Protein AF-A0A369SAV5-F1 (afdb_monomer_lite)

pLDDT: mean 75.9, std 14.67, range [35.91, 96.0]

Radius of gyration: 97.18 Å; chains: 1; bounding box: 150×90×319 Å

Sequence (614 aa):
MMAAHQVIDKLLTNLTKLGCPIGQKLQPASLEWLFEEDSMLSFLAWLADSVDNNNVLSPEEKDRFEKLVTEKGEKVLRGRDLEAALQTIDQTDQETQIDESEDLLRADLHALRKEIATAKAYKAKIINHRNALNIHQISLSHKLDPLVDLNNLKRQENNNIAQENEEANKKVNKSLQMITQNVRSLAQLYDADNPPFLYQQSLSDYHASTEKFLRTLTNFIKKQFFEGISEIVGPENESYYQLLDINNPLEELLRGKSEERYSQERQELSRLQQIYPLSKLQQIKAKARLSGIQSAINFAKVQLGSHEFLLQRNVVFLRQLEKEKSEILHQIRDDINTIQSTSLSNALKREARLIDTPILRGDYDLKIARQNYFTSKQDEVINKLMFLRSCEQFLSMALEIEAKKLRDCHRLLLSVHTLIDEDTKVTNDRIEFLANIAGITIKSPRNTIDNRDLFFTRIYNVLNPSNTKQEEPNAFITYASLVDAVGNLNRLVSSFSVALTSFESHNEEKLRRCLLSCTSLEDKIFSGNRTTKNLQLSPKQILDNLTEIEELLLSLEKTLKEIISDFDKKKKVLQADQYVAFERRIFVLFLTDSNQLQKYVAELKERVAAQRII

Secondary structure (DSSP, 8-state):
-HHHHHHHHHHHHHHHHTT-TTTTT--GGGGGGGGG-HHHHHHHHHHHHH--GGGS--HHHHHHHHHHHHHS------THHHHHHHHHHTTTTS--S-HHHHHHHHHHHHHHHHHHHHHHHHHHHHHHHHHHHHHHHHHHHHHHHHHHHHHHHHHHHHHHHHHHHHHHHHHHHHHHHHHHHHHHHHHHHHH-SS--STTTS--HHHHHHHHHHHHHHHHHHHIIIIIHHHHHH-TT-GGG-----TT-HHHHHH--S-HHHHHHHHHHHHHHHHHHHHHHHHHHHHHHHHHHHHHHHHHHHHHHT-GGGGS---HHHHHHHHHHHHHHHHHHHHHHHHIIIIIIHHHHHHHHTTSHHHHHHHHHHHHHHHHHHHHHHHHHHHHHHHHHHHHHHHHHHHHHHHHHHHHHHHHHHHHHHHHHHHHHHHHHHHHHHHHHHHH---SS--SBPPTT-HHHHHHHHHH-GGGGSSS---S--BHHHHHHHHHHHHHHHHHHHHHHHHHHHHHHHHHHHHHHHHHHHHHHHHTT-TTS-----S-HHHHHHHHHHHHHHHHHHHHHHHHHHHHHHHHHHHHH-HHHHHHHHHHHHHHH-HHHHHHHHHHHHHHHHHTT--

Foldseek 3Di:
DVLQLVLLVLQLVLCVVQVPPVSVVDDSVVCVVLVVDPVSSVVSNCVSVVDDNVVRQDPVNVVVVVCCCPVPVPPPQDPPSVVVVVVVVVVVVDDDDPCPPVVVVVVVVVVVVVVVVVVVVVVVVVVVVVVVVVVVVVVVVVVVVVVVVVVVVVVVVVVVVVVVVVVVVVVVVVVVVVVVVVVVVVVCQVPPPDPPAPVVDDCPVVVVVLVVVVVVLVVVCCCVQPVVVCVVPDDPCNVLRDDQPPVPNPPVVVPDDPPVVVVVVVVVLVVQLVCQLVVVLVVVVVVVVVVVVVVVVVVVVVVVVDPPVPPDDDPVVVVVVVVVVVVVVVVVVVVVVCCSPPVSSVVRNVVSVCVVVVVVVVVVVVVVVVVVVVVVVVVVSVVVVVVSVVVVVVSVVSVVVSVVVVVVVVVVVVVVVVVVVVVVVVVVVVVVVVVVVVVPPVPDPPQFDDPVCPPVVVLLCVLCVPPPPDDDDPPTDGPVSSVVSVVVVVVVVVVVVVVVVVVVVVVVVVVVVVVVVVVVVVCVQCVPDPPDPDGDPDDPVVVVVVVVVVVVVVVVVVVVVVVVVVVVVVVVVCVVDVVVVVVVVLVVCVPPPPVVNVVVVVVVVVVVVVVVPD

Structure (mmCIF, N/CA/C/O backbone):
data_AF-A0A369SAV5-F1
#
_entry.id   AF-A0A369SAV5-F1
#
loop_
_atom_site.group_PDB
_atom_site.id
_atom_site.type_symbol
_atom_site.label_atom_id
_atom_site.label_alt_id
_atom_site.label_comp_id
_atom_site.label_asym_id
_atom_site.label_entity_id
_atom_site.label_seq_id
_atom_site.pdbx_PDB_ins_code
_atom_site.Cartn_x
_atom_site.Cartn_y
_atom_site.Cartn_z
_atom_site.occupancy
_atom_site.B_iso_or_equiv
_atom_site.auth_seq_id
_atom_site.auth_comp_id
_atom_site.auth_asym_id
_atom_site.auth_atom_id
_atom_site.pdbx_PDB_model_num
ATOM 1 N N . MET A 1 1 ? 95.902 -37.371 -72.200 1.00 53.53 1 MET A N 1
ATOM 2 C CA . MET A 1 1 ? 95.705 -38.812 -72.497 1.00 53.53 1 MET A CA 1
ATOM 3 C C . MET A 1 1 ? 94.302 -39.343 -72.181 1.00 53.53 1 MET A C 1
ATOM 5 O O . MET A 1 1 ? 93.726 -39.940 -73.078 1.00 53.53 1 MET A O 1
ATOM 9 N N . MET A 1 2 ? 93.713 -39.127 -70.990 1.00 54.00 2 MET A N 1
ATOM 10 C CA . MET A 1 2 ? 92.353 -39.641 -70.683 1.00 54.00 2 MET A CA 1
ATOM 11 C C . MET A 1 2 ? 91.231 -39.047 -71.559 1.00 54.00 2 MET A C 1
ATOM 13 O O . MET A 1 2 ? 90.371 -39.790 -72.019 1.00 54.00 2 MET A O 1
ATOM 17 N N . ALA A 1 3 ? 91.261 -37.741 -71.852 1.00 59.00 3 ALA A N 1
ATOM 18 C CA . ALA A 1 3 ? 90.264 -37.100 -72.724 1.00 59.00 3 ALA A CA 1
ATOM 19 C C . ALA A 1 3 ? 90.338 -37.594 -74.184 1.00 59.00 3 ALA A C 1
ATOM 21 O O . ALA A 1 3 ? 89.323 -37.728 -74.857 1.00 59.00 3 ALA A O 1
ATOM 22 N N . ALA A 1 4 ? 91.543 -37.928 -74.647 1.00 59.97 4 ALA A N 1
ATOM 23 C CA . ALA A 1 4 ? 91.817 -38.411 -75.997 1.00 59.97 4 ALA A CA 1
ATOM 24 C C . ALA A 1 4 ? 91.225 -39.815 -76.248 1.00 59.97 4 ALA A C 1
ATOM 26 O O . ALA A 1 4 ? 90.608 -40.057 -77.282 1.00 59.97 4 ALA A O 1
ATOM 27 N N . HIS A 1 5 ? 91.321 -40.711 -75.259 1.00 64.56 5 HIS A N 1
ATOM 28 C CA . HIS A 1 5 ? 90.715 -42.047 -75.327 1.00 64.56 5 HIS A CA 1
ATOM 29 C C . HIS A 1 5 ? 89.179 -41.994 -75.295 1.00 64.56 5 HIS A C 1
ATOM 31 O O . HIS A 1 5 ? 88.525 -42.728 -76.030 1.00 64.56 5 HIS A O 1
ATOM 37 N N . GLN A 1 6 ? 88.591 -41.071 -74.522 1.00 66.12 6 GLN A N 1
ATOM 38 C CA . GLN A 1 6 ? 87.136 -40.876 -74.490 1.00 66.12 6 GLN A CA 1
ATOM 39 C C . GLN A 1 6 ? 86.556 -40.421 -75.835 1.00 66.12 6 GLN A C 1
ATOM 41 O O . GLN A 1 6 ? 85.459 -40.846 -76.193 1.00 66.12 6 GLN A O 1
ATOM 46 N N . VAL A 1 7 ? 87.271 -39.579 -76.588 1.00 66.00 7 VAL A N 1
ATOM 47 C CA . VAL A 1 7 ? 86.828 -39.130 -77.920 1.00 66.00 7 VAL A CA 1
ATOM 48 C C . VAL A 1 7 ? 86.851 -40.287 -78.924 1.00 66.00 7 VAL A C 1
ATOM 50 O O . VAL A 1 7 ? 85.901 -40.439 -79.690 1.00 66.00 7 VAL A O 1
ATOM 53 N N . ILE A 1 8 ? 87.872 -41.153 -78.879 1.00 68.56 8 ILE A N 1
ATOM 54 C CA . ILE A 1 8 ? 87.948 -42.342 -79.743 1.00 68.56 8 ILE A CA 1
ATOM 55 C C . ILE A 1 8 ? 86.858 -43.361 -79.409 1.00 68.56 8 ILE A C 1
ATOM 57 O O . ILE A 1 8 ? 86.197 -43.857 -80.321 1.00 68.56 8 ILE A O 1
ATOM 61 N N . ASP A 1 9 ? 86.606 -43.634 -78.128 1.00 67.38 9 ASP A N 1
ATOM 62 C CA . ASP A 1 9 ? 85.533 -44.550 -77.726 1.00 67.38 9 ASP A CA 1
ATOM 63 C C . ASP A 1 9 ? 84.149 -44.007 -78.119 1.00 67.38 9 ASP A C 1
ATOM 65 O O . ASP A 1 9 ? 83.283 -44.757 -78.584 1.00 67.38 9 ASP A O 1
ATOM 69 N N . LYS A 1 10 ? 83.935 -42.690 -78.010 1.00 69.38 10 LYS A N 1
ATOM 70 C CA . LYS A 1 10 ? 82.697 -42.030 -78.456 1.00 69.38 10 LYS A CA 1
ATOM 71 C C . LYS A 1 10 ? 82.522 -42.118 -79.979 1.00 69.38 10 LYS A C 1
ATOM 73 O O . LYS A 1 10 ? 81.428 -42.392 -80.465 1.00 69.38 10 LYS A O 1
ATOM 78 N N . LEU A 1 11 ? 83.605 -41.973 -80.736 1.00 69.31 11 LEU A N 1
ATOM 79 C CA . LEU A 1 11 ? 83.600 -42.082 -82.194 1.00 69.31 11 LEU A CA 1
ATOM 80 C C . LEU A 1 11 ? 83.376 -43.528 -82.667 1.00 69.31 11 LEU A C 1
ATOM 82 O O . LEU A 1 11 ? 82.547 -43.759 -83.543 1.00 69.31 11 LEU A O 1
ATOM 86 N N . LEU A 1 12 ? 84.026 -44.522 -82.053 1.00 68.00 12 LEU A N 1
ATOM 87 C CA . LEU A 1 12 ? 83.807 -45.946 -82.349 1.00 68.00 12 LEU A CA 1
ATOM 88 C C . LEU A 1 12 ? 82.383 -46.398 -81.985 1.00 68.00 12 LEU A C 1
ATOM 90 O O . LEU A 1 12 ? 81.755 -47.151 -82.735 1.00 68.00 12 LEU A O 1
ATOM 94 N N . THR A 1 13 ? 81.832 -45.912 -80.870 1.00 69.75 13 THR A N 1
ATOM 95 C CA . THR A 1 13 ? 80.438 -46.199 -80.492 1.00 69.75 13 THR A CA 1
ATOM 96 C C . THR A 1 13 ? 79.427 -45.524 -81.420 1.00 69.75 13 THR A C 1
ATOM 98 O O . THR A 1 13 ? 78.407 -46.134 -81.738 1.00 69.75 13 THR A O 1
ATOM 101 N N . ASN A 1 14 ? 79.711 -44.325 -81.930 1.00 68.31 14 ASN A N 1
ATOM 102 C CA . ASN A 1 14 ? 78.865 -43.690 -82.941 1.00 68.31 14 ASN A CA 1
ATOM 103 C C . ASN A 1 14 ? 78.976 -44.412 -84.297 1.00 68.31 14 ASN A C 1
ATOM 105 O O . ASN A 1 14 ? 77.957 -44.770 -84.878 1.00 68.31 14 ASN A O 1
ATOM 109 N N . LEU A 1 15 ? 80.179 -44.777 -84.755 1.00 66.94 15 LEU A N 1
ATOM 110 C CA . LEU A 1 15 ? 80.372 -45.519 -86.012 1.00 66.94 15 LEU A CA 1
ATOM 111 C C . LEU A 1 15 ? 79.767 -46.933 -86.002 1.00 66.94 15 LEU A C 1
ATOM 113 O O . LEU A 1 15 ? 79.295 -47.405 -87.038 1.00 66.94 15 LEU A O 1
ATOM 117 N N . THR A 1 16 ? 79.755 -47.609 -84.850 1.00 65.69 16 THR A N 1
ATOM 118 C CA . THR A 1 16 ? 79.078 -48.910 -84.696 1.00 65.69 16 THR A CA 1
ATOM 119 C C . THR A 1 16 ? 77.556 -48.775 -84.674 1.00 65.69 16 THR A C 1
ATOM 121 O O . THR A 1 16 ? 76.879 -49.605 -85.282 1.00 65.69 16 THR A O 1
ATOM 124 N N . LYS A 1 17 ? 77.004 -47.712 -84.070 1.00 65.12 17 LYS A N 1
ATOM 125 C CA . LYS A 1 17 ? 75.565 -47.390 -84.145 1.00 65.12 17 LYS A CA 1
ATOM 126 C C . LYS A 1 17 ? 75.095 -47.062 -85.567 1.00 65.12 17 LYS A C 1
ATOM 128 O O . LYS A 1 17 ? 73.946 -47.334 -85.894 1.00 65.12 17 LYS A O 1
ATOM 133 N N . LEU A 1 18 ? 75.984 -46.538 -86.410 1.00 64.25 18 LEU A N 1
ATOM 134 C CA . LEU A 1 18 ? 75.694 -46.125 -87.790 1.00 64.25 18 LEU A CA 1
ATOM 135 C C . LEU A 1 18 ? 75.872 -47.249 -88.830 1.00 64.25 18 LEU A C 1
ATOM 137 O O . LEU A 1 18 ? 75.685 -47.020 -90.021 1.00 64.25 18 LEU A O 1
ATOM 141 N N . GLY A 1 19 ? 76.228 -48.470 -88.409 1.00 60.81 19 GLY A N 1
ATOM 142 C CA . GLY A 1 19 ? 76.282 -49.642 -89.295 1.00 60.81 19 GLY A CA 1
ATOM 143 C C . GLY A 1 19 ? 77.433 -49.649 -90.314 1.00 60.81 19 GLY A C 1
ATOM 144 O O . GLY A 1 19 ? 77.392 -50.412 -91.279 1.00 60.81 19 GLY A O 1
ATOM 145 N N . CYS A 1 20 ? 78.473 -48.833 -90.118 1.00 58.62 20 CYS A N 1
ATOM 146 C CA . CYS A 1 20 ? 79.623 -48.770 -91.021 1.00 58.62 20 CYS A CA 1
ATOM 147 C C . CYS A 1 20 ? 80.497 -50.045 -90.924 1.00 58.62 20 CYS A C 1
ATOM 149 O O . CYS A 1 20 ? 81.017 -50.348 -89.846 1.00 58.62 20 CYS A O 1
ATOM 151 N N . PRO A 1 21 ? 80.775 -50.763 -92.035 1.00 57.62 21 PRO A N 1
ATOM 152 C CA . PRO A 1 21 ? 81.498 -52.045 -92.015 1.00 57.62 21 PRO A CA 1
ATOM 153 C C . PRO A 1 21 ? 82.967 -51.936 -91.568 1.00 57.62 21 PRO A C 1
ATOM 155 O O . PRO A 1 21 ? 83.582 -52.931 -91.188 1.00 57.62 21 PRO A O 1
ATOM 158 N N . ILE A 1 22 ? 83.539 -50.729 -91.594 1.00 58.09 22 ILE A N 1
ATOM 159 C CA . ILE A 1 22 ? 84.929 -50.458 -91.201 1.00 58.09 22 ILE A CA 1
ATOM 160 C C . ILE A 1 22 ? 85.047 -50.271 -89.674 1.00 58.09 22 ILE A C 1
ATOM 162 O O . ILE A 1 22 ? 86.075 -50.612 -89.092 1.00 58.09 22 ILE A O 1
ATOM 166 N N . GLY A 1 23 ? 83.975 -49.834 -88.997 1.00 58.41 23 GLY A N 1
ATOM 167 C CA . GLY A 1 23 ? 83.966 -49.594 -87.548 1.00 58.41 23 GLY A CA 1
ATOM 168 C C . GLY A 1 23 ? 84.135 -50.861 -86.700 1.00 58.41 23 GLY A C 1
ATOM 169 O O . GLY A 1 23 ? 84.644 -50.786 -85.591 1.00 58.41 23 GLY A O 1
ATOM 170 N N . GLN A 1 24 ? 83.785 -52.038 -87.233 1.00 56.88 24 GLN A N 1
ATOM 171 C CA . GLN A 1 24 ? 83.969 -53.327 -86.546 1.00 56.88 24 GLN A CA 1
ATOM 172 C C . GLN A 1 24 ? 85.388 -53.916 -86.686 1.00 56.88 24 GLN A C 1
ATOM 174 O O . GLN A 1 24 ? 85.712 -54.878 -85.995 1.00 56.88 24 GLN A O 1
ATOM 179 N N . LYS A 1 25 ? 86.242 -53.370 -87.568 1.00 58.00 25 LYS A N 1
ATOM 180 C CA . LYS A 1 25 ? 87.619 -53.859 -87.805 1.00 58.00 25 LYS A CA 1
ATOM 181 C C . LYS A 1 25 ? 88.716 -52.969 -87.207 1.00 58.00 25 LYS A C 1
ATOM 183 O O . LYS A 1 25 ? 89.876 -53.371 -87.216 1.00 58.00 25 LYS A O 1
ATOM 188 N N . LEU A 1 26 ? 88.373 -51.785 -86.703 1.00 60.34 26 LEU A N 1
ATOM 189 C CA . LEU A 1 26 ? 89.322 -50.828 -86.128 1.00 60.34 26 LEU A CA 1
ATOM 190 C C . LEU A 1 26 ? 89.483 -51.064 -84.620 1.00 60.34 26 LEU A C 1
ATOM 192 O O . LEU A 1 26 ? 88.504 -51.045 -83.879 1.00 60.34 26 LEU A O 1
ATOM 196 N N . GLN A 1 27 ? 90.719 -51.283 -84.164 1.00 60.06 27 GLN A N 1
ATOM 197 C CA . GLN A 1 27 ? 91.048 -51.374 -82.737 1.00 60.06 27 GLN A CA 1
ATOM 198 C C . GLN A 1 27 ? 91.490 -50.000 -82.202 1.00 60.06 27 GLN A C 1
ATOM 200 O O . GLN A 1 27 ? 92.230 -49.311 -82.909 1.00 60.06 27 GLN A O 1
ATOM 205 N N . PRO A 1 28 ? 91.125 -49.617 -80.962 1.00 61.50 28 PRO A N 1
ATOM 206 C CA . PRO A 1 28 ? 91.473 -48.314 -80.376 1.00 61.50 28 PRO A CA 1
ATOM 207 C C . PRO A 1 28 ? 92.974 -47.979 -80.441 1.00 61.50 28 PRO A C 1
ATOM 209 O O . PRO A 1 28 ? 93.337 -46.846 -80.736 1.00 61.50 28 PRO A O 1
ATOM 212 N N . ALA A 1 29 ? 93.841 -48.987 -80.292 1.00 61.00 29 ALA A N 1
ATOM 213 C CA . ALA A 1 29 ? 95.298 -48.836 -80.349 1.00 61.00 29 ALA A CA 1
ATOM 214 C C . ALA A 1 29 ? 95.840 -48.407 -81.732 1.00 61.00 29 ALA A C 1
ATOM 216 O O . ALA A 1 29 ? 96.911 -47.820 -81.833 1.00 61.00 29 ALA A O 1
ATOM 217 N N . SER A 1 30 ? 95.106 -48.664 -82.823 1.00 60.88 30 SER A N 1
ATOM 218 C CA . SER A 1 30 ? 95.537 -48.298 -84.188 1.00 60.88 30 SER A CA 1
ATOM 219 C C . SER A 1 30 ? 95.409 -46.804 -84.508 1.00 60.88 30 SER A C 1
ATOM 221 O O . SER A 1 30 ? 95.898 -46.347 -85.540 1.00 60.88 30 SER A O 1
ATOM 223 N N . LEU A 1 31 ? 94.763 -46.043 -83.622 1.00 63.06 31 LEU A N 1
ATOM 224 C CA . LEU A 1 31 ? 94.502 -44.612 -83.769 1.00 63.06 31 LEU A CA 1
ATOM 225 C C . LEU A 1 31 ? 95.339 -43.763 -82.796 1.00 63.06 31 LEU A C 1
ATOM 227 O O . LEU A 1 31 ? 95.191 -42.545 -82.769 1.00 63.06 31 LEU A O 1
ATOM 231 N N . GLU A 1 32 ? 96.249 -44.383 -82.032 1.00 63.09 32 GLU A N 1
ATOM 232 C CA . GLU A 1 32 ? 97.086 -43.689 -81.043 1.00 63.09 32 GLU A CA 1
ATOM 233 C C . GLU A 1 32 ? 98.096 -42.710 -81.669 1.00 63.09 32 GLU A C 1
ATOM 235 O O . GLU A 1 32 ? 98.434 -41.705 -81.047 1.00 63.09 32 GLU A O 1
ATOM 240 N N . TRP A 1 33 ? 98.517 -42.934 -82.920 1.00 67.62 33 TRP A N 1
ATOM 241 C CA . TRP A 1 33 ? 99.404 -42.019 -83.658 1.00 67.62 33 TRP A CA 1
ATOM 242 C C . TRP A 1 33 ? 98.738 -40.679 -84.008 1.00 67.62 33 TRP A C 1
ATOM 244 O O . TRP A 1 33 ? 99.425 -39.690 -84.239 1.00 67.62 33 TRP A O 1
ATOM 254 N N . LEU A 1 34 ? 97.400 -40.613 -84.014 1.00 61.44 34 LEU A N 1
ATOM 255 C CA . LEU A 1 34 ? 96.660 -39.387 -84.333 1.00 61.44 34 LEU A CA 1
ATOM 256 C C . LEU A 1 34 ? 96.693 -38.355 -83.191 1.00 61.44 34 LEU A C 1
ATOM 258 O O . LEU A 1 34 ? 96.214 -37.237 -83.358 1.00 61.44 34 LEU A O 1
ATOM 262 N N . PHE A 1 35 ? 97.239 -38.730 -82.030 1.00 59.81 35 PHE A N 1
ATOM 263 C CA . PHE A 1 35 ? 97.355 -37.875 -80.848 1.00 59.81 35 PHE A CA 1
ATOM 264 C C . PHE A 1 35 ? 98.662 -37.079 -80.772 1.00 59.81 35 PHE A C 1
ATOM 266 O O . PHE A 1 35 ? 98.852 -36.338 -79.809 1.00 59.81 35 PHE A O 1
ATOM 273 N N . GLU A 1 36 ? 99.558 -37.215 -81.752 1.00 61.38 36 GLU A N 1
ATOM 274 C CA . GLU A 1 36 ? 100.772 -36.390 -81.821 1.00 61.38 36 GLU A CA 1
ATOM 275 C C . GLU A 1 36 ? 100.475 -34.942 -82.268 1.00 61.38 36 GLU A C 1
ATOM 277 O O . GLU A 1 36 ? 101.292 -34.054 -82.026 1.00 61.38 36 GLU A O 1
ATOM 282 N N . GLU A 1 37 ? 99.290 -34.669 -82.836 1.00 65.62 37 GLU A N 1
ATOM 283 C CA . GLU A 1 37 ? 98.880 -33.342 -83.315 1.00 65.62 37 GLU A CA 1
ATOM 284 C C . GLU A 1 37 ? 97.533 -32.891 -82.703 1.00 65.62 37 GLU A C 1
ATOM 286 O O . GLU A 1 37 ? 96.479 -33.480 -82.946 1.00 65.62 37 GLU A O 1
ATOM 291 N N . ASP A 1 38 ? 97.546 -31.811 -81.911 1.00 61.06 38 ASP A N 1
ATOM 292 C CA . ASP A 1 38 ? 96.388 -31.315 -81.128 1.00 61.06 38 ASP A CA 1
ATOM 293 C C . ASP A 1 38 ? 95.207 -30.844 -82.016 1.00 61.06 38 ASP A C 1
ATOM 295 O O . ASP A 1 38 ? 94.032 -30.888 -81.633 1.00 61.06 38 ASP A O 1
ATOM 299 N N . SER A 1 39 ? 95.505 -30.464 -83.262 1.00 63.88 39 SER A N 1
ATOM 300 C CA . SER A 1 39 ? 94.526 -30.118 -84.303 1.00 63.88 39 SER A CA 1
ATOM 301 C C . SER A 1 39 ? 93.611 -31.298 -84.649 1.00 63.88 39 SER A C 1
ATOM 303 O O . SER A 1 39 ? 92.409 -31.125 -84.874 1.00 63.88 39 SER A O 1
ATOM 305 N N . MET A 1 40 ? 94.161 -32.516 -84.641 1.00 65.00 40 MET A N 1
ATOM 306 C CA . MET A 1 40 ? 93.436 -33.735 -84.999 1.00 65.00 40 MET A CA 1
ATOM 307 C C . MET A 1 40 ? 92.480 -34.182 -83.888 1.00 65.00 40 MET A C 1
ATOM 309 O O . MET A 1 40 ? 91.429 -34.750 -84.180 1.00 65.00 40 MET A O 1
ATOM 313 N N . LEU A 1 41 ? 92.767 -33.854 -82.624 1.00 67.56 41 LEU A N 1
ATOM 314 C CA . LEU A 1 41 ? 91.861 -34.100 -81.495 1.00 67.56 41 LEU A CA 1
ATOM 315 C C . LEU A 1 41 ? 90.588 -33.255 -81.576 1.00 67.56 41 LEU A C 1
ATOM 317 O O . LEU A 1 41 ? 89.489 -33.771 -81.368 1.00 67.56 41 LEU A O 1
ATOM 321 N N . SER A 1 42 ? 90.730 -31.973 -81.917 1.00 67.06 42 SER A N 1
ATOM 322 C CA . SER A 1 42 ? 89.589 -31.066 -82.103 1.00 67.06 42 SER A CA 1
ATOM 323 C C . SER A 1 42 ? 88.717 -31.510 -83.279 1.00 67.06 42 SER A C 1
ATOM 325 O O . SER A 1 42 ? 87.489 -31.515 -83.182 1.00 67.06 42 SER A O 1
ATOM 327 N N . PHE A 1 43 ? 89.353 -31.963 -84.363 1.00 70.38 43 PHE A N 1
ATOM 328 C CA . PHE A 1 43 ? 88.663 -32.527 -85.519 1.00 70.38 43 PHE A CA 1
ATOM 329 C C . PHE A 1 43 ? 87.933 -33.838 -85.192 1.00 70.38 43 PHE A C 1
ATOM 331 O O . PHE A 1 43 ? 86.776 -33.995 -85.569 1.00 70.38 43 PHE A O 1
ATOM 338 N N . LEU A 1 44 ? 88.554 -34.763 -84.451 1.00 69.25 44 LEU A N 1
ATOM 339 C CA . LEU A 1 44 ? 87.905 -36.013 -84.043 1.00 69.25 44 LEU A CA 1
ATOM 340 C C . LEU A 1 44 ? 86.752 -35.789 -83.061 1.00 69.25 44 LEU A C 1
ATOM 342 O O . LEU A 1 44 ? 85.746 -36.488 -83.151 1.00 69.25 44 LEU A O 1
ATOM 346 N N . ALA A 1 45 ? 86.870 -34.826 -82.145 1.00 67.88 45 ALA A N 1
ATOM 347 C CA . ALA A 1 45 ? 85.782 -34.459 -81.241 1.00 67.88 45 ALA A CA 1
ATOM 348 C C . ALA A 1 45 ? 84.597 -33.874 -82.020 1.00 67.88 45 ALA A C 1
ATOM 350 O O . ALA A 1 45 ? 83.461 -34.304 -81.831 1.00 67.88 45 ALA A O 1
ATOM 351 N N . TRP A 1 46 ? 84.875 -32.974 -82.967 1.00 75.88 46 TRP A N 1
ATOM 352 C CA . TRP A 1 46 ? 83.865 -32.454 -83.882 1.00 75.88 46 TRP A CA 1
ATOM 353 C C . TRP A 1 46 ? 83.230 -33.562 -84.728 1.00 75.88 46 TRP A C 1
ATOM 355 O O . TRP A 1 46 ? 82.011 -33.592 -84.866 1.00 75.88 46 TRP A O 1
ATOM 365 N N . LEU A 1 47 ? 84.017 -34.503 -85.254 1.00 69.38 47 LEU A N 1
ATOM 366 C CA . LEU A 1 47 ? 83.506 -35.607 -86.066 1.00 69.38 47 LEU A CA 1
ATOM 367 C C . LEU A 1 47 ? 82.672 -36.584 -85.225 1.00 69.38 47 LEU A C 1
ATOM 369 O O . LEU A 1 47 ? 81.630 -37.045 -85.674 1.00 69.38 47 LEU A O 1
ATOM 373 N N . ALA A 1 48 ? 83.067 -36.856 -83.981 1.00 66.94 48 ALA A N 1
ATOM 374 C CA . ALA A 1 48 ? 82.274 -37.666 -83.062 1.00 66.94 48 ALA A CA 1
ATOM 375 C C . ALA A 1 48 ? 80.927 -37.007 -82.713 1.00 66.94 48 ALA A C 1
ATOM 377 O O . ALA A 1 48 ? 79.945 -37.726 -82.542 1.00 66.94 48 ALA A O 1
ATOM 378 N N . ASP A 1 49 ? 80.877 -35.674 -82.627 1.00 67.44 49 ASP A N 1
ATOM 379 C CA . ASP A 1 49 ? 79.662 -34.913 -82.305 1.00 67.44 49 ASP A CA 1
ATOM 380 C C . ASP A 1 49 ? 78.800 -34.566 -83.534 1.00 67.44 49 ASP A C 1
ATOM 382 O O . ASP A 1 49 ? 77.603 -34.346 -83.389 1.00 67.44 49 ASP A O 1
ATOM 386 N N . SER A 1 50 ? 79.379 -34.531 -84.737 1.00 64.88 50 SER A N 1
ATOM 387 C CA . SER A 1 50 ? 78.680 -34.121 -85.968 1.00 64.88 50 SER A CA 1
ATOM 388 C C . SER A 1 50 ? 78.160 -35.292 -86.800 1.00 64.88 50 SER A C 1
ATOM 390 O O . SER A 1 50 ? 77.401 -35.078 -87.744 1.00 64.88 50 SER A O 1
ATOM 392 N N . VAL A 1 51 ? 78.583 -36.523 -86.503 1.00 64.31 51 VAL A N 1
ATOM 393 C CA . VAL A 1 51 ? 78.130 -37.722 -87.214 1.00 64.31 51 VAL A CA 1
ATOM 394 C C . VAL A 1 51 ? 76.921 -38.319 -86.483 1.00 64.31 51 VAL A C 1
ATOM 396 O O . VAL A 1 51 ? 77.065 -39.115 -85.558 1.00 64.31 51 VAL A O 1
ATOM 399 N N . ASP A 1 52 ? 75.732 -37.942 -86.952 1.00 61.50 52 ASP A N 1
ATOM 400 C CA . ASP A 1 52 ? 74.427 -38.442 -86.500 1.00 61.50 52 ASP A CA 1
ATOM 401 C C . ASP A 1 52 ? 73.741 -39.315 -87.572 1.00 61.50 52 ASP A C 1
ATOM 403 O O . ASP A 1 52 ? 74.175 -39.372 -88.724 1.00 61.50 52 ASP A O 1
ATOM 407 N N . ASN A 1 53 ? 72.624 -39.970 -87.218 1.00 61.72 53 ASN A N 1
ATOM 408 C CA . ASN A 1 53 ? 71.824 -40.813 -88.129 1.00 61.72 53 ASN A CA 1
ATOM 409 C C . ASN A 1 53 ? 71.389 -40.104 -89.427 1.00 61.72 53 ASN A C 1
ATOM 411 O O . ASN A 1 53 ? 71.108 -40.772 -90.417 1.00 61.72 53 ASN A O 1
ATOM 415 N N . ASN A 1 54 ? 71.358 -38.769 -89.437 1.00 59.00 54 ASN A N 1
ATOM 416 C CA . ASN A 1 54 ? 71.018 -37.960 -90.611 1.00 59.00 54 ASN A CA 1
ATOM 417 C C . ASN A 1 54 ? 72.153 -37.880 -91.651 1.00 59.00 54 ASN A C 1
ATOM 419 O O . ASN A 1 54 ? 71.920 -37.426 -92.767 1.00 59.00 54 ASN A O 1
ATOM 423 N N . ASN A 1 55 ? 73.367 -38.325 -91.312 1.00 59.81 55 ASN A N 1
ATOM 424 C CA . ASN A 1 55 ? 74.528 -38.304 -92.208 1.00 59.81 55 ASN A CA 1
ATOM 425 C C . ASN A 1 55 ? 74.757 -39.659 -92.900 1.00 59.81 55 ASN A C 1
ATOM 427 O O . ASN A 1 55 ? 75.718 -39.822 -93.655 1.00 59.81 55 ASN A O 1
ATOM 431 N N . VAL A 1 56 ? 73.893 -40.643 -92.636 1.00 63.56 56 VAL A N 1
ATOM 432 C CA . VAL A 1 56 ? 73.915 -41.962 -93.271 1.00 63.56 56 VAL A CA 1
ATOM 433 C C . VAL A 1 56 ? 72.842 -41.980 -94.347 1.00 63.56 56 VAL A C 1
ATOM 435 O O . VAL A 1 56 ? 71.655 -41.914 -94.048 1.00 63.56 56 VAL A O 1
ATOM 438 N N . LEU A 1 57 ? 73.273 -42.086 -95.604 1.00 59.78 57 LEU A N 1
ATOM 439 C CA . LEU A 1 57 ? 72.376 -42.245 -96.747 1.00 59.78 57 LEU A CA 1
ATOM 440 C C . LEU A 1 57 ? 71.485 -43.470 -96.531 1.00 59.78 57 LEU A C 1
ATOM 442 O O . LEU A 1 57 ? 71.978 -44.600 -96.442 1.00 59.78 57 LEU A O 1
ATOM 446 N N . SER A 1 58 ? 70.175 -43.249 -96.463 1.00 66.00 58 SER A N 1
ATOM 447 C CA . SER A 1 58 ? 69.211 -44.344 -96.398 1.00 66.00 58 SER A CA 1
ATOM 448 C C . SER A 1 58 ? 69.275 -45.175 -97.692 1.00 66.00 58 SER A C 1
ATOM 450 O O . SER A 1 58 ? 69.615 -44.648 -98.759 1.00 66.00 58 SER A O 1
ATOM 452 N N . PRO A 1 59 ? 68.946 -46.481 -97.654 1.00 63.12 59 PRO A N 1
ATOM 453 C CA . PRO A 1 59 ? 68.949 -47.309 -98.859 1.00 63.12 59 PRO A CA 1
ATOM 454 C C . PRO A 1 59 ? 68.004 -46.751 -99.934 1.00 63.12 59 PRO A C 1
ATOM 456 O O . PRO A 1 59 ? 68.290 -46.894 -101.115 1.00 63.12 59 PRO A O 1
ATOM 459 N N . GLU A 1 60 ? 66.943 -46.041 -99.540 1.00 63.22 60 GLU A N 1
ATOM 460 C CA . GLU A 1 60 ? 66.019 -45.358 -100.450 1.00 63.22 60 GLU A CA 1
ATOM 461 C C . GLU A 1 60 ? 66.630 -44.116 -101.116 1.00 63.22 60 GLU A C 1
ATOM 463 O O . GLU A 1 60 ? 66.378 -43.866 -102.292 1.00 63.22 60 GLU A O 1
ATOM 468 N N . GLU A 1 61 ? 67.451 -43.337 -100.408 1.00 66.50 61 GLU A N 1
ATOM 469 C CA . GLU A 1 61 ? 68.167 -42.185 -100.978 1.00 66.50 61 GLU A CA 1
ATOM 470 C C . GLU A 1 61 ? 69.303 -42.621 -101.900 1.00 66.50 61 GLU A C 1
ATOM 472 O O . GLU A 1 61 ? 69.527 -41.993 -102.935 1.00 66.50 61 GLU A O 1
ATOM 477 N N . LYS A 1 62 ? 69.966 -43.738 -101.581 1.00 67.19 62 LYS A N 1
ATOM 478 C CA . LYS A 1 62 ? 70.926 -44.380 -102.482 1.00 67.19 62 LYS A CA 1
ATOM 479 C C . LYS A 1 62 ? 70.244 -44.875 -103.760 1.00 67.19 62 LYS A C 1
ATOM 481 O O . LYS A 1 62 ? 70.764 -44.638 -104.844 1.00 67.19 62 LYS A O 1
ATOM 486 N N . ASP A 1 63 ? 69.063 -45.476 -103.645 1.00 67.94 63 ASP A N 1
ATOM 487 C CA . ASP A 1 63 ? 68.273 -45.953 -104.785 1.00 67.94 63 ASP A CA 1
ATOM 488 C C . ASP A 1 63 ? 67.720 -44.781 -105.627 1.00 67.94 63 ASP A C 1
ATOM 490 O O . ASP A 1 63 ? 67.687 -44.845 -106.854 1.00 67.94 63 ASP A O 1
ATOM 494 N N . ARG A 1 64 ? 67.355 -43.653 -104.994 1.00 67.81 64 ARG A N 1
ATOM 495 C CA . ARG A 1 64 ? 66.998 -42.393 -105.682 1.00 67.81 64 ARG A CA 1
ATOM 496 C C . ARG A 1 64 ? 68.194 -41.753 -106.386 1.00 67.81 64 ARG A C 1
ATOM 498 O O . ARG A 1 64 ? 68.035 -41.251 -107.495 1.00 67.81 64 ARG A O 1
ATOM 505 N N . PHE A 1 65 ? 69.379 -41.781 -105.779 1.00 68.06 65 PHE A N 1
ATOM 506 C CA . PHE A 1 65 ? 70.611 -41.299 -106.404 1.00 68.06 65 PHE A CA 1
ATOM 507 C C . PHE A 1 65 ? 71.037 -42.199 -107.575 1.00 68.06 65 PHE A C 1
ATOM 509 O O . PHE A 1 65 ? 71.358 -41.690 -108.644 1.00 68.06 65 PHE A O 1
ATOM 516 N N . GLU A 1 66 ? 70.959 -43.526 -107.432 1.00 68.19 66 GLU A N 1
ATOM 517 C CA . GLU A 1 66 ? 71.207 -44.474 -108.527 1.00 68.19 66 GLU A CA 1
ATOM 518 C C . GLU A 1 66 ? 70.175 -44.312 -109.657 1.00 68.19 66 GLU A C 1
ATOM 520 O O . GLU A 1 66 ? 70.561 -44.296 -110.825 1.00 68.19 66 GLU A O 1
ATOM 525 N N . LYS A 1 67 ? 68.894 -44.062 -109.353 1.00 67.19 67 LYS A N 1
ATOM 526 C CA . LYS A 1 67 ? 67.873 -43.701 -110.358 1.00 67.19 67 LYS A CA 1
ATOM 527 C C . LYS A 1 67 ? 68.187 -42.385 -111.075 1.00 67.19 67 LYS A C 1
ATOM 529 O O . LYS A 1 67 ? 68.098 -42.336 -112.296 1.00 67.19 67 LYS A O 1
ATOM 534 N N . LEU A 1 68 ? 68.643 -41.349 -110.367 1.00 63.22 68 LEU A N 1
ATOM 535 C CA . LEU A 1 68 ? 69.063 -40.078 -110.980 1.00 63.22 68 LEU A CA 1
ATOM 536 C C . LEU A 1 68 ? 70.285 -40.239 -111.901 1.00 63.22 68 LEU A C 1
ATOM 538 O O . LEU A 1 68 ? 70.316 -39.659 -112.986 1.00 63.22 68 LEU A O 1
ATOM 542 N N . VAL A 1 69 ? 71.256 -41.073 -111.518 1.00 63.31 69 VAL A N 1
ATOM 543 C CA . VAL A 1 69 ? 72.445 -41.374 -112.335 1.00 63.31 69 VAL A CA 1
ATOM 544 C C . VAL A 1 69 ? 72.098 -42.246 -113.552 1.00 63.31 69 VAL A C 1
ATOM 546 O O . VAL A 1 69 ? 72.694 -42.070 -114.615 1.00 63.31 69 VAL A O 1
ATOM 549 N N . THR A 1 70 ? 71.120 -43.152 -113.432 1.00 61.62 70 THR A N 1
ATOM 550 C CA . THR A 1 70 ? 70.775 -44.128 -114.486 1.00 61.62 70 THR A CA 1
ATOM 551 C C . THR A 1 70 ? 69.712 -43.615 -115.471 1.00 61.62 70 THR A C 1
ATOM 553 O O . THR A 1 70 ? 69.792 -43.931 -116.654 1.00 61.62 70 THR A O 1
ATOM 556 N N . GLU A 1 71 ? 68.743 -42.797 -115.035 1.00 56.91 71 GLU A N 1
ATOM 557 C CA . GLU A 1 71 ? 67.628 -42.319 -115.879 1.00 56.91 71 GLU A CA 1
ATOM 558 C C . GLU A 1 71 ?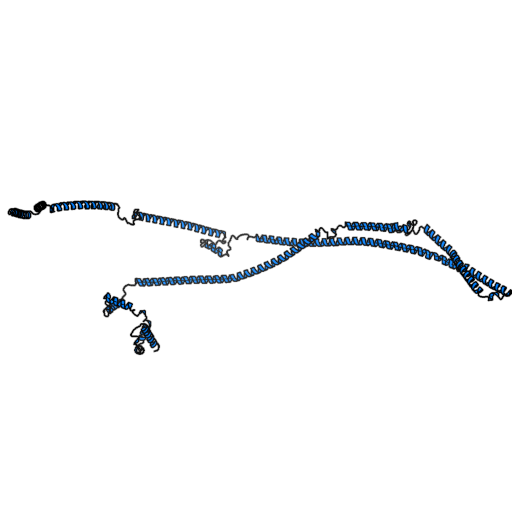 67.894 -40.971 -116.571 1.00 56.91 71 GLU A C 1
ATOM 560 O O . GLU A 1 71 ? 67.333 -40.720 -117.638 1.00 56.91 71 GLU A O 1
ATOM 565 N N . LYS A 1 72 ? 68.741 -40.096 -116.005 1.00 54.34 72 LYS A N 1
ATOM 566 C CA . LYS A 1 72 ? 68.982 -38.740 -116.543 1.00 54.34 72 LYS A CA 1
ATOM 567 C C . LYS A 1 72 ? 70.357 -38.507 -117.162 1.00 54.34 72 LYS A C 1
ATOM 569 O O . LYS A 1 72 ? 70.557 -37.456 -117.764 1.00 54.34 72 LYS A O 1
ATOM 574 N N . GLY A 1 73 ? 71.298 -39.450 -117.057 1.00 57.34 73 GLY A N 1
ATOM 575 C CA . GLY A 1 73 ? 72.631 -39.300 -117.657 1.00 57.34 73 GLY A CA 1
ATOM 576 C C . GLY A 1 73 ? 73.373 -38.026 -117.220 1.00 57.34 73 GLY A C 1
ATOM 577 O O . GLY A 1 73 ? 74.257 -37.551 -117.934 1.00 57.34 73 GLY A O 1
ATOM 578 N N . GLU A 1 74 ? 73.009 -37.451 -116.069 1.00 54.91 74 GLU A N 1
ATOM 579 C CA . GLU A 1 74 ? 73.682 -36.286 -115.509 1.00 54.91 74 GLU A CA 1
ATOM 580 C C . GLU A 1 74 ? 75.040 -36.741 -114.969 1.00 54.91 74 GLU A C 1
ATOM 582 O O . GLU A 1 74 ? 75.142 -37.556 -114.048 1.00 54.91 74 GLU A O 1
ATOM 587 N N . LYS A 1 75 ? 76.110 -36.248 -115.601 1.00 58.91 75 LYS A N 1
ATOM 588 C CA . LYS A 1 75 ? 77.484 -36.469 -115.153 1.00 58.91 75 LYS A CA 1
ATOM 589 C C . LYS A 1 75 ? 77.595 -36.003 -113.706 1.00 58.91 75 LYS A C 1
ATOM 591 O O . LYS A 1 75 ? 77.490 -34.813 -113.424 1.00 58.91 75 LYS A O 1
ATOM 596 N N . VAL A 1 76 ? 77.850 -36.938 -112.796 1.00 58.56 76 VAL A N 1
ATOM 597 C CA . VAL A 1 76 ? 78.263 -36.605 -111.434 1.00 58.56 76 VAL A CA 1
ATOM 598 C C . VAL A 1 76 ? 79.549 -35.788 -111.552 1.00 58.56 76 VAL A C 1
ATOM 600 O O . VAL A 1 76 ? 80.557 -36.303 -112.040 1.00 58.56 76 VAL A O 1
ATOM 603 N N . LEU A 1 77 ? 79.494 -34.517 -111.152 1.00 58.25 77 LEU A N 1
ATOM 604 C CA . LEU A 1 77 ? 80.627 -33.591 -111.153 1.00 58.25 77 LEU A CA 1
ATOM 605 C C . LEU A 1 77 ? 81.775 -34.215 -110.348 1.00 58.25 77 LEU A C 1
ATOM 607 O O . LEU A 1 77 ? 81.695 -34.341 -109.126 1.00 58.25 77 LEU A O 1
ATOM 611 N N . ARG A 1 78 ? 82.823 -34.681 -111.035 1.00 65.38 78 ARG A N 1
ATOM 612 C CA . ARG A 1 78 ? 83.993 -35.323 -110.420 1.00 65.38 78 ARG A CA 1
ATOM 613 C C . ARG A 1 78 ? 85.272 -34.815 -111.072 1.00 65.38 78 ARG A C 1
ATOM 615 O O . ARG A 1 78 ? 85.394 -34.812 -112.294 1.00 65.38 78 ARG A O 1
ATOM 622 N N . GLY A 1 79 ? 86.246 -34.440 -110.246 1.00 67.44 79 GLY A N 1
ATOM 623 C CA . GLY A 1 79 ? 87.539 -33.924 -110.700 1.00 67.44 79 GLY A CA 1
ATOM 624 C C . GLY A 1 79 ? 87.436 -32.502 -111.254 1.00 67.44 79 GLY A C 1
ATOM 625 O O . GLY A 1 79 ? 86.800 -31.651 -110.641 1.00 67.44 79 GLY A O 1
ATOM 626 N N . ARG A 1 80 ? 88.044 -32.252 -112.421 1.00 58.69 80 ARG A N 1
ATOM 627 C CA . ARG A 1 80 ? 88.228 -30.905 -113.002 1.00 58.69 80 ARG A CA 1
ATOM 628 C C . ARG A 1 80 ? 86.939 -30.090 -113.175 1.00 58.69 80 ARG A C 1
ATOM 630 O O . ARG A 1 80 ? 86.997 -28.872 -113.085 1.00 58.69 80 ARG A O 1
ATOM 637 N N . ASP A 1 81 ? 85.789 -30.737 -113.369 1.00 62.88 81 ASP A N 1
ATOM 638 C CA . ASP A 1 81 ? 84.492 -30.050 -113.496 1.00 62.88 81 ASP A CA 1
ATOM 639 C C . ASP A 1 81 ? 83.971 -29.524 -112.138 1.00 62.88 81 ASP A C 1
ATOM 641 O O . ASP A 1 81 ? 83.274 -28.513 -112.090 1.00 62.88 81 ASP A O 1
ATOM 645 N N . LEU A 1 82 ? 84.348 -30.167 -111.022 1.00 65.12 82 LEU A N 1
ATOM 646 C CA . LEU A 1 82 ? 84.092 -29.674 -109.662 1.00 65.12 82 LEU A CA 1
ATOM 647 C C . LEU A 1 82 ? 85.066 -28.543 -109.301 1.00 65.12 82 LEU A C 1
ATOM 649 O O . LEU A 1 82 ? 84.648 -27.564 -108.699 1.00 65.12 82 LEU A O 1
ATOM 653 N N . GLU A 1 83 ? 86.337 -28.642 -109.704 1.00 62.41 83 GLU A N 1
ATOM 654 C CA . GLU A 1 83 ? 87.316 -27.553 -109.535 1.00 62.41 83 GLU A CA 1
ATOM 655 C C . GLU A 1 83 ? 86.941 -26.310 -110.357 1.00 62.41 83 GLU A C 1
ATOM 657 O O . GLU A 1 83 ? 87.106 -25.199 -109.869 1.00 62.41 83 GLU A O 1
ATOM 662 N N . ALA A 1 84 ? 86.365 -26.470 -111.554 1.00 62.91 84 ALA A N 1
ATOM 663 C CA . ALA A 1 84 ? 85.833 -25.354 -112.339 1.00 62.91 84 ALA A CA 1
ATOM 664 C C . ALA A 1 84 ? 84.586 -24.722 -111.689 1.00 62.91 84 ALA A C 1
ATOM 666 O O . ALA A 1 84 ? 84.467 -23.499 -111.649 1.00 62.91 84 ALA A O 1
ATOM 667 N N . ALA A 1 85 ? 83.679 -25.531 -111.124 1.00 62.12 85 ALA A N 1
ATOM 668 C CA . ALA A 1 85 ? 82.517 -25.030 -110.384 1.00 62.12 85 ALA A CA 1
ATOM 669 C C . ALA A 1 85 ? 82.914 -24.349 -109.060 1.00 62.12 85 ALA A C 1
ATOM 671 O O . ALA A 1 85 ? 82.368 -23.301 -108.725 1.00 62.12 85 ALA A O 1
ATOM 672 N N . LEU A 1 86 ? 83.912 -24.880 -108.345 1.00 60.34 86 LEU A N 1
ATOM 673 C CA . LEU A 1 86 ? 84.482 -24.261 -107.144 1.00 60.34 86 LEU A CA 1
ATOM 674 C C . LEU A 1 86 ? 85.237 -22.967 -107.475 1.00 60.34 86 LEU A C 1
ATOM 676 O O . LEU A 1 86 ? 85.035 -21.979 -106.786 1.00 60.34 86 LEU A O 1
ATOM 680 N N . GLN A 1 87 ? 85.966 -22.896 -108.595 1.00 59.06 87 GLN A N 1
ATOM 681 C CA . GLN A 1 87 ? 86.526 -21.631 -109.102 1.00 59.06 87 GLN A CA 1
ATOM 682 C C . GLN A 1 87 ? 85.453 -20.605 -109.504 1.00 59.06 87 GLN A C 1
ATOM 684 O O . GLN A 1 87 ? 85.754 -19.417 -109.582 1.00 59.06 87 GLN A O 1
ATOM 689 N N . THR A 1 88 ? 84.209 -21.038 -109.740 1.00 56.44 88 THR A N 1
ATOM 690 C CA . THR A 1 88 ? 83.069 -20.135 -109.974 1.00 56.44 88 THR A CA 1
ATOM 691 C C . THR A 1 88 ? 82.448 -19.652 -108.654 1.00 56.44 88 THR A C 1
ATOM 693 O O . THR A 1 88 ? 81.884 -18.565 -108.612 1.00 56.44 88 THR A O 1
ATOM 696 N N . ILE A 1 89 ? 82.584 -20.421 -107.565 1.00 55.38 89 ILE A N 1
ATOM 697 C CA . ILE A 1 89 ? 82.137 -20.052 -106.210 1.00 55.38 89 ILE A CA 1
ATOM 698 C C . ILE A 1 89 ? 83.186 -19.165 -105.518 1.00 55.38 89 ILE A C 1
ATOM 700 O O . ILE A 1 89 ? 82.824 -18.168 -104.905 1.00 55.38 89 ILE A O 1
ATOM 704 N N . ASP A 1 90 ? 84.481 -19.405 -105.726 1.00 47.88 90 ASP A N 1
ATOM 705 C CA . ASP A 1 90 ? 85.557 -18.549 -105.197 1.00 47.88 90 ASP A CA 1
ATOM 706 C C . ASP A 1 90 ? 85.641 -17.172 -105.898 1.00 47.88 90 ASP A C 1
ATOM 708 O O . ASP A 1 90 ? 86.353 -16.276 -105.450 1.00 47.88 90 ASP A O 1
ATOM 712 N N . GLN A 1 91 ? 84.887 -16.962 -106.987 1.00 46.69 91 GLN A N 1
ATOM 713 C CA . GLN A 1 91 ? 84.683 -15.646 -107.615 1.00 46.69 91 GLN A CA 1
ATOM 714 C C . GLN A 1 91 ? 83.458 -14.891 -107.065 1.00 46.69 91 GLN A C 1
ATOM 716 O O . GLN A 1 91 ? 83.236 -13.742 -107.442 1.00 46.69 91 GLN A O 1
ATOM 721 N N . THR A 1 92 ? 82.692 -15.490 -106.144 1.00 45.84 92 THR A N 1
ATOM 722 C CA . THR A 1 92 ? 81.544 -14.846 -105.474 1.00 45.84 92 THR A CA 1
ATOM 723 C C . THR A 1 92 ? 81.908 -14.115 -104.177 1.00 45.84 92 THR A C 1
ATOM 725 O O . THR A 1 92 ? 81.027 -13.798 -103.392 1.00 45.84 92 THR A O 1
ATOM 728 N N . ASP A 1 93 ? 83.186 -13.769 -103.988 1.00 43.25 93 ASP A N 1
ATOM 729 C CA . ASP A 1 93 ? 83.641 -12.780 -102.993 1.00 43.25 93 ASP A CA 1
ATOM 730 C C . ASP A 1 93 ? 83.951 -11.404 -103.623 1.00 43.25 93 ASP A C 1
ATOM 732 O O . ASP A 1 93 ? 84.524 -10.521 -102.984 1.00 43.25 93 ASP A O 1
ATOM 736 N N . GLN A 1 94 ? 83.551 -11.175 -104.880 1.00 43.53 94 GLN A N 1
ATOM 737 C CA . GLN A 1 94 ? 83.567 -9.840 -105.481 1.00 43.53 94 GLN A CA 1
ATOM 738 C C . GLN A 1 94 ? 82.160 -9.241 -105.518 1.00 43.53 94 GLN A C 1
ATOM 740 O O . GLN A 1 94 ? 81.341 -9.550 -106.384 1.00 43.53 94 GLN A O 1
ATOM 745 N N . GLU A 1 95 ? 81.926 -8.372 -104.531 1.00 49.53 95 GLU A N 1
ATOM 746 C CA . GLU A 1 95 ? 80.987 -7.245 -104.500 1.00 49.53 95 GLU A CA 1
ATOM 747 C C . GLU A 1 95 ? 80.191 -7.037 -105.798 1.00 49.53 95 GLU A C 1
ATOM 749 O O . GLU A 1 95 ? 80.571 -6.257 -106.670 1.00 49.53 95 GLU A O 1
ATOM 754 N N . THR A 1 96 ? 79.038 -7.694 -105.915 1.00 41.12 96 THR A N 1
ATOM 755 C CA . THR A 1 96 ? 78.019 -7.308 -106.894 1.00 41.12 96 THR A CA 1
ATOM 756 C C . THR A 1 96 ? 76.614 -7.445 -106.301 1.00 41.12 96 THR A C 1
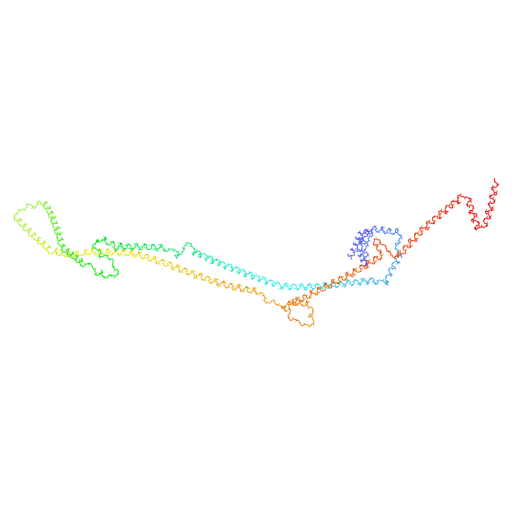ATOM 758 O O . THR A 1 96 ? 75.988 -8.495 -106.328 1.00 41.12 96 THR A O 1
ATOM 761 N N . GLN A 1 97 ? 76.121 -6.314 -105.783 1.00 50.81 97 GLN A N 1
ATOM 762 C CA . GLN A 1 97 ? 74.711 -5.897 -105.795 1.00 50.81 97 GLN A CA 1
ATOM 763 C C . GLN A 1 97 ? 73.672 -6.841 -105.152 1.00 50.81 97 GLN A C 1
ATOM 765 O O . GLN A 1 97 ? 72.753 -7.311 -105.819 1.00 50.81 97 GLN A O 1
ATOM 770 N N . ILE A 1 98 ? 73.737 -7.002 -103.824 1.00 46.91 98 ILE A N 1
ATOM 771 C CA . ILE A 1 98 ? 72.583 -7.390 -102.980 1.00 46.91 98 ILE A CA 1
ATOM 772 C C . ILE A 1 98 ? 72.506 -6.475 -101.735 1.00 46.91 98 ILE A C 1
ATOM 774 O O . ILE A 1 98 ? 72.184 -6.913 -100.637 1.00 46.91 98 ILE A O 1
ATOM 778 N N . ASP A 1 99 ? 72.805 -5.179 -101.875 1.00 49.47 99 ASP A N 1
ATOM 779 C CA . ASP A 1 99 ? 72.678 -4.240 -100.745 1.00 49.47 99 ASP A CA 1
ATOM 780 C C . ASP A 1 99 ? 71.204 -3.977 -100.390 1.00 49.47 99 ASP A C 1
ATOM 782 O O . ASP A 1 99 ? 70.851 -3.873 -99.220 1.00 49.47 99 ASP A O 1
ATOM 786 N N . GLU A 1 100 ? 70.286 -3.958 -101.362 1.00 52.31 100 GLU A N 1
ATOM 787 C CA . GLU A 1 100 ? 68.920 -3.495 -101.083 1.00 52.31 100 GLU A CA 1
ATOM 788 C C . GLU A 1 100 ? 68.095 -4.471 -100.224 1.00 52.31 100 GLU A C 1
ATOM 790 O O . GLU A 1 100 ? 67.372 -4.024 -99.338 1.00 52.31 100 GLU A O 1
ATOM 795 N N . SER A 1 101 ? 68.195 -5.795 -100.405 1.00 56.50 101 SER A N 1
ATOM 796 C CA . SER A 1 101 ? 67.362 -6.733 -99.628 1.00 56.50 101 SER A CA 1
ATOM 797 C C . SER A 1 101 ? 67.907 -7.046 -98.234 1.00 56.50 101 SER A C 1
ATOM 799 O O . SER A 1 101 ? 67.117 -7.300 -97.325 1.00 56.50 101 SER A O 1
ATOM 801 N N . GLU A 1 102 ? 69.230 -7.027 -98.036 1.00 56.31 102 GLU A N 1
ATOM 802 C CA . GLU A 1 102 ? 69.821 -7.253 -96.712 1.00 56.31 102 GLU A CA 1
ATOM 803 C C . GLU A 1 102 ? 69.768 -5.983 -95.851 1.00 56.31 102 GLU A C 1
ATOM 805 O O . GLU A 1 102 ? 69.457 -6.075 -94.660 1.00 56.31 102 GLU A O 1
ATOM 810 N N . ASP A 1 103 ? 69.945 -4.795 -96.443 1.00 61.22 103 ASP A N 1
ATOM 811 C CA . ASP A 1 103 ? 69.753 -3.529 -95.731 1.00 61.22 103 ASP A CA 1
ATOM 812 C C . ASP A 1 103 ? 68.288 -3.276 -95.380 1.00 61.22 103 ASP A C 1
ATOM 814 O O . ASP A 1 103 ? 68.017 -2.801 -94.276 1.00 61.22 103 ASP A O 1
ATOM 818 N N . LEU A 1 104 ? 67.329 -3.652 -96.239 1.00 66.94 104 LEU A N 1
ATOM 819 C CA . LEU A 1 104 ? 65.901 -3.604 -95.895 1.00 66.94 104 LEU A CA 1
ATOM 820 C C . LEU A 1 104 ? 65.572 -4.540 -94.723 1.00 66.94 104 LEU A C 1
ATOM 822 O O . LEU A 1 104 ? 64.917 -4.118 -93.772 1.00 66.94 104 LEU A O 1
ATOM 826 N N . LEU A 1 105 ? 66.087 -5.776 -94.713 1.00 71.81 105 LEU A N 1
ATOM 827 C CA . LEU A 1 105 ? 65.865 -6.705 -93.596 1.00 71.81 105 LEU A CA 1
ATOM 828 C C . LEU A 1 105 ? 66.552 -6.236 -92.302 1.00 71.81 105 LEU A C 1
ATOM 830 O O . LEU A 1 105 ? 65.994 -6.369 -91.209 1.00 71.81 105 LEU A O 1
ATOM 834 N N . ARG A 1 106 ? 67.764 -5.674 -92.399 1.00 75.06 106 ARG A N 1
ATOM 835 C CA . ARG A 1 106 ? 68.490 -5.084 -91.261 1.00 75.06 106 ARG A CA 1
ATOM 836 C C . ARG A 1 106 ? 67.781 -3.831 -90.743 1.00 75.06 106 ARG A C 1
ATOM 838 O O . ARG A 1 106 ? 67.712 -3.644 -89.524 1.00 75.06 106 ARG A O 1
ATOM 845 N N . ALA A 1 107 ? 67.208 -3.016 -91.628 1.00 76.19 107 ALA A N 1
ATOM 846 C CA . ALA A 1 107 ? 66.387 -1.861 -91.280 1.00 76.19 107 ALA A CA 1
ATOM 847 C C . ALA A 1 107 ? 65.086 -2.280 -90.579 1.00 76.19 107 ALA A C 1
ATOM 849 O O . ALA A 1 107 ? 64.772 -1.716 -89.529 1.00 76.19 107 ALA A O 1
ATOM 850 N N . ASP A 1 108 ? 64.400 -3.314 -91.069 1.00 79.31 108 ASP A N 1
ATOM 851 C CA . ASP A 1 108 ? 63.186 -3.866 -90.458 1.00 79.31 108 ASP A CA 1
ATOM 852 C C . ASP A 1 108 ? 63.470 -4.517 -89.100 1.00 79.31 108 ASP A C 1
ATOM 854 O O . ASP A 1 108 ? 62.766 -4.259 -88.123 1.00 79.31 108 ASP A O 1
ATOM 858 N N . LEU A 1 109 ? 64.553 -5.291 -88.966 1.00 79.50 109 LEU A N 1
ATOM 859 C CA . LEU A 1 109 ? 64.983 -5.836 -87.673 1.00 79.50 109 LEU A CA 1
ATOM 860 C C . LEU A 1 109 ? 65.362 -4.731 -86.681 1.00 79.50 109 LEU A C 1
ATOM 862 O O . LEU A 1 109 ? 65.109 -4.855 -85.479 1.00 79.50 109 LEU A O 1
ATOM 866 N N . HIS A 1 110 ? 65.958 -3.638 -87.157 1.00 80.25 110 HIS A N 1
ATOM 867 C CA . HIS A 1 110 ? 66.259 -2.477 -86.329 1.00 80.25 110 HIS A CA 1
ATOM 868 C C . HIS A 1 110 ? 64.988 -1.700 -85.940 1.00 80.25 110 HIS A C 1
ATOM 870 O O . HIS A 1 110 ? 64.878 -1.261 -84.791 1.00 80.25 110 HIS A O 1
ATOM 876 N N . ALA A 1 111 ? 64.004 -1.590 -86.838 1.00 83.56 111 ALA A N 1
ATOM 877 C CA . ALA A 1 111 ? 62.685 -1.029 -86.557 1.00 83.56 111 ALA A CA 1
ATOM 878 C C . ALA A 1 111 ? 61.931 -1.873 -85.517 1.00 83.56 111 ALA A C 1
ATOM 880 O O . ALA A 1 111 ? 61.525 -1.334 -84.489 1.00 83.56 111 ALA A O 1
ATOM 881 N N . LEU A 1 112 ? 61.878 -3.200 -85.675 1.00 84.44 112 LEU A N 1
ATOM 882 C CA . LEU A 1 112 ? 61.277 -4.116 -84.699 1.00 84.44 112 LEU A CA 1
ATOM 883 C C . LEU A 1 112 ? 61.992 -4.069 -83.343 1.00 84.44 112 LEU A C 1
ATOM 885 O O . LEU A 1 112 ? 61.351 -4.082 -82.292 1.00 84.44 112 LEU A O 1
ATOM 889 N N . ARG A 1 113 ? 63.329 -3.978 -83.320 1.00 88.00 113 ARG A N 1
ATOM 890 C CA . ARG A 1 113 ? 64.085 -3.802 -82.066 1.00 88.00 113 ARG A CA 1
ATOM 891 C C . ARG A 1 113 ? 63.747 -2.479 -81.382 1.00 88.00 113 ARG A C 1
ATOM 893 O O . ARG A 1 113 ? 63.615 -2.459 -80.156 1.00 88.00 113 ARG A O 1
ATOM 900 N N . LYS A 1 114 ? 63.570 -1.394 -82.144 1.00 88.06 114 LYS A N 1
ATOM 901 C CA . LYS A 1 114 ? 63.096 -0.100 -81.626 1.00 88.06 114 LYS A CA 1
ATOM 902 C C . LYS A 1 114 ? 61.656 -0.186 -81.118 1.00 88.06 114 LYS A C 1
ATOM 904 O O . LYS A 1 114 ? 61.377 0.313 -80.029 1.00 88.06 114 LYS A O 1
ATOM 909 N N . GLU A 1 115 ? 60.757 -0.861 -81.825 1.00 88.75 115 GLU A N 1
ATOM 910 C CA . GLU A 1 115 ? 59.379 -1.095 -81.377 1.00 88.75 115 GLU A CA 1
ATOM 911 C C . GLU A 1 115 ? 59.335 -1.920 -80.088 1.00 88.75 115 GLU A C 1
ATOM 913 O O . GLU A 1 115 ? 58.689 -1.529 -79.119 1.00 88.75 115 GLU A O 1
ATOM 918 N N . ILE A 1 116 ? 60.114 -2.997 -79.992 1.00 89.19 116 ILE A N 1
ATOM 919 C CA . ILE A 1 116 ? 60.234 -3.788 -78.761 1.00 89.19 116 ILE A CA 1
ATOM 920 C C . ILE A 1 116 ? 60.822 -2.942 -77.624 1.00 89.19 116 ILE A C 1
ATOM 922 O O . ILE A 1 116 ? 60.374 -3.0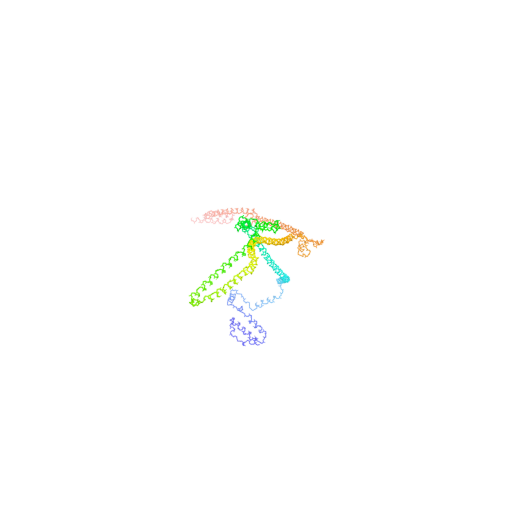57 -76.482 1.00 89.19 116 ILE A O 1
ATOM 926 N N . ALA A 1 117 ? 61.807 -2.083 -77.899 1.00 91.06 117 ALA A N 1
ATOM 927 C CA . ALA A 1 117 ? 62.379 -1.189 -76.894 1.00 91.06 117 ALA A CA 1
ATOM 928 C C . ALA A 1 117 ? 61.352 -0.156 -76.394 1.00 91.06 117 ALA A C 1
ATOM 930 O O . ALA A 1 117 ? 61.221 0.037 -75.183 1.00 91.06 117 ALA A O 1
ATOM 931 N N . THR A 1 118 ? 60.573 0.456 -77.293 1.00 89.88 118 THR A N 1
ATOM 932 C CA . THR A 1 118 ? 59.504 1.402 -76.926 1.00 89.88 118 THR A CA 1
ATOM 933 C C . THR A 1 118 ? 58.357 0.711 -76.185 1.00 89.88 118 THR A C 1
ATOM 935 O O . THR A 1 118 ? 57.909 1.225 -75.160 1.00 89.88 118 THR A O 1
ATOM 938 N N . ALA A 1 119 ? 57.951 -0.494 -76.597 1.00 88.06 119 ALA A N 1
ATOM 939 C CA . ALA A 1 119 ? 56.949 -1.304 -75.907 1.00 88.06 119 ALA A CA 1
ATOM 940 C C . ALA A 1 119 ? 57.421 -1.748 -74.510 1.00 88.06 119 ALA A C 1
ATOM 942 O O . ALA A 1 119 ? 56.660 -1.675 -73.541 1.00 88.06 119 ALA A O 1
ATOM 943 N N . LYS A 1 120 ? 58.693 -2.145 -74.358 1.00 91.88 120 LYS A N 1
ATOM 944 C CA . LYS A 1 120 ? 59.299 -2.447 -73.047 1.00 91.88 120 LYS A CA 1
ATOM 945 C C . LYS A 1 120 ? 59.347 -1.209 -72.151 1.00 91.88 120 LYS A C 1
ATOM 947 O O . LYS A 1 120 ? 58.993 -1.304 -70.975 1.00 91.88 120 LYS A O 1
ATOM 952 N N . ALA A 1 121 ? 59.719 -0.049 -72.694 1.00 91.56 121 ALA A N 1
ATOM 953 C CA . ALA A 1 121 ? 59.706 1.215 -71.961 1.00 91.56 121 ALA A CA 1
ATOM 954 C C . ALA A 1 121 ? 58.281 1.618 -71.538 1.00 91.56 121 ALA A C 1
ATOM 956 O O . ALA A 1 121 ? 58.069 2.072 -70.413 1.00 91.56 121 ALA A O 1
ATOM 957 N N . TYR A 1 122 ? 57.286 1.401 -72.400 1.00 92.38 122 TYR A N 1
ATOM 958 C CA . TYR A 1 122 ? 55.878 1.640 -72.091 1.00 92.38 122 TYR A CA 1
ATOM 959 C C . TYR A 1 122 ? 55.362 0.702 -70.989 1.00 92.38 122 TYR A C 1
ATOM 961 O O . TYR A 1 122 ? 54.770 1.162 -70.011 1.00 92.38 122 TYR A O 1
ATOM 969 N N . LYS A 1 123 ? 55.683 -0.596 -71.065 1.00 93.56 123 LYS A N 1
ATOM 970 C CA . LYS A 1 123 ? 55.391 -1.571 -70.002 1.00 93.56 123 LYS A CA 1
ATOM 971 C C . LYS A 1 123 ? 56.009 -1.151 -68.665 1.00 93.56 123 LYS A C 1
ATOM 973 O O . LYS A 1 123 ? 55.331 -1.211 -67.642 1.00 93.56 123 LYS A O 1
ATOM 978 N N . ALA A 1 124 ? 57.261 -0.688 -68.662 1.00 92.94 124 ALA A N 1
ATOM 979 C CA . ALA A 1 124 ? 57.920 -0.194 -67.454 1.00 92.94 124 ALA A CA 1
ATOM 980 C C . ALA A 1 124 ? 57.202 1.033 -66.859 1.00 92.94 124 ALA A C 1
ATOM 982 O O . ALA A 1 124 ? 56.987 1.087 -65.649 1.00 92.94 124 ALA A O 1
ATOM 983 N N . LYS A 1 125 ? 56.748 1.979 -67.696 1.00 93.62 125 LYS A N 1
ATOM 984 C CA . LYS A 1 125 ? 55.937 3.127 -67.247 1.00 93.62 125 LYS A CA 1
ATOM 985 C C . LYS A 1 125 ? 54.622 2.688 -66.594 1.00 93.62 125 LYS A C 1
ATOM 987 O O . LYS A 1 125 ? 54.284 3.201 -65.529 1.00 93.62 125 LYS A O 1
ATOM 992 N N . ILE A 1 126 ? 53.913 1.720 -67.181 1.00 93.19 126 ILE A N 1
ATOM 993 C CA . ILE A 1 126 ? 52.673 1.176 -66.602 1.00 93.19 126 ILE A CA 1
ATOM 994 C C . ILE A 1 126 ? 52.944 0.493 -65.259 1.00 93.19 126 ILE A C 1
ATOM 996 O O . ILE A 1 126 ? 52.207 0.716 -64.301 1.00 93.19 126 ILE A O 1
ATOM 1000 N N . ILE A 1 127 ? 54.004 -0.314 -65.163 1.00 93.44 127 ILE A N 1
ATOM 1001 C CA . ILE A 1 127 ? 54.376 -0.988 -63.910 1.00 93.44 127 ILE A CA 1
ATOM 1002 C C . ILE A 1 127 ? 54.695 0.042 -62.823 1.00 93.44 127 ILE A C 1
ATOM 1004 O O . ILE A 1 127 ? 54.197 -0.080 -61.707 1.00 93.44 127 ILE A O 1
ATOM 1008 N N . ASN A 1 128 ? 55.449 1.093 -63.148 1.00 92.19 128 ASN A N 1
ATOM 1009 C CA . ASN A 1 128 ? 55.748 2.166 -62.202 1.00 92.19 128 ASN A CA 1
ATOM 1010 C C . ASN A 1 128 ? 54.477 2.891 -61.742 1.00 92.19 128 ASN A C 1
ATOM 1012 O O . ASN A 1 128 ? 54.321 3.150 -60.550 1.00 92.19 128 ASN A O 1
ATOM 1016 N N . HIS A 1 129 ? 53.540 3.163 -62.657 1.00 92.44 129 HIS A N 1
ATOM 1017 C CA . HIS A 1 129 ? 52.254 3.764 -62.308 1.00 92.44 129 HIS A CA 1
ATOM 1018 C C . HIS A 1 129 ? 51.419 2.851 -61.398 1.00 92.44 129 HIS A C 1
ATOM 1020 O O . HIS A 1 129 ? 50.897 3.303 -60.381 1.00 92.44 129 HIS A O 1
ATOM 1026 N N . ARG A 1 130 ? 51.360 1.548 -61.702 1.00 94.06 130 ARG A N 1
ATOM 1027 C CA . ARG A 1 130 ? 50.700 0.545 -60.856 1.00 94.06 130 ARG A CA 1
ATOM 1028 C C . ARG A 1 130 ? 51.329 0.479 -59.466 1.00 94.06 130 ARG A C 1
ATOM 1030 O O . ARG A 1 130 ? 50.601 0.427 -58.482 1.00 94.06 130 ARG A O 1
ATOM 1037 N N . ASN A 1 131 ? 52.656 0.496 -59.371 1.00 93.56 131 ASN A N 1
ATOM 1038 C CA . ASN A 1 131 ? 53.359 0.461 -58.090 1.00 93.56 131 ASN A CA 1
ATOM 1039 C C . ASN A 1 131 ? 53.084 1.727 -57.268 1.00 93.56 131 ASN A C 1
ATOM 1041 O O . ASN A 1 131 ? 52.808 1.622 -56.076 1.00 93.56 131 ASN A O 1
ATOM 1045 N N . ALA A 1 132 ? 53.075 2.904 -57.902 1.00 93.12 132 ALA A N 1
ATOM 1046 C CA . ALA A 1 132 ? 52.705 4.157 -57.245 1.00 93.12 132 ALA A CA 1
ATOM 1047 C C . ALA A 1 132 ? 51.255 4.127 -56.727 1.00 93.12 132 ALA A C 1
ATOM 1049 O O . ALA A 1 132 ? 51.006 4.466 -55.571 1.00 93.12 132 ALA A O 1
ATOM 1050 N N . LEU A 1 133 ? 50.304 3.654 -57.542 1.00 92.62 133 LEU A N 1
ATOM 1051 C CA . LEU A 1 133 ? 48.909 3.472 -57.125 1.00 92.62 133 LEU A CA 1
ATOM 1052 C C . LEU A 1 133 ? 48.773 2.467 -55.976 1.00 92.62 133 LEU A C 1
ATOM 1054 O O . LEU A 1 133 ? 48.031 2.723 -55.034 1.00 92.62 133 LEU A O 1
ATOM 1058 N N . ASN A 1 134 ? 49.519 1.363 -56.013 1.00 94.00 134 ASN A N 1
ATOM 1059 C CA . ASN A 1 134 ? 49.502 0.359 -54.953 1.00 94.00 134 ASN A CA 1
ATOM 1060 C C . ASN A 1 134 ? 50.019 0.928 -53.621 1.00 94.00 134 ASN A C 1
ATOM 1062 O O . ASN A 1 134 ? 49.419 0.698 -52.578 1.00 94.00 134 ASN A O 1
ATOM 1066 N N . ILE A 1 135 ? 51.084 1.737 -53.646 1.00 92.75 135 ILE A N 1
ATOM 1067 C CA . ILE A 1 135 ? 51.586 2.433 -52.449 1.00 92.75 135 ILE A CA 1
ATOM 1068 C C . ILE A 1 135 ? 50.526 3.397 -51.895 1.00 92.75 135 ILE A C 1
ATOM 1070 O O . ILE A 1 135 ? 50.296 3.429 -50.685 1.00 92.75 135 ILE A O 1
ATOM 1074 N N . HIS A 1 136 ? 49.837 4.151 -52.759 1.00 91.62 136 HIS A N 1
ATOM 1075 C CA . HIS A 1 136 ? 48.733 5.016 -52.333 1.00 91.62 136 HIS A CA 1
ATOM 1076 C C . HIS A 1 136 ? 47.564 4.227 -51.737 1.00 91.62 136 HIS A C 1
ATOM 1078 O O . HIS A 1 136 ? 47.023 4.638 -50.713 1.00 91.62 136 HIS A O 1
ATOM 1084 N N . GLN A 1 137 ? 47.203 3.089 -52.332 1.00 91.31 137 GLN A N 1
ATOM 1085 C CA . GLN A 1 137 ? 46.160 2.205 -51.817 1.00 91.31 137 GLN A CA 1
ATOM 1086 C C . GLN A 1 137 ? 46.527 1.649 -50.438 1.00 91.31 137 GLN A C 1
ATOM 1088 O O . GLN A 1 137 ? 45.702 1.700 -49.532 1.00 91.31 137 GLN A O 1
ATOM 1093 N N . ILE A 1 138 ? 47.766 1.187 -50.249 1.00 92.31 138 ILE A N 1
ATOM 1094 C CA . ILE A 1 138 ? 48.260 0.708 -48.950 1.00 92.31 138 ILE A CA 1
ATOM 1095 C C . ILE A 1 138 ? 48.241 1.845 -47.917 1.00 92.31 138 ILE A C 1
ATOM 1097 O O . ILE A 1 138 ? 47.771 1.651 -46.799 1.00 92.31 138 ILE A O 1
ATOM 1101 N N . SER A 1 139 ? 48.680 3.052 -48.290 1.00 91.19 139 SER A N 1
ATOM 1102 C CA . SER A 1 139 ? 48.649 4.222 -47.400 1.00 91.19 139 SER A CA 1
ATOM 1103 C C . SER A 1 139 ? 47.224 4.628 -47.008 1.00 91.19 139 SER A C 1
ATOM 1105 O O . SER A 1 139 ? 46.982 4.983 -45.855 1.00 91.19 139 SER A O 1
ATOM 1107 N N . LEU A 1 140 ? 46.272 4.566 -47.943 1.00 89.75 140 LEU A N 1
ATOM 1108 C CA . LEU A 1 140 ? 44.857 4.817 -47.667 1.00 89.75 140 LEU A CA 1
ATOM 1109 C C . LEU A 1 140 ? 44.252 3.721 -46.789 1.00 89.75 140 LEU A C 1
ATOM 1111 O O . LEU A 1 140 ? 43.540 4.056 -45.849 1.00 89.75 140 LEU A O 1
ATOM 1115 N N . SER A 1 141 ? 44.578 2.450 -47.038 1.00 89.00 141 SER A N 1
ATOM 1116 C CA . SER A 1 141 ? 44.146 1.323 -46.202 1.00 89.00 141 SER A CA 1
ATOM 1117 C C . SER A 1 141 ? 44.619 1.502 -44.763 1.00 89.00 141 SER A C 1
ATOM 1119 O O . SER A 1 141 ? 43.804 1.520 -43.853 1.00 89.00 141 SER A O 1
ATOM 1121 N N . HIS A 1 142 ? 45.905 1.799 -44.562 1.00 89.81 142 HIS A N 1
ATOM 1122 C CA . HIS A 1 142 ? 46.464 2.021 -43.228 1.00 89.81 142 HIS A CA 1
ATOM 1123 C C . HIS A 1 142 ? 45.857 3.248 -42.519 1.00 89.81 142 HIS A C 1
ATOM 1125 O O . HIS A 1 142 ? 45.848 3.322 -41.292 1.00 89.81 142 HIS A O 1
ATOM 1131 N N . LYS A 1 143 ? 45.366 4.253 -43.257 1.00 91.06 143 LYS A N 1
ATOM 1132 C CA . LYS A 1 143 ? 44.608 5.374 -42.666 1.00 91.06 143 LYS A CA 1
ATOM 1133 C C . LYS A 1 143 ? 43.158 5.002 -42.357 1.00 91.06 143 LYS A C 1
ATOM 1135 O O . LYS A 1 143 ? 42.566 5.601 -41.464 1.00 91.06 143 LYS A O 1
ATOM 1140 N N . LEU A 1 144 ? 42.588 4.060 -43.100 1.00 92.25 144 LEU A N 1
ATOM 1141 C CA . LEU A 1 144 ? 41.216 3.598 -42.940 1.00 92.25 144 LEU A CA 1
ATOM 1142 C C . LEU A 1 144 ? 41.080 2.637 -41.755 1.00 92.25 144 LEU A C 1
ATOM 1144 O O . LEU A 1 144 ? 40.130 2.784 -40.996 1.00 92.25 144 LEU A O 1
ATOM 1148 N N . ASP A 1 145 ? 42.044 1.742 -41.544 1.00 91.31 145 ASP A N 1
ATOM 1149 C CA . ASP A 1 145 ? 42.050 0.767 -40.444 1.00 91.31 145 ASP A CA 1
ATOM 1150 C C . ASP A 1 145 ? 41.781 1.403 -39.057 1.00 91.31 145 ASP A C 1
ATOM 1152 O O . ASP A 1 145 ? 40.790 1.035 -38.424 1.00 91.31 145 ASP A O 1
ATOM 1156 N N . PRO A 1 146 ? 42.512 2.446 -38.600 1.00 91.88 146 PRO A N 1
ATOM 1157 C CA . PRO A 1 146 ? 42.236 3.076 -37.307 1.00 91.88 146 PRO A CA 1
ATOM 1158 C C . PRO A 1 146 ? 40.894 3.825 -37.268 1.00 91.88 146 PRO A C 1
ATOM 1160 O O . PRO A 1 146 ? 40.303 3.968 -36.200 1.00 91.88 146 PRO A O 1
ATOM 1163 N N . LEU A 1 147 ? 40.390 4.317 -38.408 1.00 91.62 147 LEU A N 1
ATOM 1164 C CA . LEU A 1 147 ? 39.064 4.944 -38.478 1.00 91.62 147 LEU A CA 1
ATOM 1165 C C . LEU A 1 147 ? 37.946 3.904 -38.381 1.00 91.62 147 LEU A C 1
ATOM 1167 O O . LEU A 1 147 ? 36.911 4.175 -37.770 1.00 91.62 147 LEU A O 1
ATOM 1171 N N . VAL A 1 148 ? 38.148 2.723 -38.965 1.00 92.75 148 VAL A N 1
ATOM 1172 C CA . VAL A 1 148 ? 37.239 1.582 -38.839 1.00 92.75 148 VAL A CA 1
ATOM 1173 C C . VAL A 1 148 ? 37.227 1.091 -37.398 1.00 92.75 148 VAL A C 1
ATOM 1175 O O . VAL A 1 148 ? 36.145 0.933 -36.836 1.00 92.75 148 VAL A O 1
ATOM 1178 N N . ASP A 1 149 ? 38.393 0.954 -36.769 1.00 91.94 149 ASP A N 1
ATOM 1179 C CA . ASP A 1 149 ? 38.502 0.576 -35.359 1.00 91.94 149 ASP A CA 1
ATOM 1180 C C . ASP A 1 149 ? 37.828 1.604 -34.445 1.00 91.94 149 ASP A C 1
ATOM 1182 O O . ASP A 1 149 ? 37.027 1.236 -33.587 1.00 91.94 149 ASP A O 1
ATOM 1186 N N . LEU A 1 150 ? 38.053 2.902 -34.674 1.00 93.62 150 LEU A N 1
ATOM 1187 C CA . LEU A 1 150 ? 37.388 3.969 -33.923 1.00 93.62 150 LEU A CA 1
ATOM 1188 C C . LEU A 1 150 ? 35.863 3.944 -34.107 1.00 93.62 150 LEU A C 1
ATOM 1190 O O . LEU A 1 150 ? 35.121 4.137 -33.144 1.00 93.62 150 LEU A O 1
ATOM 1194 N N . ASN A 1 151 ? 35.377 3.702 -35.326 1.00 91.75 151 ASN A N 1
ATOM 1195 C CA . ASN A 1 151 ? 33.945 3.582 -35.599 1.00 91.75 151 ASN A CA 1
ATOM 1196 C C . ASN A 1 151 ? 33.356 2.345 -34.908 1.00 91.75 151 ASN A C 1
ATOM 1198 O O . ASN A 1 151 ? 32.296 2.430 -34.295 1.00 91.75 151 ASN A O 1
ATOM 1202 N N . ASN A 1 152 ? 34.066 1.216 -34.933 1.00 93.44 152 ASN A N 1
ATOM 1203 C CA . ASN A 1 152 ? 33.664 0.000 -34.231 1.00 93.44 152 ASN A CA 1
ATOM 1204 C C . ASN A 1 152 ? 33.617 0.216 -32.711 1.00 93.44 152 ASN A C 1
ATOM 1206 O O . ASN A 1 152 ? 32.629 -0.171 -32.088 1.00 93.44 152 ASN A O 1
ATOM 1210 N N . LEU A 1 153 ? 34.604 0.906 -32.130 1.00 94.00 153 LEU A N 1
ATOM 1211 C CA . LEU A 1 153 ? 34.598 1.299 -30.717 1.00 94.00 153 LEU A CA 1
ATOM 1212 C C . LEU A 1 153 ? 33.407 2.210 -30.391 1.00 94.00 153 LEU A C 1
ATOM 1214 O O . LEU A 1 153 ? 32.662 1.931 -29.456 1.00 94.00 153 LEU A O 1
ATOM 1218 N N . LYS A 1 154 ? 33.153 3.250 -31.196 1.00 92.31 154 LYS A N 1
ATOM 1219 C CA . LYS A 1 154 ? 32.002 4.149 -30.995 1.00 92.31 154 LYS A CA 1
ATOM 1220 C C . LYS A 1 154 ? 30.660 3.440 -31.158 1.00 92.31 154 LYS A C 1
ATOM 1222 O O . LYS A 1 154 ? 29.714 3.743 -30.436 1.00 92.31 154 LYS A O 1
ATOM 1227 N N . ARG A 1 155 ? 30.563 2.476 -32.075 1.00 92.62 155 ARG A N 1
ATOM 1228 C CA . ARG A 1 155 ? 29.381 1.616 -32.223 1.00 92.62 155 ARG A CA 1
ATOM 1229 C C . ARG A 1 155 ? 29.176 0.730 -31.002 1.00 92.62 155 ARG A C 1
ATOM 1231 O O . ARG A 1 155 ? 28.043 0.603 -30.558 1.00 92.62 155 ARG A O 1
ATOM 1238 N N . GLN A 1 156 ? 30.240 0.148 -30.453 1.00 93.75 156 GLN A N 1
ATOM 1239 C CA . GLN A 1 156 ? 30.160 -0.631 -29.216 1.00 93.75 156 GLN A CA 1
ATOM 1240 C C . GLN A 1 156 ? 29.726 0.242 -28.033 1.00 93.75 156 GLN A C 1
ATOM 1242 O O . GLN A 1 156 ? 28.790 -0.133 -27.336 1.00 93.75 156 GLN A O 1
ATOM 1247 N N . GLU A 1 157 ? 30.315 1.428 -27.856 1.00 93.94 157 GLU A N 1
ATOM 1248 C CA . GLU A 1 157 ? 29.894 2.390 -26.825 1.00 93.94 157 GLU A CA 1
ATOM 1249 C C . GLU A 1 157 ? 28.410 2.761 -26.965 1.00 93.94 157 GLU A C 1
ATOM 1251 O O . GLU A 1 157 ? 27.659 2.681 -25.996 1.00 93.94 157 GLU A O 1
ATOM 1256 N N . ASN A 1 158 ? 27.957 3.098 -28.177 1.00 93.12 158 ASN A N 1
ATOM 1257 C CA . ASN A 1 158 ? 26.552 3.420 -28.428 1.00 93.12 158 ASN A CA 1
ATOM 1258 C C . ASN A 1 158 ? 25.621 2.232 -28.159 1.00 93.12 158 ASN A C 1
ATOM 1260 O O . ASN A 1 158 ? 24.536 2.428 -27.616 1.00 93.12 158 ASN A O 1
ATOM 1264 N N . ASN A 1 159 ? 26.028 1.012 -28.516 1.00 93.69 159 ASN A N 1
ATOM 1265 C CA . ASN A 1 159 ? 25.252 -0.193 -28.228 1.00 93.69 159 ASN A CA 1
ATOM 1266 C C . ASN A 1 159 ? 25.152 -0.446 -26.719 1.00 93.69 159 ASN A C 1
ATOM 1268 O O . ASN A 1 159 ? 24.071 -0.782 -26.243 1.00 93.69 159 ASN A O 1
ATOM 1272 N N . ASN A 1 160 ? 26.233 -0.230 -25.966 1.00 94.81 160 ASN A N 1
ATOM 1273 C CA . ASN A 1 160 ? 26.223 -0.353 -24.508 1.00 94.81 160 ASN A CA 1
ATOM 1274 C C . ASN A 1 160 ? 25.270 0.677 -23.880 1.00 94.81 160 ASN A C 1
ATOM 1276 O O . ASN A 1 160 ? 24.397 0.307 -23.102 1.00 94.81 160 ASN A O 1
ATOM 1280 N N . ILE A 1 161 ? 25.351 1.948 -24.294 1.00 93.25 161 ILE A N 1
ATOM 1281 C CA . ILE A 1 161 ? 24.442 3.010 -23.822 1.00 93.25 161 ILE A CA 1
ATOM 1282 C C . ILE A 1 161 ? 22.983 2.701 -24.196 1.00 93.25 161 ILE A C 1
ATOM 1284 O O . ILE A 1 161 ? 22.063 2.958 -23.417 1.00 93.25 161 ILE A O 1
ATOM 1288 N N . ALA A 1 162 ? 22.739 2.152 -25.389 1.00 92.06 162 ALA A N 1
ATOM 1289 C CA . ALA A 1 162 ? 21.400 1.749 -25.810 1.00 92.06 162 ALA A CA 1
ATOM 1290 C C . ALA A 1 162 ? 20.846 0.613 -24.934 1.00 92.06 162 ALA A C 1
ATOM 1292 O O . ALA A 1 162 ? 19.687 0.682 -24.526 1.00 92.06 162 ALA A O 1
ATOM 1293 N N . GLN A 1 163 ? 21.671 -0.384 -24.597 1.00 93.31 163 GLN A N 1
ATOM 1294 C CA . GLN A 1 163 ? 21.297 -1.471 -23.688 1.00 93.31 163 GLN A CA 1
ATOM 1295 C C . GLN A 1 163 ? 21.009 -0.955 -22.273 1.00 93.31 163 GLN A C 1
ATOM 1297 O O . GLN A 1 163 ? 19.964 -1.282 -21.713 1.00 93.31 163 GLN A O 1
ATOM 1302 N N . GLU A 1 164 ? 21.866 -0.091 -21.722 1.00 94.25 164 GLU A N 1
ATOM 1303 C CA . GLU A 1 164 ? 21.650 0.533 -20.409 1.00 94.25 164 GLU A CA 1
ATOM 1304 C C . GLU A 1 164 ? 20.333 1.326 -20.361 1.00 94.25 164 GLU A C 1
ATOM 1306 O O . GLU A 1 164 ? 19.553 1.196 -19.413 1.00 94.25 164 GLU A O 1
ATOM 1311 N N . ASN A 1 165 ? 20.036 2.099 -21.411 1.00 90.25 165 ASN A N 1
ATOM 1312 C CA . ASN A 1 165 ? 18.767 2.818 -21.535 1.00 90.25 165 ASN A CA 1
ATOM 1313 C C . ASN A 1 165 ? 17.568 1.868 -21.655 1.00 90.25 165 ASN A C 1
ATOM 1315 O O . ASN A 1 165 ? 16.520 2.124 -21.062 1.00 90.25 165 ASN A O 1
ATOM 1319 N N . GLU A 1 166 ? 17.691 0.768 -22.402 1.00 92.31 166 GLU A N 1
ATOM 1320 C CA . GLU A 1 166 ? 16.627 -0.233 -22.518 1.00 92.31 166 GLU A CA 1
ATOM 1321 C C . GLU A 1 166 ? 16.342 -0.901 -21.165 1.00 92.31 166 GLU A C 1
ATOM 1323 O O . GLU A 1 166 ? 15.181 -1.069 -20.780 1.00 92.31 166 GLU A O 1
ATOM 1328 N N . GLU A 1 167 ? 17.382 -1.237 -20.402 1.00 93.50 167 GLU A N 1
ATOM 1329 C CA . GLU A 1 167 ? 17.248 -1.774 -19.049 1.00 93.50 167 GLU A CA 1
ATOM 1330 C C . GLU A 1 167 ? 16.615 -0.769 -18.082 1.00 93.50 167 GLU A C 1
ATOM 1332 O O . GLU A 1 167 ? 15.719 -1.134 -17.312 1.00 93.50 167 GLU A O 1
ATOM 1337 N N . ALA A 1 168 ? 17.038 0.497 -18.126 1.00 91.50 168 ALA A N 1
ATOM 1338 C CA . ALA A 1 168 ? 16.442 1.568 -17.332 1.00 91.50 168 ALA A CA 1
ATOM 1339 C C . ALA A 1 168 ? 14.953 1.752 -17.674 1.00 91.50 168 ALA A C 1
ATOM 1341 O O . ALA A 1 168 ? 14.112 1.766 -16.772 1.00 91.50 168 ALA A O 1
ATOM 1342 N N . ASN A 1 169 ? 14.604 1.770 -18.963 1.00 90.62 169 ASN A N 1
ATOM 1343 C CA . ASN A 1 169 ? 13.219 1.851 -19.429 1.00 90.62 169 ASN A CA 1
ATOM 1344 C C . ASN A 1 169 ? 12.384 0.653 -18.960 1.00 90.62 169 ASN A C 1
ATOM 1346 O O . ASN A 1 169 ? 11.259 0.832 -18.495 1.00 90.62 169 ASN A O 1
ATOM 1350 N N . LYS A 1 170 ? 12.924 -0.572 -19.012 1.00 93.69 170 LYS A N 1
ATOM 1351 C CA . LYS A 1 170 ? 12.247 -1.767 -18.475 1.00 93.69 170 LYS A CA 1
ATOM 1352 C C . LYS A 1 170 ? 11.972 -1.636 -16.976 1.00 93.69 170 LYS A C 1
ATOM 1354 O O . LYS A 1 170 ? 10.877 -1.982 -16.533 1.00 93.69 170 LYS A O 1
ATOM 1359 N N . LYS A 1 171 ? 12.930 -1.119 -16.194 1.00 93.50 171 LYS A N 1
ATOM 1360 C CA . LYS A 1 171 ? 12.758 -0.884 -14.748 1.00 93.50 171 LYS A CA 1
ATOM 1361 C C . LYS A 1 171 ? 11.670 0.156 -14.474 1.00 93.50 171 LYS A C 1
ATOM 1363 O O . LYS A 1 171 ? 10.775 -0.120 -13.678 1.00 93.50 171 LYS A O 1
ATOM 1368 N N . VAL A 1 172 ? 11.699 1.300 -15.161 1.00 90.31 172 VAL A N 1
ATOM 1369 C CA . VAL A 1 172 ? 10.683 2.360 -15.020 1.00 90.31 172 VAL A CA 1
ATOM 1370 C C . VAL A 1 172 ? 9.297 1.846 -15.408 1.00 90.31 172 VAL A C 1
ATOM 1372 O O . VAL A 1 172 ? 8.354 1.990 -14.633 1.00 90.31 172 VAL A O 1
ATOM 1375 N N . ASN A 1 173 ? 9.174 1.154 -16.544 1.00 91.69 173 ASN A N 1
ATOM 1376 C CA . ASN A 1 173 ? 7.906 0.575 -16.990 1.00 91.69 173 ASN A CA 1
ATOM 1377 C C . ASN A 1 173 ? 7.347 -0.435 -15.983 1.00 91.69 173 ASN A C 1
ATOM 1379 O O . ASN A 1 173 ? 6.149 -0.425 -15.704 1.00 91.69 173 ASN A O 1
ATOM 1383 N N . LYS A 1 174 ? 8.204 -1.275 -15.391 1.00 95.00 174 LYS A N 1
ATOM 1384 C CA . LYS A 1 174 ? 7.794 -2.206 -14.334 1.00 95.00 174 LYS A CA 1
ATOM 1385 C C . LYS A 1 174 ? 7.274 -1.463 -13.100 1.00 95.00 174 LYS A C 1
ATOM 1387 O O . LYS A 1 174 ? 6.234 -1.842 -12.566 1.00 95.00 174 LYS A O 1
ATOM 1392 N N . SER A 1 175 ? 7.948 -0.395 -12.671 1.00 91.50 175 SER A N 1
ATOM 1393 C CA . SER A 1 175 ? 7.496 0.441 -11.550 1.00 91.50 175 SER A CA 1
ATOM 1394 C C . SER A 1 175 ? 6.154 1.120 -11.841 1.00 91.50 175 SER A C 1
ATOM 1396 O O . SER A 1 175 ? 5.251 1.065 -11.010 1.00 91.50 175 SER A O 1
ATOM 1398 N N . LEU A 1 176 ? 5.973 1.691 -13.037 1.00 90.56 176 LEU A N 1
ATOM 1399 C CA . LEU A 1 176 ? 4.706 2.303 -13.454 1.00 90.56 176 LEU A CA 1
ATOM 1400 C C . LEU A 1 176 ? 3.567 1.277 -13.533 1.00 90.56 176 LEU A C 1
ATOM 1402 O O . LEU A 1 176 ? 2.444 1.567 -13.115 1.00 90.56 176 LEU A O 1
ATOM 1406 N N . GLN A 1 177 ? 3.845 0.058 -14.003 1.00 93.88 177 GLN A N 1
ATOM 1407 C CA . GLN A 1 177 ? 2.880 -1.045 -13.988 1.00 93.88 177 GLN A CA 1
ATOM 1408 C C . GLN A 1 177 ? 2.487 -1.439 -12.561 1.00 93.88 177 GLN A C 1
ATOM 1410 O O . GLN A 1 177 ? 1.297 -1.602 -12.296 1.00 93.88 177 GLN A O 1
ATOM 1415 N N . MET A 1 178 ? 3.450 -1.535 -11.637 1.00 93.69 178 MET A N 1
ATOM 1416 C CA . MET A 1 178 ? 3.172 -1.803 -10.221 1.00 93.69 178 MET A CA 1
ATOM 1417 C C . MET A 1 178 ? 2.312 -0.703 -9.595 1.00 93.69 178 MET A C 1
ATOM 1419 O O . MET A 1 178 ? 1.324 -1.012 -8.934 1.00 93.69 178 MET A O 1
ATOM 1423 N N . ILE A 1 179 ? 2.635 0.572 -9.838 1.00 91.44 179 ILE A N 1
ATOM 1424 C CA . ILE A 1 179 ? 1.830 1.708 -9.359 1.00 91.44 179 ILE A CA 1
ATOM 1425 C C . ILE A 1 179 ? 0.411 1.617 -9.924 1.00 91.44 179 ILE A C 1
ATOM 1427 O O . ILE A 1 179 ? -0.556 1.687 -9.172 1.00 91.44 179 ILE A O 1
ATOM 1431 N N . THR A 1 180 ? 0.274 1.379 -11.229 1.00 92.56 180 THR A N 1
ATOM 1432 C CA . THR A 1 180 ? -1.032 1.252 -11.890 1.00 92.56 180 THR A CA 1
ATOM 1433 C C . THR A 1 180 ? -1.845 0.092 -11.316 1.00 92.56 180 THR A C 1
ATOM 1435 O O . THR A 1 180 ? -3.040 0.237 -11.067 1.00 92.56 180 THR A O 1
ATOM 1438 N N . GLN A 1 181 ? -1.215 -1.061 -11.082 1.00 94.50 181 GLN A N 1
ATOM 1439 C CA . GLN A 1 181 ? -1.873 -2.219 -10.485 1.00 94.50 181 GLN A CA 1
ATOM 1440 C C . GLN A 1 181 ? -2.308 -1.928 -9.046 1.00 94.50 181 GLN A C 1
ATOM 1442 O O . GLN A 1 181 ? -3.452 -2.204 -8.704 1.00 94.50 181 GLN A O 1
ATOM 1447 N N . ASN A 1 182 ? -1.450 -1.308 -8.233 1.00 90.81 182 ASN A N 1
ATOM 1448 C CA . ASN A 1 182 ? -1.778 -0.930 -6.859 1.00 90.81 182 ASN A CA 1
ATOM 1449 C C . ASN A 1 182 ? -2.928 0.081 -6.801 1.00 90.81 182 ASN A C 1
ATOM 1451 O O . ASN A 1 182 ? -3.831 -0.080 -5.986 1.00 90.81 182 ASN A O 1
ATOM 1455 N N . VAL A 1 183 ? -2.933 1.088 -7.681 1.00 90.12 183 VAL A N 1
ATOM 1456 C CA . VAL A 1 183 ? -4.025 2.070 -7.778 1.00 90.12 183 VAL A CA 1
ATOM 1457 C C . VAL A 1 183 ? -5.325 1.404 -8.227 1.00 90.12 183 VAL A C 1
ATOM 1459 O O . VAL A 1 183 ? -6.373 1.716 -7.674 1.00 90.12 183 VAL A O 1
ATOM 1462 N N . ARG A 1 184 ? -5.283 0.450 -9.168 1.00 90.50 184 ARG A N 1
ATOM 1463 C CA . ARG A 1 184 ? -6.471 -0.329 -9.563 1.00 90.50 184 ARG A CA 1
ATOM 1464 C C . ARG A 1 184 ? -7.005 -1.188 -8.423 1.00 90.50 184 ARG A C 1
ATOM 1466 O O . ARG A 1 184 ? -8.204 -1.161 -8.179 1.00 90.50 184 ARG A O 1
ATOM 1473 N N . SER A 1 185 ? -6.136 -1.912 -7.719 1.00 89.00 185 SER A N 1
ATOM 1474 C CA . SER A 1 185 ? -6.531 -2.689 -6.541 1.00 89.00 185 SER A CA 1
ATOM 1475 C C . SER A 1 185 ? -7.129 -1.784 -5.465 1.00 89.00 185 SER A C 1
ATOM 1477 O O . SER A 1 185 ? -8.128 -2.132 -4.850 1.00 89.00 185 SER A O 1
ATOM 1479 N N . LEU A 1 186 ? -6.552 -0.596 -5.266 1.00 87.62 186 LEU A N 1
ATOM 1480 C CA . LEU A 1 186 ? -7.070 0.398 -4.335 1.00 87.62 186 LEU A CA 1
ATOM 1481 C C . LEU A 1 186 ? -8.444 0.914 -4.779 1.00 87.62 186 LEU A C 1
ATOM 1483 O O . LEU A 1 186 ? -9.350 0.933 -3.961 1.00 87.62 186 LEU A O 1
ATOM 1487 N N . ALA A 1 187 ? -8.640 1.248 -6.056 1.00 86.44 187 ALA A N 1
ATOM 1488 C CA . ALA A 1 187 ? -9.942 1.652 -6.592 1.00 86.44 187 ALA A CA 1
ATOM 1489 C C . ALA A 1 187 ? -11.008 0.558 -6.411 1.00 86.44 187 ALA A C 1
ATOM 1491 O O . ALA A 1 187 ? -12.107 0.850 -5.953 1.00 86.44 187 ALA A O 1
ATOM 1492 N N . GLN A 1 188 ? -10.656 -0.708 -6.659 1.00 87.31 188 GLN A N 1
ATOM 1493 C CA . GLN A 1 188 ? -11.548 -1.848 -6.425 1.00 87.31 188 GLN A CA 1
ATOM 1494 C C . GLN A 1 188 ? -11.972 -1.990 -4.957 1.00 87.31 188 GLN A C 1
ATOM 1496 O O . GLN A 1 188 ? -13.089 -2.423 -4.699 1.00 87.31 188 GLN A O 1
ATOM 1501 N N . LEU A 1 189 ? -11.117 -1.619 -3.995 1.00 84.19 189 LEU A N 1
ATOM 1502 C CA . LEU A 1 189 ? -11.496 -1.606 -2.576 1.00 84.19 189 LEU A CA 1
ATOM 1503 C C . LEU A 1 189 ? -12.542 -0.528 -2.257 1.00 84.19 189 LEU A C 1
ATOM 1505 O O . LEU A 1 189 ? -13.335 -0.726 -1.344 1.00 84.19 189 LEU A O 1
ATOM 1509 N N . TYR A 1 190 ? -12.551 0.596 -2.980 1.00 80.38 190 TYR A N 1
ATOM 1510 C CA . TYR A 1 190 ? -13.538 1.666 -2.782 1.00 80.38 190 TYR A CA 1
ATOM 1511 C C . TYR A 1 190 ? -14.850 1.432 -3.546 1.00 80.38 190 TYR A C 1
ATOM 1513 O O . TYR A 1 190 ? -15.891 1.865 -3.058 1.00 80.38 190 TYR A O 1
ATOM 1521 N N . ASP A 1 191 ? -14.800 0.737 -4.689 1.00 79.31 191 ASP A N 1
ATOM 1522 C CA . ASP A 1 191 ? -15.957 0.403 -5.543 1.00 79.31 191 ASP A CA 1
ATOM 1523 C C . ASP A 1 191 ? -16.664 -0.913 -5.160 1.00 79.31 191 ASP A C 1
ATOM 1525 O O . ASP A 1 191 ? -17.658 -1.283 -5.782 1.00 79.31 191 ASP A O 1
ATOM 1529 N N . ALA A 1 192 ? -16.156 -1.665 -4.180 1.00 70.88 192 ALA A N 1
ATOM 1530 C CA . ALA A 1 192 ? -16.729 -2.959 -3.822 1.00 70.88 192 ALA A CA 1
ATOM 1531 C C . ALA A 1 192 ? -18.167 -2.831 -3.275 1.00 70.88 192 ALA A C 1
ATOM 1533 O O . ALA A 1 192 ? -18.409 -2.110 -2.308 1.00 70.88 192 ALA A O 1
ATOM 1534 N N . ASP A 1 193 ? -19.094 -3.627 -3.830 1.00 65.25 193 ASP A N 1
ATOM 1535 C CA . ASP A 1 193 ? -20.495 -3.744 -3.372 1.00 65.25 193 ASP A CA 1
ATOM 1536 C C . ASP A 1 193 ? -20.615 -4.173 -1.896 1.00 65.25 193 ASP A C 1
ATOM 1538 O O . ASP A 1 193 ? -21.622 -3.908 -1.240 1.00 65.25 193 ASP A O 1
ATOM 1542 N N . ASN A 1 194 ? -19.579 -4.830 -1.362 1.00 63.72 194 ASN A N 1
ATOM 1543 C CA . ASN A 1 194 ? -19.431 -5.081 0.066 1.00 63.72 194 ASN A CA 1
ATOM 1544 C C . ASN A 1 194 ? -18.529 -4.003 0.671 1.00 63.72 194 ASN A C 1
ATOM 1546 O O . ASN A 1 194 ? -17.331 -4.041 0.392 1.00 63.72 194 ASN A O 1
ATOM 1550 N N . PRO A 1 195 ? -19.054 -3.108 1.523 1.00 66.44 195 PRO A N 1
ATOM 1551 C CA . PRO A 1 195 ? -18.277 -2.010 2.076 1.00 66.44 195 PRO A CA 1
ATOM 1552 C C . PRO A 1 195 ? -17.204 -2.523 3.052 1.00 66.44 195 PRO A C 1
ATOM 1554 O O . PRO A 1 195 ? -17.559 -3.003 4.132 1.00 66.44 195 PRO A O 1
ATOM 1557 N N . PRO A 1 196 ? -15.896 -2.442 2.727 1.00 77.00 196 PRO A N 1
ATOM 1558 C CA . PRO A 1 196 ? -14.843 -2.808 3.675 1.00 77.00 196 PRO A CA 1
ATOM 1559 C C . PRO A 1 196 ? -14.624 -1.724 4.739 1.00 77.00 196 PRO A C 1
ATOM 1561 O O . PRO A 1 196 ? -13.981 -1.981 5.757 1.00 77.00 196 PRO A O 1
ATOM 1564 N N . PHE A 1 197 ? -15.135 -0.515 4.493 1.00 85.81 197 PHE A N 1
ATOM 1565 C CA . PHE A 1 197 ? -14.943 0.654 5.333 1.00 85.81 197 PHE A CA 1
ATOM 1566 C C . PHE A 1 197 ? -16.135 0.896 6.258 1.00 85.81 197 PHE A C 1
ATOM 1568 O O . PHE A 1 197 ? -17.298 0.768 5.864 1.00 85.81 197 PHE A O 1
ATOM 1575 N N . LEU A 1 198 ? -15.845 1.317 7.486 1.00 86.56 198 LEU A N 1
ATOM 1576 C CA . LEU A 1 198 ? -16.852 1.528 8.524 1.00 86.56 198 LEU A CA 1
ATOM 1577 C C . LEU A 1 198 ? -17.805 2.673 8.153 1.00 86.56 198 LEU A C 1
ATOM 1579 O O . LEU A 1 198 ? -18.997 2.582 8.434 1.00 86.56 198 LEU A O 1
ATOM 1583 N N . TYR A 1 199 ? -17.317 3.710 7.463 1.00 84.06 199 TYR A N 1
ATOM 1584 C CA . TYR A 1 199 ? -18.159 4.814 6.981 1.00 84.06 199 TYR A CA 1
ATOM 1585 C C . TYR A 1 199 ? -19.168 4.419 5.888 1.00 84.06 199 TYR A C 1
ATOM 1587 O O . TYR A 1 199 ? -20.143 5.138 5.678 1.00 84.06 199 TYR A O 1
ATOM 1595 N N . GLN A 1 200 ? -18.929 3.321 5.163 1.00 84.50 200 GLN A N 1
ATOM 1596 C CA . GLN A 1 200 ? -19.838 2.834 4.119 1.00 84.50 200 GLN A CA 1
ATOM 1597 C C . GLN A 1 200 ? -20.883 1.857 4.676 1.00 84.50 200 GLN A C 1
ATOM 1599 O O . GLN A 1 200 ? -21.915 1.622 4.047 1.00 84.50 200 GLN A O 1
ATOM 1604 N N . GLN A 1 201 ? -20.630 1.278 5.851 1.00 85.38 201 GLN A N 1
ATOM 1605 C CA . GLN A 1 201 ? -21.576 0.398 6.519 1.00 85.38 201 GLN A CA 1
ATOM 1606 C C . GLN A 1 201 ? -22.728 1.210 7.126 1.00 85.38 201 GLN A C 1
ATOM 1608 O O . GLN A 1 201 ? -22.540 2.302 7.656 1.00 85.38 201 GLN A O 1
ATOM 1613 N N . SER A 1 202 ? -23.945 0.664 7.089 1.00 86.25 202 SER A N 1
ATOM 1614 C CA . SER A 1 202 ? -25.078 1.291 7.771 1.00 86.25 202 SER A CA 1
ATOM 1615 C C . SER A 1 202 ? -24.928 1.197 9.292 1.00 86.25 202 SER A C 1
ATOM 1617 O O . SER A 1 202 ? -24.889 0.101 9.853 1.00 86.25 202 SER A O 1
ATOM 1619 N N . LEU A 1 203 ? -24.932 2.344 9.978 1.00 88.12 203 LEU A N 1
ATOM 1620 C CA . LEU A 1 203 ? -25.014 2.416 11.442 1.00 88.12 203 LEU A CA 1
ATOM 1621 C C . LEU A 1 203 ? -26.460 2.337 11.971 1.00 88.12 203 LEU A C 1
ATOM 1623 O O . LEU A 1 203 ? -26.669 2.380 13.185 1.00 88.12 203 LEU A O 1
ATOM 1627 N N . SER A 1 204 ? -27.470 2.212 11.098 1.00 89.56 204 SER A N 1
ATOM 1628 C CA . SER A 1 204 ? -28.887 2.184 11.502 1.00 89.56 204 SER A CA 1
ATOM 1629 C C . SER A 1 204 ? -29.177 1.108 12.543 1.00 89.56 204 SER A C 1
ATOM 1631 O O . SER A 1 204 ? -29.878 1.360 13.521 1.00 89.56 204 SER A O 1
ATOM 1633 N N . ASP A 1 205 ? -28.598 -0.077 12.358 1.00 89.06 205 ASP A N 1
ATOM 1634 C CA . ASP A 1 205 ? -28.855 -1.241 13.203 1.00 89.06 205 ASP A CA 1
ATOM 1635 C C . ASP A 1 205 ? -28.210 -1.076 14.580 1.00 89.06 205 ASP A C 1
ATOM 1637 O O . ASP A 1 205 ? -28.813 -1.419 15.602 1.00 89.06 205 ASP A O 1
ATOM 1641 N N . TYR A 1 206 ? -27.017 -0.473 14.619 1.00 89.62 206 TYR A N 1
ATOM 1642 C CA . TYR A 1 206 ? -26.357 -0.083 15.860 1.00 89.62 206 TYR A CA 1
ATOM 1643 C C . TYR A 1 206 ? -27.207 0.937 16.621 1.00 89.62 206 TYR A C 1
ATOM 1645 O O . TYR A 1 206 ? -27.553 0.693 17.777 1.00 89.62 206 TYR A O 1
ATOM 1653 N N . HIS A 1 207 ? -27.623 2.026 15.967 1.00 89.62 207 HIS A N 1
ATOM 1654 C CA . HIS A 1 207 ? -28.451 3.056 16.596 1.00 89.62 207 HIS A CA 1
ATOM 1655 C C . HIS A 1 207 ? -29.789 2.495 17.098 1.00 89.62 207 HIS A C 1
ATOM 1657 O O . HIS A 1 207 ? -30.163 2.736 18.248 1.00 89.62 207 HIS A O 1
ATOM 1663 N N . ALA A 1 208 ? -30.460 1.657 16.303 1.00 93.12 208 ALA A N 1
ATOM 1664 C CA . ALA A 1 208 ? -31.696 0.990 16.703 1.00 93.12 208 ALA A CA 1
ATOM 1665 C C . ALA A 1 208 ? -31.496 0.064 17.917 1.00 93.12 208 ALA A C 1
ATOM 1667 O O . ALA A 1 208 ? -32.346 0.014 18.809 1.00 93.12 208 ALA A O 1
ATOM 1668 N N . SER A 1 209 ? -30.374 -0.660 17.980 1.00 89.62 209 SER A N 1
ATOM 1669 C CA . SER A 1 209 ? -30.018 -1.498 19.129 1.00 89.62 209 SER A CA 1
ATOM 1670 C C . SER A 1 209 ? -29.732 -0.657 20.377 1.00 89.62 209 SER A C 1
ATOM 1672 O O . SER A 1 209 ? -30.275 -0.943 21.447 1.00 89.62 209 SER A O 1
ATOM 1674 N N . THR A 1 210 ? -28.964 0.433 20.244 1.00 91.00 210 THR A N 1
ATOM 1675 C CA . THR A 1 210 ? -28.682 1.354 21.358 1.00 91.00 210 THR A CA 1
ATOM 1676 C C . THR A 1 210 ? -29.943 2.025 21.887 1.00 91.00 210 THR A C 1
ATOM 1678 O O . THR A 1 210 ? -30.108 2.152 23.098 1.00 91.00 210 THR A O 1
ATOM 1681 N N . GLU A 1 211 ? -30.879 2.390 21.010 1.00 92.19 211 GLU A N 1
ATOM 1682 C CA . GLU A 1 211 ? -32.136 3.009 21.414 1.00 92.19 211 GLU A CA 1
ATOM 1683 C C . GLU A 1 211 ? -33.034 2.006 22.147 1.00 92.19 211 GLU A C 1
ATOM 1685 O O . GLU A 1 211 ? -33.580 2.316 23.209 1.00 92.19 211 GLU A O 1
ATOM 1690 N N . LYS A 1 212 ? -33.147 0.772 21.636 1.00 93.31 212 LYS A N 1
ATOM 1691 C CA . LYS A 1 212 ? -33.843 -0.320 22.335 1.00 93.31 212 LYS A CA 1
ATOM 1692 C C . LYS A 1 212 ? -33.228 -0.570 23.712 1.00 93.31 212 LYS A C 1
ATOM 1694 O O . LYS A 1 212 ? -33.970 -0.652 24.689 1.00 93.31 212 LYS A O 1
ATOM 1699 N N . PHE A 1 213 ? -31.900 -0.634 23.804 1.00 92.31 213 PHE A N 1
ATOM 1700 C CA . PHE A 1 213 ? -31.186 -0.807 25.067 1.00 92.31 213 PHE A CA 1
ATOM 1701 C C . PHE A 1 213 ? -31.489 0.327 26.054 1.00 92.31 213 PHE A C 1
ATOM 1703 O O . PHE A 1 213 ? -31.895 0.058 27.185 1.00 92.31 213 PHE A O 1
ATOM 1710 N N . LEU A 1 214 ? -31.389 1.585 25.619 1.00 92.62 214 LEU A N 1
ATOM 1711 C CA . LEU A 1 214 ? -31.718 2.748 26.443 1.00 92.62 214 LEU A CA 1
ATOM 1712 C C . LEU A 1 214 ? -33.166 2.704 26.931 1.00 92.62 214 LEU A C 1
ATOM 1714 O O . LEU A 1 214 ? -33.400 2.860 28.124 1.00 92.62 214 LEU A O 1
ATOM 1718 N N . ARG A 1 215 ? -34.131 2.388 26.058 1.00 93.50 215 ARG A N 1
ATOM 1719 C CA . ARG A 1 215 ? -35.540 2.218 26.454 1.00 93.50 215 ARG A CA 1
ATOM 1720 C C . ARG A 1 215 ? -35.705 1.122 27.509 1.00 93.50 215 ARG A C 1
ATOM 1722 O O . ARG A 1 215 ? -36.419 1.324 28.491 1.00 93.50 215 ARG A O 1
ATOM 1729 N N . THR A 1 216 ? -35.037 -0.024 27.346 1.00 92.56 216 THR A N 1
ATOM 1730 C CA . THR A 1 216 ? -35.079 -1.098 28.353 1.00 92.56 216 THR A CA 1
ATOM 1731 C C . THR A 1 216 ? -34.435 -0.685 29.673 1.00 92.56 216 THR A C 1
ATOM 1733 O O . THR A 1 216 ? -34.989 -0.994 30.725 1.00 92.56 216 THR A O 1
ATOM 1736 N N . LEU A 1 217 ? -33.331 0.067 29.636 1.00 91.56 217 LEU A N 1
ATOM 1737 C CA . LEU A 1 217 ? -32.656 0.580 30.825 1.00 91.56 217 LEU A CA 1
ATOM 1738 C C . LEU A 1 217 ? -33.515 1.625 31.543 1.00 91.56 217 LEU A C 1
ATOM 1740 O O . LEU A 1 217 ? -33.673 1.551 32.755 1.00 91.56 217 LEU A O 1
ATOM 1744 N N . THR A 1 218 ? -34.146 2.548 30.815 1.00 90.19 218 THR A N 1
ATOM 1745 C CA . THR A 1 218 ? -35.093 3.514 31.386 1.00 90.19 218 THR A CA 1
ATOM 1746 C C . THR A 1 218 ? -36.278 2.805 32.037 1.00 90.19 218 THR A C 1
ATOM 1748 O O . THR A 1 218 ? -36.671 3.168 33.142 1.00 90.19 218 THR A O 1
ATOM 1751 N N . ASN A 1 219 ? -36.827 1.767 31.401 1.00 88.94 219 ASN A N 1
ATOM 1752 C CA . ASN A 1 219 ? -37.902 0.968 31.990 1.00 88.94 219 ASN A CA 1
ATOM 1753 C C . ASN A 1 219 ? -37.432 0.195 33.228 1.00 88.94 219 ASN A C 1
ATOM 1755 O O . ASN A 1 219 ? -38.172 0.103 34.202 1.00 88.94 219 ASN A O 1
ATOM 1759 N N . PHE A 1 220 ? -36.207 -0.334 33.217 1.00 87.94 220 PHE A N 1
ATOM 1760 C CA . PHE A 1 220 ? -35.603 -0.971 34.384 1.00 87.94 220 PHE A CA 1
ATOM 1761 C C . PHE A 1 220 ? -35.435 0.021 35.541 1.00 87.94 220 PHE A C 1
ATOM 1763 O O . PHE A 1 220 ? -35.826 -0.294 36.659 1.00 87.94 220 PHE A O 1
ATOM 1770 N N . ILE A 1 221 ? -34.939 1.233 35.273 1.00 86.00 221 ILE A N 1
ATOM 1771 C CA . ILE A 1 221 ? -34.803 2.297 36.277 1.00 86.00 221 ILE A CA 1
ATOM 1772 C C . ILE A 1 221 ? -36.180 2.666 36.846 1.00 86.00 221 ILE A C 1
ATOM 1774 O O . ILE A 1 221 ? -36.345 2.711 38.062 1.00 86.00 221 ILE A O 1
ATOM 1778 N N . LYS A 1 222 ? -37.192 2.847 35.986 1.00 83.50 222 LYS A N 1
ATOM 1779 C CA . LYS A 1 222 ? -38.578 3.103 36.411 1.00 83.50 222 LYS A CA 1
ATOM 1780 C C . LYS A 1 222 ? -39.104 2.002 37.336 1.00 83.50 222 LYS A C 1
ATOM 1782 O O . LYS A 1 222 ? -39.589 2.287 38.427 1.00 83.50 222 LYS A O 1
ATOM 1787 N N . LYS A 1 223 ? -38.926 0.739 36.948 1.00 83.75 223 LYS A N 1
ATOM 1788 C CA . LYS A 1 223 ? -39.371 -0.404 37.751 1.00 83.75 223 LYS A CA 1
ATOM 1789 C C . LYS A 1 223 ? -38.631 -0.535 39.075 1.00 83.75 223 LYS A C 1
ATOM 1791 O O . LYS A 1 223 ? -39.266 -0.794 40.081 1.00 83.75 223 LYS A O 1
ATOM 1796 N N . GLN A 1 224 ? -37.312 -0.375 39.103 1.00 78.62 224 GLN A N 1
ATOM 1797 C CA . GLN A 1 224 ? -36.527 -0.630 40.317 1.00 78.62 224 GLN A CA 1
ATOM 1798 C C . GLN A 1 224 ? -36.565 0.525 41.318 1.00 78.62 224 GLN A C 1
ATOM 1800 O O . GLN A 1 224 ? -36.557 0.283 42.521 1.00 78.62 224 GLN A O 1
ATOM 1805 N N . PHE A 1 225 ? -36.610 1.769 40.837 1.00 73.88 225 PHE A N 1
ATOM 1806 C CA . PHE A 1 225 ? -36.506 2.944 41.701 1.00 73.88 225 PHE A CA 1
ATOM 1807 C C . PHE A 1 225 ? -37.813 3.723 41.888 1.00 73.88 225 PHE A C 1
ATOM 1809 O O . PHE A 1 225 ? -37.829 4.658 42.677 1.00 73.88 225 PHE A O 1
ATOM 1816 N N . PHE A 1 226 ? -38.897 3.381 41.186 1.00 68.88 226 PHE A N 1
ATOM 1817 C CA . PHE A 1 226 ? -40.189 4.056 41.368 1.00 68.88 226 PHE A CA 1
ATOM 1818 C C . PHE A 1 226 ? -41.304 3.064 41.717 1.00 68.88 226 PHE A C 1
ATOM 1820 O O . PHE A 1 226 ? -42.030 3.292 42.677 1.00 68.88 226 PHE A O 1
ATOM 1827 N N . GLU A 1 227 ? -41.415 1.937 41.005 1.00 66.75 227 GLU A N 1
ATOM 1828 C CA . GLU A 1 227 ? -42.485 0.946 41.247 1.00 66.75 227 GLU A CA 1
ATOM 1829 C C . GLU A 1 227 ? -42.106 -0.126 42.287 1.00 66.75 227 GLU A C 1
ATOM 1831 O O . GLU A 1 227 ? -42.910 -0.484 43.136 1.00 66.75 227 GLU A O 1
ATOM 1836 N N . GLY A 1 228 ? -40.871 -0.627 42.285 1.00 58.56 228 GLY A N 1
ATOM 1837 C CA . GLY A 1 228 ? -40.430 -1.695 43.192 1.00 58.56 228 GLY A CA 1
ATOM 1838 C C . GLY A 1 228 ? -40.319 -1.261 44.656 1.00 58.56 228 GLY A C 1
ATOM 1839 O O . GLY A 1 228 ? -40.266 -2.100 45.554 1.00 58.56 228 GLY A O 1
ATOM 1840 N N . ILE A 1 229 ? -40.307 0.049 44.917 1.00 53.72 229 ILE A N 1
ATOM 1841 C CA . ILE A 1 229 ? -40.193 0.577 46.276 1.00 53.72 229 ILE A CA 1
ATOM 1842 C C . ILE A 1 229 ? -41.537 0.527 47.024 1.00 53.72 229 ILE A C 1
ATOM 1844 O O . ILE A 1 229 ? -41.551 0.341 48.242 1.00 53.72 229 ILE A O 1
ATOM 1848 N N . SER A 1 230 ? -42.670 0.615 46.321 1.00 52.22 230 SER A N 1
ATOM 1849 C CA . SER A 1 230 ? -43.998 0.547 46.945 1.00 52.22 230 SER A CA 1
ATOM 1850 C C . SER A 1 230 ? -44.386 -0.879 47.363 1.00 52.22 230 SER A C 1
ATOM 1852 O O . SER A 1 230 ? -45.022 -1.053 48.405 1.00 52.22 230 SER A O 1
ATOM 1854 N N . GLU A 1 231 ? -43.927 -1.916 46.652 1.00 53.09 231 GLU A N 1
ATOM 1855 C CA . GLU A 1 231 ? -44.159 -3.324 47.032 1.00 53.09 231 GLU A CA 1
ATOM 1856 C C . GLU A 1 231 ? -43.393 -3.754 48.292 1.00 53.09 231 GLU A C 1
ATOM 1858 O O . GLU A 1 231 ? -43.897 -4.554 49.079 1.00 53.09 231 GLU A O 1
ATOM 1863 N N . ILE A 1 232 ? -42.194 -3.213 48.532 1.00 54.47 232 ILE A N 1
ATOM 1864 C CA . ILE A 1 232 ? -41.365 -3.614 49.682 1.00 54.47 232 ILE A CA 1
ATOM 1865 C C . ILE A 1 232 ? -41.835 -2.952 50.995 1.00 54.47 232 ILE A C 1
ATOM 1867 O O . ILE A 1 232 ? -41.490 -3.431 52.078 1.00 54.47 232 ILE A O 1
ATOM 1871 N N . VAL A 1 233 ? -42.619 -1.864 50.945 1.00 51.47 233 VAL A N 1
ATOM 1872 C CA . VAL A 1 233 ? -42.909 -1.039 52.141 1.00 51.47 233 VAL A CA 1
ATOM 1873 C C . VAL A 1 233 ? -44.403 -0.779 52.399 1.00 51.47 233 VAL A C 1
ATOM 1875 O O . VAL A 1 233 ? -44.754 -0.144 53.397 1.00 51.47 233 VAL A O 1
ATOM 1878 N N . GLY A 1 234 ? -45.301 -1.331 51.583 1.00 50.41 234 GLY A N 1
ATOM 1879 C CA . GLY A 1 234 ? -46.743 -1.159 51.756 1.00 50.41 234 GLY A CA 1
ATOM 1880 C C . GLY A 1 234 ? -47.225 0.276 51.464 1.00 50.41 234 GLY A C 1
ATOM 1881 O O . GLY A 1 234 ? -46.436 1.224 51.455 1.00 50.41 234 GLY A O 1
ATOM 1882 N N . PRO A 1 235 ? -48.535 0.461 51.224 1.00 48.16 235 PRO A N 1
ATOM 1883 C CA . PRO A 1 235 ? -49.089 1.669 50.600 1.00 48.16 235 PRO A CA 1
ATOM 1884 C C . PRO A 1 235 ? -49.033 2.955 51.453 1.00 48.16 235 PRO A C 1
ATOM 1886 O O . PRO A 1 235 ? -49.334 4.027 50.946 1.00 48.16 235 PRO A O 1
ATOM 1889 N N . GLU A 1 236 ? -48.631 2.904 52.729 1.00 47.28 236 GLU A N 1
ATOM 1890 C CA . GLU A 1 236 ? -48.632 4.077 53.631 1.00 47.28 236 GLU A CA 1
ATOM 1891 C C . GLU A 1 236 ? -47.306 4.871 53.671 1.00 47.28 236 GLU A C 1
ATOM 1893 O O . GLU A 1 236 ? -47.126 5.750 54.523 1.00 47.28 236 GLU A O 1
ATOM 1898 N N . ASN A 1 237 ? -46.342 4.550 52.798 1.00 52.28 237 ASN A N 1
ATOM 1899 C CA . ASN A 1 237 ? -44.958 5.035 52.900 1.00 52.28 237 ASN A CA 1
ATOM 1900 C C . ASN A 1 237 ? -44.382 5.656 51.612 1.00 52.28 237 ASN A C 1
ATOM 1902 O O . ASN A 1 237 ? -43.165 5.731 51.477 1.00 52.28 237 ASN A O 1
ATOM 1906 N N . GLU A 1 238 ? -45.207 6.128 50.675 1.00 47.03 238 GLU A N 1
ATOM 1907 C CA . GLU A 1 238 ? -44.731 6.684 49.391 1.00 47.03 238 GLU A CA 1
ATOM 1908 C C . GLU A 1 238 ? -43.804 7.911 49.537 1.00 47.03 238 GLU A C 1
ATOM 1910 O O . GLU A 1 238 ? -42.925 8.119 48.705 1.00 47.03 238 GLU A O 1
ATOM 1915 N N . SER A 1 239 ? -43.922 8.687 50.622 1.00 48.62 239 SER A N 1
ATOM 1916 C CA . SER A 1 239 ? -43.145 9.923 50.825 1.00 48.62 239 SER A CA 1
ATOM 1917 C C . SER A 1 239 ? -41.707 9.723 51.322 1.00 48.62 239 SER A C 1
ATOM 1919 O O . SER A 1 239 ? -40.999 10.704 51.504 1.00 48.62 239 SER A O 1
ATOM 1921 N N . TYR A 1 240 ? -41.286 8.494 51.641 1.00 45.84 240 TYR A N 1
ATOM 1922 C CA . TYR A 1 240 ? -39.935 8.204 52.157 1.00 45.84 240 TYR A CA 1
ATOM 1923 C C . TYR A 1 240 ? -38.935 7.813 51.068 1.00 45.84 240 TYR A C 1
ATOM 1925 O O . TYR A 1 240 ? -37.761 7.581 51.364 1.00 45.84 240 TYR A O 1
ATOM 1933 N N . TYR A 1 241 ? -39.416 7.656 49.836 1.00 50.12 241 TYR A N 1
ATOM 1934 C CA . TYR A 1 241 ? -38.708 6.895 48.815 1.00 50.12 241 TYR A CA 1
ATOM 1935 C C . TYR A 1 241 ? -38.707 7.544 47.436 1.00 50.12 241 TYR A C 1
ATOM 1937 O O . TYR A 1 241 ? -38.370 6.881 46.455 1.00 50.12 241 TYR A O 1
ATOM 1945 N N . GLN A 1 242 ? -39.043 8.830 47.343 1.00 48.00 242 GLN A N 1
ATOM 1946 C CA . GLN A 1 242 ? -38.660 9.583 46.160 1.00 48.00 242 GLN A CA 1
ATOM 1947 C C . GLN A 1 242 ? -37.128 9.624 46.125 1.00 48.00 242 GLN A C 1
ATOM 1949 O O . GLN A 1 242 ? -36.468 10.027 47.080 1.00 48.00 242 GLN A O 1
ATOM 1954 N N . LEU A 1 243 ? -36.547 9.099 45.041 1.00 47.72 243 LEU A N 1
ATOM 1955 C CA . LEU A 1 243 ? -35.167 9.404 44.670 1.00 47.72 243 LEU A CA 1
ATOM 1956 C C . LEU A 1 243 ? -35.005 10.919 44.785 1.00 47.72 243 LEU A C 1
ATOM 1958 O O . LEU A 1 243 ? -35.799 11.615 44.152 1.00 47.72 243 LEU A O 1
ATOM 1962 N N . LEU A 1 244 ? -34.016 11.380 45.568 1.00 46.72 244 LEU A N 1
ATOM 1963 C CA . LEU A 1 244 ? -33.718 12.803 45.754 1.00 46.72 244 LEU A CA 1
ATOM 1964 C C . LEU A 1 244 ? -33.944 13.540 44.436 1.00 46.72 244 LEU A C 1
ATOM 1966 O O . LEU A 1 244 ? -33.249 13.263 43.450 1.00 46.72 244 LEU A O 1
ATOM 1970 N N . ASP A 1 245 ? -34.915 14.451 44.417 1.00 42.38 245 ASP A N 1
ATOM 1971 C CA . ASP A 1 245 ? -35.086 15.326 43.271 1.00 42.38 245 ASP A CA 1
ATOM 1972 C C . ASP A 1 245 ? -33.773 16.103 43.124 1.00 42.38 245 ASP A C 1
ATOM 1974 O O . ASP A 1 245 ? -33.340 16.820 44.030 1.00 42.38 245 ASP A O 1
ATOM 1978 N N . ILE A 1 246 ? -33.089 15.899 41.995 1.00 46.94 246 ILE A N 1
ATOM 1979 C CA . ILE A 1 246 ? -31.753 16.448 41.713 1.00 46.94 246 ILE A CA 1
ATOM 1980 C C . ILE A 1 246 ? -31.776 17.984 41.822 1.00 46.94 246 ILE A C 1
ATOM 1982 O O . ILE A 1 246 ? -30.747 18.616 42.055 1.00 46.94 246 ILE A O 1
ATOM 1986 N N . ASN A 1 247 ? -32.966 18.578 41.713 1.00 46.94 247 ASN A N 1
ATOM 1987 C CA . ASN A 1 247 ? -33.195 20.008 41.820 1.00 46.94 247 ASN A CA 1
ATOM 1988 C C . ASN A 1 247 ? -33.235 20.540 43.264 1.00 46.94 247 ASN A C 1
ATOM 1990 O O . ASN A 1 247 ? -33.145 21.755 43.429 1.00 46.94 247 ASN A O 1
ATOM 1994 N N . ASN A 1 248 ? -33.349 19.695 44.303 1.00 41.75 248 ASN A N 1
ATOM 1995 C CA . ASN A 1 248 ? -33.386 20.179 45.689 1.00 41.75 248 ASN A CA 1
ATOM 1996 C C . ASN A 1 248 ? -32.829 19.188 46.740 1.00 41.75 248 ASN A C 1
ATOM 1998 O O . ASN A 1 248 ? -33.554 18.707 47.612 1.00 41.75 248 ASN A O 1
ATOM 2002 N N . PRO A 1 249 ? -31.509 18.917 46.740 1.00 45.06 249 PRO A N 1
ATOM 2003 C CA . PRO A 1 249 ? -30.901 17.938 47.644 1.00 45.06 249 PRO A CA 1
ATOM 2004 C C . PRO A 1 249 ? -30.974 18.304 49.138 1.00 45.06 249 PRO A C 1
ATOM 2006 O O . PRO A 1 249 ? -30.718 17.459 49.992 1.00 45.06 249 PRO A O 1
ATOM 2009 N N . LEU A 1 250 ? -31.303 19.556 49.477 1.00 41.06 250 LEU A N 1
ATOM 2010 C CA . LEU A 1 250 ? -31.281 20.064 50.852 1.00 41.06 250 LEU A CA 1
ATOM 2011 C C . LEU A 1 250 ? -32.636 19.980 51.570 1.00 41.06 250 LEU A C 1
ATOM 2013 O O . LEU A 1 250 ? -32.643 19.858 52.792 1.00 41.06 250 LEU A O 1
ATOM 2017 N N . GLU A 1 251 ? -33.773 20.005 50.869 1.00 44.53 251 GLU A N 1
ATOM 2018 C CA . GLU A 1 251 ? -35.088 20.002 51.536 1.00 44.53 251 GLU A CA 1
ATOM 2019 C C . GLU A 1 251 ? -35.431 18.650 52.183 1.00 44.53 251 GLU A C 1
ATOM 2021 O O . GLU A 1 251 ? -36.047 18.617 53.249 1.00 44.53 251 GLU A O 1
ATOM 2026 N N . GLU A 1 252 ? -34.964 17.539 51.610 1.00 44.06 252 GLU A N 1
ATOM 2027 C CA . GLU A 1 252 ? -35.255 16.177 52.088 1.00 44.06 252 GLU A CA 1
ATOM 2028 C C . GLU A 1 252 ? -34.214 15.646 53.093 1.00 44.06 252 GLU A C 1
ATOM 2030 O O . GLU A 1 252 ? -34.537 14.844 53.966 1.00 44.06 252 GLU A O 1
ATOM 2035 N N . LEU A 1 253 ? -32.974 16.155 53.047 1.00 42.62 253 LEU A N 1
ATOM 2036 C CA . LEU A 1 253 ? -31.971 15.942 54.103 1.00 42.62 253 LEU A CA 1
ATOM 2037 C C . LEU A 1 253 ? -32.330 16.691 55.401 1.00 42.62 253 LEU A C 1
ATOM 2039 O O . LEU A 1 253 ? -31.937 16.258 56.486 1.00 42.62 253 LEU A O 1
ATOM 2043 N N . LEU A 1 254 ? -33.070 17.805 55.296 1.00 41.59 254 LEU A N 1
ATOM 2044 C CA . LEU A 1 254 ? -33.514 18.631 56.427 1.00 41.59 254 LEU A CA 1
ATOM 2045 C C . LEU A 1 254 ? -34.890 18.214 56.974 1.00 41.59 254 LEU A C 1
ATOM 2047 O O . LEU A 1 254 ? -35.098 18.268 58.189 1.00 41.59 254 LEU A O 1
ATOM 2051 N N . ARG A 1 255 ? -35.817 17.737 56.129 1.00 45.62 255 ARG A N 1
ATOM 2052 C CA . ARG A 1 255 ? -37.020 17.021 56.580 1.00 45.62 255 ARG A CA 1
ATOM 2053 C C . ARG A 1 255 ? -36.657 15.571 56.895 1.00 45.62 255 ARG A C 1
ATOM 2055 O O . ARG A 1 255 ? -36.935 14.652 56.133 1.00 45.62 255 ARG A O 1
ATOM 2062 N N . GLY A 1 256 ? -36.091 15.343 58.078 1.00 51.09 256 GLY A N 1
ATOM 2063 C CA . GLY A 1 256 ? -36.199 14.025 58.709 1.00 51.09 256 GLY A CA 1
ATOM 2064 C C . GLY A 1 256 ? -37.664 13.548 58.761 1.00 51.09 256 GLY A C 1
ATOM 2065 O O . GLY A 1 256 ? -38.577 14.283 58.381 1.00 51.09 256 GLY A O 1
ATOM 2066 N N . LYS A 1 257 ? -37.896 12.311 59.242 1.00 51.97 257 LYS A N 1
ATOM 2067 C CA . LYS A 1 257 ? -39.242 11.724 59.460 1.00 51.97 257 LYS A CA 1
ATOM 2068 C C . LYS A 1 257 ? -40.258 12.810 59.840 1.00 51.97 257 LYS A C 1
ATOM 2070 O O . LYS A 1 257 ? -39.905 13.641 60.677 1.00 51.97 257 LYS A O 1
ATOM 2075 N N . SER A 1 258 ? -41.480 12.792 59.279 1.00 58.66 258 SER A N 1
ATOM 2076 C CA . SER A 1 258 ? -42.522 13.758 59.668 1.00 58.66 258 SER A CA 1
ATOM 2077 C C . SER A 1 258 ? -42.508 13.915 61.188 1.00 58.66 258 SER A C 1
ATOM 2079 O O . SER A 1 258 ? -42.452 12.916 61.910 1.00 58.66 258 SER A O 1
ATOM 2081 N N . GLU A 1 259 ? -42.443 15.154 61.679 1.00 60.91 259 GLU A N 1
ATOM 2082 C CA . GLU A 1 259 ? -42.203 15.436 63.103 1.00 60.91 259 GLU A CA 1
ATOM 2083 C C . GLU A 1 259 ? -43.209 14.686 63.999 1.00 60.91 259 GLU A C 1
ATOM 2085 O O . GLU A 1 259 ? -42.877 14.209 65.086 1.00 60.91 259 GLU A O 1
ATOM 2090 N N . GLU A 1 260 ? -44.404 14.450 63.456 1.00 64.00 260 GLU A N 1
ATOM 2091 C CA . GLU A 1 260 ? -45.464 13.591 63.977 1.00 64.00 260 GLU A CA 1
ATOM 2092 C C . GLU A 1 260 ? -45.064 12.112 64.119 1.00 64.00 260 GLU A C 1
ATOM 2094 O O . GLU A 1 260 ? -45.238 11.552 65.199 1.00 64.00 260 GLU A O 1
ATOM 2099 N N . ARG A 1 261 ? -44.487 11.461 63.097 1.00 61.66 261 ARG A N 1
ATOM 2100 C CA . ARG A 1 261 ? -44.040 10.056 63.194 1.00 61.66 261 ARG A CA 1
ATOM 2101 C C . ARG A 1 261 ? -42.819 9.898 64.094 1.00 61.66 261 ARG A C 1
ATOM 2103 O O . ARG A 1 261 ? -42.771 8.952 64.871 1.00 61.66 261 ARG A O 1
ATOM 2110 N N . TYR A 1 262 ? -41.858 10.825 64.051 1.00 69.25 262 TYR A N 1
ATOM 2111 C CA . TYR A 1 262 ? -40.736 10.813 65.003 1.00 69.25 262 TYR A CA 1
ATOM 2112 C C . TYR A 1 262 ? -41.240 10.941 66.446 1.00 69.25 262 TYR A C 1
ATOM 2114 O O . TYR A 1 262 ? -40.771 10.244 67.348 1.00 69.25 262 TYR A O 1
ATOM 2122 N N . SER A 1 263 ? -42.252 11.785 66.655 1.00 73.88 263 SER A N 1
ATOM 2123 C CA . SER A 1 263 ? -42.924 11.914 67.947 1.00 73.88 263 SER A CA 1
ATOM 2124 C C . SER A 1 263 ? -43.669 10.637 68.343 1.00 73.88 263 SER A C 1
ATOM 2126 O O . SER A 1 263 ? -43.558 10.228 69.497 1.00 73.88 263 SER A O 1
ATOM 2128 N N . GLN A 1 264 ? -44.363 9.969 67.416 1.00 78.19 264 GLN A N 1
ATOM 2129 C CA . GLN A 1 264 ? -45.040 8.687 67.664 1.00 78.19 264 GLN A CA 1
ATOM 2130 C C . GLN A 1 264 ? -44.053 7.563 68.008 1.00 78.19 264 GLN A C 1
ATOM 2132 O O . GLN A 1 264 ? -44.229 6.873 69.006 1.00 78.19 264 GLN A O 1
ATOM 2137 N N . GLU A 1 265 ? -42.972 7.402 67.245 1.00 75.19 265 GLU A N 1
ATOM 2138 C CA . GLU A 1 265 ? -41.935 6.400 67.520 1.00 75.19 265 GLU A CA 1
ATOM 2139 C C . GLU A 1 265 ? -41.246 6.652 68.866 1.00 75.19 265 GLU A C 1
ATOM 2141 O O . GLU A 1 265 ? -40.971 5.717 69.618 1.00 75.19 265 GLU A O 1
ATOM 2146 N N . ARG A 1 266 ? -41.008 7.921 69.213 1.00 80.50 266 ARG A N 1
ATOM 2147 C CA . ARG A 1 266 ? -40.453 8.305 70.515 1.00 80.50 266 ARG A CA 1
ATOM 2148 C C . ARG A 1 266 ? -41.426 8.017 71.660 1.00 80.50 266 ARG A C 1
ATOM 2150 O O . ARG A 1 266 ? -40.991 7.592 72.732 1.00 80.50 266 ARG A O 1
ATOM 2157 N N . GLN A 1 267 ? -42.724 8.228 71.444 1.00 84.06 267 GLN A N 1
ATOM 2158 C CA . GLN A 1 267 ? -43.770 7.851 72.396 1.00 84.06 267 GLN A CA 1
ATOM 2159 C C . GLN A 1 267 ? -43.835 6.330 72.571 1.00 84.06 267 GLN A C 1
ATOM 2161 O O . GLN A 1 267 ? -43.870 5.857 73.705 1.00 84.06 267 GLN A O 1
ATOM 2166 N N . GLU A 1 268 ? -43.757 5.562 71.485 1.00 82.75 268 GLU A N 1
ATOM 2167 C CA . GLU A 1 268 ? -43.737 4.098 71.528 1.00 82.75 268 GLU A CA 1
ATOM 2168 C C . GLU A 1 268 ? -42.481 3.546 72.216 1.00 82.75 268 GLU A C 1
ATOM 2170 O O . GLU A 1 268 ? -42.588 2.654 73.058 1.00 82.75 268 GLU A O 1
ATOM 2175 N N . LEU A 1 269 ? -41.298 4.112 71.956 1.00 83.75 269 LEU A N 1
ATOM 2176 C CA . LEU A 1 269 ? -40.075 3.758 72.684 1.00 83.75 269 LEU A CA 1
ATOM 2177 C C . LEU A 1 269 ? -40.213 4.059 74.179 1.00 83.75 269 LEU A C 1
ATOM 2179 O O . LEU A 1 269 ? -39.921 3.202 75.012 1.00 83.75 269 LEU A O 1
ATOM 2183 N N . SER A 1 270 ? -40.742 5.233 74.536 1.00 84.06 270 SER A N 1
ATOM 2184 C CA . SER A 1 270 ? -40.998 5.575 75.938 1.00 84.06 270 SER A CA 1
ATOM 2185 C C . SER A 1 270 ? -42.001 4.615 76.589 1.00 84.06 270 SER A C 1
ATOM 2187 O O . SER A 1 270 ? -41.798 4.173 77.722 1.00 84.06 270 SER A O 1
ATOM 2189 N N . ARG A 1 271 ? -43.048 4.212 75.859 1.00 88.00 271 ARG A N 1
ATOM 2190 C CA . ARG A 1 271 ? -44.021 3.208 76.305 1.00 88.00 271 ARG A CA 1
ATOM 2191 C C . ARG A 1 271 ? -43.348 1.857 76.563 1.00 88.00 271 ARG A C 1
ATOM 2193 O O . ARG A 1 271 ? -43.578 1.250 77.610 1.00 88.00 271 ARG A O 1
ATOM 2200 N N . LEU A 1 272 ? -42.484 1.395 75.657 1.00 85.19 272 LEU A N 1
ATOM 2201 C CA . LEU A 1 272 ? -41.737 0.143 75.817 1.00 85.19 272 LEU A CA 1
ATOM 2202 C C . LEU A 1 272 ? -40.775 0.193 77.013 1.00 85.19 272 LEU A C 1
ATOM 2204 O O . LEU A 1 272 ? -40.735 -0.757 77.799 1.00 85.19 272 LEU A O 1
ATOM 2208 N N . GLN A 1 273 ? -40.073 1.311 77.213 1.00 83.88 273 GLN A N 1
ATOM 2209 C CA . GLN A 1 273 ? -39.211 1.529 78.380 1.00 83.88 273 GLN A CA 1
ATOM 2210 C C . GLN A 1 273 ? -39.980 1.460 79.703 1.00 83.88 273 GLN A C 1
ATOM 2212 O O . GLN A 1 273 ? -39.465 0.933 80.690 1.00 83.88 273 GLN A O 1
ATOM 2217 N N . GLN A 1 274 ? -41.210 1.979 79.742 1.00 84.12 274 GLN A N 1
ATOM 2218 C CA . GLN A 1 274 ? -42.048 1.961 80.943 1.00 84.12 274 GLN A CA 1
ATOM 2219 C C . GLN A 1 274 ? -42.608 0.564 81.244 1.00 84.12 274 GLN A C 1
ATOM 2221 O O . GLN A 1 274 ? -42.660 0.151 82.404 1.00 84.12 274 GLN A O 1
ATOM 2226 N N . ILE A 1 275 ? -43.006 -0.186 80.213 1.00 87.31 275 ILE A N 1
ATOM 2227 C CA . ILE A 1 275 ? -43.612 -1.517 80.367 1.00 87.31 275 ILE A CA 1
ATOM 2228 C C . ILE A 1 275 ? -42.560 -2.587 80.684 1.00 87.31 275 ILE A C 1
ATOM 2230 O O . ILE A 1 275 ? -42.843 -3.547 81.409 1.00 87.31 275 ILE A O 1
ATOM 2234 N N . TYR A 1 276 ? -41.335 -2.437 80.179 1.00 87.75 276 TYR A N 1
ATOM 2235 C CA . TYR A 1 276 ? -40.316 -3.473 80.298 1.00 87.75 276 TYR A CA 1
ATOM 2236 C C . TYR A 1 276 ? -39.966 -3.875 81.739 1.00 87.75 276 TYR A C 1
ATOM 2238 O O . TYR A 1 276 ? -39.991 -5.078 82.008 1.00 87.75 276 TYR A O 1
ATOM 2246 N N . PRO A 1 277 ? -39.689 -2.956 82.693 1.00 86.06 277 PRO A N 1
ATOM 2247 C CA . PRO A 1 277 ? -39.406 -3.336 84.075 1.00 86.06 277 PRO A CA 1
ATOM 2248 C C . PRO A 1 277 ? -40.510 -4.195 84.687 1.00 86.06 277 PRO A C 1
ATOM 2250 O O . PRO A 1 277 ? -40.216 -5.148 85.403 1.00 86.06 277 PRO A O 1
ATOM 2253 N N . LEU A 1 278 ? -41.775 -3.889 84.381 1.00 85.56 278 LEU A N 1
ATOM 2254 C CA . LEU A 1 278 ? -42.930 -4.622 84.898 1.00 85.56 278 LEU A CA 1
ATOM 2255 C C . LEU A 1 278 ? -42.999 -6.029 84.304 1.00 85.56 278 LEU A C 1
ATOM 2257 O O . LEU A 1 278 ? -43.086 -7.005 85.050 1.00 85.56 278 LEU A O 1
ATOM 2261 N N . SER A 1 279 ? -42.895 -6.141 82.978 1.00 86.75 279 SER A N 1
ATOM 2262 C CA . SER A 1 279 ? -42.903 -7.429 82.275 1.00 86.75 279 SER A CA 1
ATOM 2263 C C . SER A 1 279 ? -41.726 -8.315 82.704 1.00 86.75 279 SER A C 1
ATOM 2265 O O . SER A 1 279 ? -41.891 -9.487 83.055 1.00 86.75 279 SER A O 1
ATOM 2267 N N . LYS A 1 280 ? -40.526 -7.734 82.796 1.00 87.69 280 LYS A N 1
ATOM 2268 C CA . LYS A 1 280 ? -39.311 -8.438 83.212 1.00 87.69 280 LYS A CA 1
ATOM 2269 C C . LYS A 1 280 ? -39.369 -8.870 84.677 1.00 87.69 280 LYS A C 1
ATOM 2271 O O . LYS A 1 280 ? -38.989 -9.995 84.999 1.00 87.69 280 LYS A O 1
ATOM 2276 N N . LEU A 1 281 ? -39.909 -8.035 85.565 1.00 86.88 281 LEU A N 1
ATOM 2277 C CA . LEU A 1 281 ? -40.130 -8.383 86.969 1.00 86.88 281 LEU A CA 1
ATOM 2278 C C . LEU A 1 281 ? -41.149 -9.516 87.122 1.00 86.88 281 LEU A C 1
ATOM 2280 O O . LEU A 1 281 ? -40.925 -10.421 87.924 1.00 86.88 281 LEU A O 1
ATOM 2284 N N . GLN A 1 282 ? -42.238 -9.511 86.347 1.00 87.88 282 GLN A N 1
ATOM 2285 C CA . GLN A 1 282 ? -43.192 -10.626 86.317 1.00 87.88 282 GLN A CA 1
ATOM 2286 C C . GLN A 1 282 ? -42.520 -11.918 85.842 1.00 87.88 282 GLN A C 1
ATOM 2288 O O . GLN A 1 282 ? -42.682 -12.957 86.482 1.00 87.88 282 GLN A O 1
ATOM 2293 N N . GLN A 1 283 ? -41.694 -11.846 84.792 1.00 90.25 283 GLN A N 1
ATOM 2294 C CA . GLN A 1 283 ? -40.913 -12.985 84.310 1.00 90.25 283 GLN A CA 1
ATOM 2295 C C . GLN A 1 283 ? -39.964 -13.526 85.393 1.00 90.25 283 GLN A C 1
ATOM 2297 O O . GLN A 1 283 ? -39.904 -14.736 85.614 1.00 90.25 283 GLN A O 1
ATOM 2302 N N . ILE A 1 284 ? -39.240 -12.650 86.095 1.00 89.88 284 ILE A N 1
ATOM 2303 C CA . ILE A 1 284 ? -38.312 -13.038 87.168 1.00 89.88 284 ILE A CA 1
ATOM 2304 C C . ILE A 1 284 ? -39.073 -13.644 88.351 1.00 89.88 284 ILE A C 1
ATOM 2306 O O . ILE A 1 284 ? -38.678 -14.697 88.846 1.00 89.88 284 ILE A O 1
ATOM 2310 N N . LYS A 1 285 ? -40.201 -13.052 88.767 1.00 87.81 285 LYS A N 1
ATOM 2311 C CA . LYS A 1 285 ? -41.060 -13.606 89.828 1.00 87.81 285 LYS A CA 1
ATOM 2312 C C . LYS A 1 285 ? -41.614 -14.979 89.454 1.00 87.81 285 LYS A C 1
ATOM 2314 O O . LYS A 1 285 ? -41.621 -15.874 90.298 1.00 87.81 285 LYS A O 1
ATOM 2319 N N . ALA A 1 286 ? -42.046 -15.167 88.208 1.00 90.38 286 ALA A N 1
ATOM 2320 C CA . ALA A 1 286 ? -42.517 -16.459 87.716 1.00 90.38 286 ALA A CA 1
ATOM 2321 C C . ALA A 1 286 ? -41.394 -17.510 87.733 1.00 90.38 286 ALA A C 1
ATOM 2323 O O . ALA A 1 286 ? -41.594 -18.603 88.260 1.00 90.38 286 ALA A O 1
ATOM 2324 N N . LYS A 1 287 ? -40.190 -17.161 87.254 1.00 93.38 287 LYS A N 1
ATOM 2325 C CA . LYS A 1 287 ? -39.010 -18.043 87.307 1.00 93.38 287 LYS A CA 1
ATOM 2326 C C . LYS A 1 287 ? -38.601 -18.390 88.741 1.00 93.38 287 LYS A C 1
ATOM 2328 O O . LYS A 1 287 ? -38.320 -19.550 89.026 1.00 93.38 287 LYS A O 1
ATOM 2333 N N . ALA A 1 288 ? -38.614 -17.417 89.652 1.00 90.44 288 ALA A N 1
ATOM 2334 C CA . ALA A 1 288 ? -38.293 -17.631 91.061 1.00 90.44 288 ALA A CA 1
ATOM 2335 C C . ALA A 1 288 ? -39.314 -18.550 91.749 1.00 90.44 288 ALA A C 1
ATOM 2337 O O . ALA A 1 288 ? -38.925 -19.467 92.465 1.00 90.44 288 ALA A O 1
ATOM 2338 N N . ARG A 1 289 ? -40.617 -18.363 91.486 1.00 90.56 289 ARG A N 1
ATOM 2339 C CA . ARG A 1 289 ? -41.672 -19.265 91.979 1.00 90.56 289 ARG A CA 1
ATOM 2340 C C . ARG A 1 289 ? -41.505 -20.679 91.444 1.00 90.56 289 ARG A C 1
ATOM 2342 O O . ARG A 1 289 ? -41.618 -21.623 92.215 1.00 90.56 289 ARG A O 1
ATOM 2349 N N . LEU A 1 290 ? -41.211 -20.823 90.154 1.00 93.44 290 LEU A N 1
ATOM 2350 C C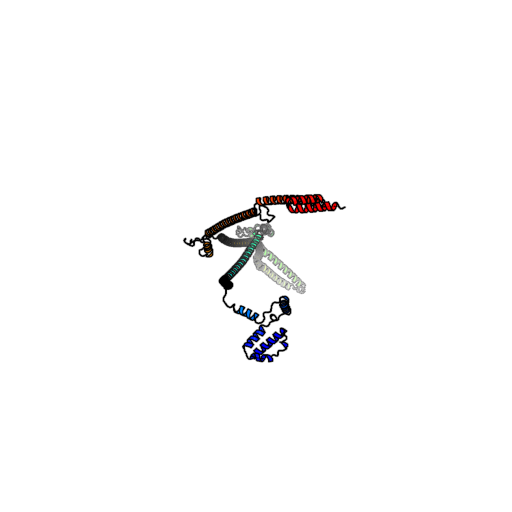A . LEU A 1 290 ? -40.982 -22.125 89.535 1.00 93.44 290 LEU A CA 1
ATOM 2351 C C . LEU A 1 290 ? -39.789 -22.843 90.185 1.00 93.44 290 LEU A C 1
ATOM 2353 O O . LEU A 1 290 ? -39.928 -23.994 90.586 1.00 93.44 290 LEU A O 1
ATOM 2357 N N . SER A 1 291 ? -38.666 -22.144 90.380 1.00 92.12 291 SER A N 1
ATOM 2358 C CA . SER A 1 291 ? -37.493 -22.675 91.094 1.00 92.12 291 SER A CA 1
ATOM 2359 C C . SER A 1 291 ? -37.803 -23.028 92.559 1.00 92.12 291 SER A C 1
ATOM 2361 O O . SER A 1 291 ? -37.384 -24.072 93.062 1.00 92.12 291 SER A O 1
ATOM 2363 N N . GLY A 1 292 ? -38.608 -22.205 93.241 1.00 91.25 292 GLY A N 1
ATOM 2364 C CA . GLY A 1 292 ? -39.073 -22.467 94.605 1.00 91.25 292 GLY A CA 1
ATOM 2365 C C . GLY A 1 292 ? -39.949 -23.718 94.706 1.00 91.25 292 GLY A C 1
ATOM 2366 O O . GLY A 1 292 ? -39.720 -24.555 95.574 1.00 91.25 292 GLY A O 1
ATOM 2367 N N . ILE A 1 293 ? -40.901 -23.893 93.785 1.00 92.69 293 ILE A N 1
ATOM 2368 C CA . ILE A 1 293 ? -41.741 -25.098 93.700 1.00 92.69 293 ILE A CA 1
ATOM 2369 C C . ILE A 1 293 ? -40.878 -26.328 93.400 1.00 92.69 293 ILE A C 1
ATOM 2371 O O . ILE A 1 293 ? -41.037 -27.352 94.057 1.00 92.69 293 ILE A O 1
ATOM 2375 N N . GLN A 1 294 ? -39.930 -26.234 92.464 1.00 94.19 294 GLN A N 1
ATOM 2376 C CA . GLN A 1 294 ? -39.000 -27.329 92.164 1.00 94.19 294 GLN A CA 1
ATOM 2377 C C . GLN A 1 294 ? -38.167 -27.723 93.389 1.00 94.19 294 GLN A C 1
ATOM 2379 O O . GLN A 1 294 ? -38.030 -28.908 93.686 1.00 94.19 294 GLN A O 1
ATOM 2384 N N . SER A 1 295 ? -37.666 -26.742 94.138 1.00 89.06 295 SER A N 1
ATOM 2385 C CA . SER A 1 295 ? -36.905 -26.977 95.367 1.00 89.06 295 SER A CA 1
ATOM 2386 C C . SER A 1 295 ? -37.772 -27.587 96.471 1.00 89.06 295 SER A C 1
ATOM 2388 O O . SER A 1 295 ? -37.326 -28.508 97.147 1.00 89.06 295 SER A O 1
ATOM 2390 N N . ALA A 1 296 ? -39.025 -27.145 96.617 1.00 89.12 296 ALA A N 1
ATOM 2391 C CA . ALA A 1 296 ? -39.982 -27.723 97.561 1.00 89.12 296 ALA A CA 1
ATOM 2392 C C . ALA A 1 296 ? -40.336 -29.175 97.206 1.00 89.12 296 ALA A C 1
ATOM 2394 O O . ALA A 1 296 ? -40.379 -30.028 98.089 1.00 89.12 296 ALA A O 1
ATOM 2395 N N . ILE A 1 297 ? -40.520 -29.478 95.917 1.00 89.75 297 ILE A N 1
ATOM 2396 C CA . ILE A 1 297 ? -40.713 -30.849 95.427 1.00 89.75 297 ILE A CA 1
ATOM 2397 C C . ILE A 1 297 ? -39.480 -31.703 95.743 1.00 89.75 297 ILE A C 1
ATOM 2399 O O . ILE A 1 297 ? -39.623 -32.822 96.229 1.00 89.75 297 ILE A O 1
ATOM 2403 N N . ASN A 1 298 ? -38.272 -31.190 95.498 1.00 90.06 298 ASN A N 1
ATOM 2404 C CA . ASN A 1 298 ? -37.033 -31.907 95.800 1.00 90.06 298 ASN A CA 1
ATOM 2405 C C . ASN A 1 298 ? -36.865 -32.144 97.307 1.00 90.06 298 ASN A C 1
ATOM 2407 O O . ASN A 1 298 ? -36.534 -33.254 97.712 1.00 90.06 298 ASN A O 1
ATOM 2411 N N . PHE A 1 299 ? -37.157 -31.146 98.141 1.00 85.19 299 PHE A N 1
ATOM 2412 C CA . PHE A 1 299 ? -37.132 -31.276 99.597 1.00 85.19 299 PHE A CA 1
ATOM 2413 C C . PHE A 1 299 ? -38.159 -32.301 100.094 1.00 85.19 299 PHE A C 1
ATOM 2415 O O . PHE A 1 299 ? -37.806 -33.182 100.871 1.00 85.19 299 PHE A O 1
ATOM 2422 N N . ALA A 1 300 ? -39.394 -32.262 99.584 1.00 83.75 300 ALA A N 1
ATOM 2423 C CA . ALA A 1 300 ? -40.426 -33.243 99.913 1.00 83.75 300 ALA A CA 1
ATOM 2424 C C . ALA A 1 300 ? -40.024 -34.668 99.497 1.00 83.75 300 ALA A C 1
ATOM 2426 O O . ALA A 1 300 ? -40.256 -35.607 100.253 1.00 83.75 300 ALA A O 1
ATOM 2427 N N . LYS A 1 301 ? -39.368 -34.840 98.338 1.00 84.19 301 LYS A N 1
ATOM 2428 C CA . LYS A 1 301 ? -38.801 -36.132 97.910 1.00 84.19 301 LYS A CA 1
ATOM 2429 C C . LYS A 1 301 ? -37.716 -36.634 98.867 1.00 84.19 301 LYS A C 1
ATOM 2431 O O . LYS A 1 301 ? -37.728 -37.807 99.222 1.00 84.19 301 LYS A O 1
ATOM 2436 N N . VAL A 1 302 ? -36.802 -35.760 99.295 1.00 84.19 302 VAL A N 1
ATOM 2437 C CA . VAL A 1 302 ? -35.739 -36.104 100.257 1.00 84.19 302 VAL A CA 1
ATOM 2438 C C . VAL A 1 302 ? -36.326 -36.438 101.633 1.00 84.19 302 VAL A C 1
ATOM 2440 O O . VAL A 1 302 ? -35.877 -37.384 102.271 1.00 84.19 302 VAL A O 1
ATOM 2443 N N . GLN A 1 303 ? -37.361 -35.718 102.070 1.00 74.25 303 GLN A N 1
ATOM 2444 C CA . GLN A 1 303 ? -38.011 -35.932 103.364 1.00 74.25 303 GLN A CA 1
ATOM 2445 C C . GLN A 1 303 ? -38.928 -37.167 103.394 1.00 74.25 303 GLN A C 1
ATOM 2447 O O . GLN A 1 303 ? -39.024 -37.824 104.423 1.00 74.25 303 GLN A O 1
ATOM 2452 N N . LEU A 1 304 ? -39.551 -37.539 102.268 1.00 75.19 304 LEU A N 1
ATOM 2453 C CA . LEU A 1 304 ? -40.225 -38.838 102.104 1.00 75.19 304 LEU A CA 1
ATOM 2454 C C . LEU A 1 304 ? -39.248 -40.019 102.229 1.00 75.19 304 LEU A C 1
ATOM 2456 O O . LEU A 1 304 ? -39.656 -41.098 102.645 1.00 75.19 304 LEU A O 1
ATOM 2460 N N . GLY A 1 305 ? -37.973 -39.814 101.884 1.00 69.44 305 GLY A N 1
ATOM 2461 C CA . GLY A 1 305 ? -36.918 -40.818 102.022 1.00 69.44 305 GLY A CA 1
ATOM 2462 C C . GLY A 1 305 ? -36.336 -40.956 103.435 1.00 69.44 305 GLY A C 1
ATOM 2463 O O . GLY A 1 305 ? -35.675 -41.955 103.708 1.00 69.44 305 GLY A O 1
ATOM 2464 N N . SER A 1 306 ? -36.569 -40.000 104.343 1.00 65.12 306 SER A N 1
ATOM 2465 C CA . SER A 1 306 ? -36.026 -40.007 105.710 1.00 65.12 306 SER A CA 1
ATOM 2466 C C . SER A 1 306 ? -37.122 -40.232 106.764 1.00 65.12 306 SER A C 1
ATOM 2468 O O . SER A 1 306 ? -37.782 -39.311 107.238 1.00 65.12 306 SER A O 1
ATOM 2470 N N . HIS A 1 307 ? -37.300 -41.486 107.194 1.00 57.12 307 HIS A N 1
ATOM 2471 C CA . HIS A 1 307 ? -38.270 -41.871 108.235 1.00 57.12 307 HIS A CA 1
ATOM 2472 C C . HIS A 1 307 ? -37.952 -41.327 109.649 1.00 57.12 307 HIS A C 1
ATOM 2474 O O . HIS A 1 307 ? -38.787 -41.421 110.548 1.00 57.12 307 HIS A O 1
ATOM 2480 N N . GLU A 1 308 ? -36.775 -40.733 109.867 1.00 55.62 308 GLU A N 1
ATOM 2481 C CA . GLU A 1 308 ? -36.308 -40.292 111.192 1.00 55.62 308 GLU A CA 1
ATOM 2482 C C . GLU A 1 308 ? -36.939 -38.984 111.694 1.00 55.62 308 GLU A C 1
ATOM 2484 O O . GLU A 1 308 ? -37.061 -38.790 112.903 1.00 55.62 308 GLU A O 1
ATOM 2489 N N . PHE A 1 309 ? -37.410 -38.094 110.812 1.00 55.62 309 PHE A N 1
ATOM 2490 C CA . PHE A 1 309 ? -37.941 -36.786 111.234 1.00 55.62 309 PHE A CA 1
ATOM 2491 C C . PHE A 1 309 ? -39.265 -36.878 112.023 1.00 55.62 309 PHE A C 1
ATOM 2493 O O . PHE A 1 309 ? -39.647 -35.942 112.729 1.00 55.62 309 PHE A O 1
ATOM 2500 N N . LEU A 1 310 ? -39.986 -37.997 111.914 1.00 55.66 310 LEU A N 1
ATOM 2501 C CA . LEU A 1 310 ? -41.310 -38.171 112.519 1.00 55.66 310 LEU A CA 1
ATOM 2502 C C . LEU A 1 310 ? -41.275 -38.728 113.953 1.00 55.66 310 LEU A C 1
ATOM 2504 O O . LEU A 1 310 ? -42.294 -38.664 114.638 1.00 55.66 310 LEU A O 1
ATOM 2508 N N . LEU A 1 311 ? -40.134 -39.244 114.426 1.00 57.69 311 LEU A N 1
ATOM 2509 C CA . LEU A 1 311 ? -40.075 -40.068 115.645 1.00 57.69 311 LEU A CA 1
ATOM 2510 C C . LEU A 1 311 ? -39.623 -39.339 116.923 1.00 57.69 311 LEU A C 1
ATOM 2512 O O . LEU A 1 311 ? -39.714 -39.914 118.004 1.00 57.69 311 LEU A O 1
ATOM 2516 N N . GLN A 1 312 ? -39.194 -38.074 116.858 1.00 58.72 312 GLN A N 1
ATOM 2517 C CA . GLN A 1 312 ? -38.784 -37.315 118.050 1.00 58.72 312 GLN A CA 1
ATOM 2518 C C . GLN A 1 312 ? -39.604 -36.039 118.214 1.00 58.72 312 GLN A C 1
ATOM 2520 O O . GLN A 1 312 ? -39.322 -35.016 117.589 1.00 58.72 312 GLN A O 1
ATOM 2525 N N . ARG A 1 313 ? -40.628 -36.074 119.075 1.00 57.91 313 ARG A N 1
ATOM 2526 C CA . ARG A 1 313 ? -41.433 -34.886 119.383 1.00 57.91 313 ARG A CA 1
ATOM 2527 C C . ARG A 1 313 ? -41.786 -34.781 120.866 1.00 57.91 313 ARG A C 1
ATOM 2529 O O . ARG A 1 313 ? -42.762 -35.354 121.331 1.00 57.91 313 ARG A O 1
ATOM 2536 N N . ASN A 1 314 ? -41.016 -33.956 121.578 1.00 64.88 314 ASN A N 1
ATOM 2537 C CA . ASN A 1 314 ? -41.483 -33.241 122.766 1.00 64.88 314 ASN A CA 1
ATOM 2538 C C . ASN A 1 314 ? -42.108 -31.909 122.302 1.00 64.88 314 ASN A C 1
ATOM 2540 O O . ASN A 1 314 ? -41.527 -31.203 121.476 1.00 64.88 314 ASN A O 1
ATOM 2544 N N . VAL A 1 315 ? -43.286 -31.558 122.827 1.00 73.12 315 VAL A N 1
ATOM 2545 C CA . VAL A 1 315 ? -44.048 -30.345 122.466 1.00 73.12 315 VAL A CA 1
ATOM 2546 C C . VAL A 1 315 ? -43.219 -29.066 122.654 1.00 73.12 315 VAL A C 1
ATOM 2548 O O . VAL A 1 315 ? -43.382 -28.113 121.896 1.00 73.12 315 VAL A O 1
ATOM 2551 N N . VAL A 1 316 ? -42.298 -29.050 123.623 1.00 73.94 316 VAL A N 1
ATOM 2552 C CA . VAL A 1 316 ? -41.425 -27.895 123.895 1.00 73.94 316 VAL A CA 1
ATOM 2553 C C . VAL A 1 316 ? -40.378 -27.701 122.790 1.00 73.94 316 VAL A C 1
ATOM 2555 O O . VAL A 1 316 ? -40.225 -26.591 122.286 1.00 73.94 316 VAL A O 1
ATOM 2558 N N . PHE A 1 317 ? -39.725 -28.782 122.347 1.00 75.31 317 PHE A N 1
ATOM 2559 C CA . PHE A 1 317 ? -38.731 -28.753 121.263 1.00 75.31 317 PHE A CA 1
ATOM 2560 C C . PHE A 1 317 ? -39.352 -28.317 119.930 1.00 75.31 317 PHE A C 1
ATOM 2562 O O . PHE A 1 317 ? -38.753 -27.558 119.174 1.00 75.31 317 PHE A O 1
ATOM 2569 N N . LEU A 1 318 ? -40.596 -28.729 119.669 1.00 75.88 318 LEU A N 1
ATOM 2570 C CA . LEU A 1 318 ? -41.327 -28.301 118.480 1.00 75.88 318 LEU A CA 1
ATOM 2571 C C . LEU A 1 318 ? -41.693 -26.829 118.478 1.00 75.88 318 LEU A C 1
ATOM 2573 O O . LEU A 1 318 ? -41.563 -26.203 117.434 1.00 75.88 318 LEU A O 1
ATOM 2577 N N . ARG A 1 319 ? -42.117 -26.271 119.617 1.00 78.06 319 ARG A N 1
ATOM 2578 C CA . ARG A 1 319 ? -42.384 -24.828 119.706 1.00 78.06 319 ARG A CA 1
ATOM 2579 C C . ARG A 1 319 ? -41.112 -24.012 119.513 1.00 78.06 319 ARG A C 1
ATOM 2581 O O . ARG A 1 319 ? -41.166 -22.949 118.908 1.00 78.06 319 ARG A O 1
ATOM 2588 N N . GLN A 1 320 ? -39.975 -24.503 120.008 1.00 80.00 320 GLN A N 1
ATOM 2589 C CA . GLN A 1 320 ? -38.691 -23.832 119.826 1.00 80.00 320 GLN A CA 1
ATOM 2590 C C . GLN A 1 320 ? -38.220 -23.891 118.366 1.00 80.00 320 GLN A C 1
ATOM 2592 O O . GLN A 1 320 ? -37.891 -22.853 117.802 1.00 80.00 320 GLN A O 1
ATOM 2597 N N . LEU A 1 321 ? -38.309 -25.056 117.714 1.00 79.62 321 LEU A N 1
ATOM 2598 C CA . LEU A 1 321 ? -38.039 -25.194 116.279 1.00 79.62 321 LEU A CA 1
ATOM 2599 C C . LEU A 1 321 ? -39.004 -24.384 115.409 1.00 79.62 321 LEU A C 1
ATOM 2601 O O . LEU A 1 321 ? -38.589 -23.815 114.406 1.00 79.62 321 LEU A O 1
ATOM 2605 N N . GLU A 1 322 ? -40.290 -24.336 115.757 1.00 81.25 322 GLU A N 1
ATOM 2606 C CA . GLU A 1 322 ? -41.281 -23.517 115.056 1.00 81.25 322 GLU A CA 1
ATOM 2607 C C . GLU A 1 322 ? -40.923 -22.036 115.164 1.00 81.25 322 GLU A C 1
ATOM 2609 O O . GLU A 1 322 ? -40.912 -21.342 114.149 1.00 81.25 322 GLU A O 1
ATOM 2614 N N . LYS A 1 323 ? -40.542 -21.575 116.362 1.00 84.25 323 LYS A N 1
ATOM 2615 C CA . LYS A 1 323 ? -40.076 -20.207 116.583 1.00 84.25 323 LYS A CA 1
ATOM 2616 C C . LYS A 1 323 ? -38.828 -19.905 115.748 1.00 84.25 323 LYS A C 1
ATOM 2618 O O . LYS A 1 323 ? -38.871 -18.981 114.941 1.00 84.25 323 LYS A O 1
ATOM 2623 N N . GLU A 1 324 ? -37.789 -20.736 115.827 1.00 85.44 324 GLU A N 1
ATOM 2624 C CA . GLU A 1 324 ? -36.550 -20.580 115.045 1.00 85.44 324 GLU A CA 1
ATOM 2625 C C . GLU A 1 324 ? -36.811 -20.590 113.527 1.00 85.44 324 GLU A C 1
ATOM 2627 O O . GLU A 1 324 ? -36.309 -19.743 112.789 1.00 85.44 324 GLU A O 1
ATOM 2632 N N . LYS A 1 325 ? -37.641 -21.514 113.025 1.00 83.94 325 LYS A N 1
ATOM 2633 C CA . LYS A 1 325 ? -37.993 -21.577 111.597 1.00 83.94 325 LYS A CA 1
ATOM 2634 C C . LYS A 1 325 ? -38.855 -20.396 111.165 1.00 83.94 325 LYS A C 1
ATOM 2636 O O . LYS A 1 325 ? -38.687 -19.922 110.045 1.00 83.94 325 LYS A O 1
ATOM 2641 N N . SER A 1 326 ? -39.753 -19.913 112.021 1.00 86.25 326 SER A N 1
ATOM 2642 C CA . SER A 1 326 ? -40.571 -18.733 111.737 1.00 86.25 326 SER A CA 1
ATOM 2643 C C . SER A 1 326 ? -39.734 -17.452 111.678 1.00 86.25 326 SER A C 1
ATOM 2645 O O . SER A 1 326 ? -39.946 -16.644 110.776 1.00 86.25 326 SER A O 1
ATOM 2647 N N . GLU A 1 327 ? -38.729 -17.312 112.549 1.00 87.56 327 GLU A N 1
ATOM 2648 C CA . GLU A 1 327 ? -37.767 -16.203 112.544 1.00 87.56 327 GLU A CA 1
ATOM 2649 C C . GLU A 1 327 ? -36.913 -16.226 111.267 1.00 87.56 327 GLU A C 1
ATOM 2651 O O . GLU A 1 327 ? -36.816 -15.214 110.573 1.00 87.56 327 GLU A O 1
ATOM 2656 N N . ILE A 1 328 ? -36.398 -17.400 110.875 1.00 88.69 328 ILE A N 1
ATOM 2657 C CA . ILE A 1 328 ? -35.658 -17.573 109.613 1.00 88.69 328 ILE A CA 1
ATOM 2658 C C . ILE A 1 328 ? -36.548 -17.257 108.400 1.00 88.69 328 ILE A C 1
ATOM 2660 O O . ILE A 1 328 ? -36.110 -16.589 107.465 1.00 88.69 328 ILE A O 1
ATOM 2664 N N . LEU A 1 329 ? -37.809 -17.704 108.390 1.00 87.44 329 LEU A N 1
ATOM 2665 C CA . LEU A 1 329 ? -38.750 -17.391 107.308 1.00 87.44 329 LEU A CA 1
ATOM 2666 C C . LEU A 1 329 ? -39.077 -15.896 107.236 1.00 87.44 329 LEU A C 1
ATOM 2668 O O . LEU A 1 329 ? -39.245 -15.376 106.131 1.00 87.44 329 LEU A O 1
ATOM 2672 N N . HIS A 1 330 ? -39.167 -15.214 108.379 1.00 89.00 330 HIS A N 1
ATOM 2673 C CA . HIS A 1 330 ? -39.359 -13.768 108.426 1.00 89.00 330 HIS A CA 1
ATOM 2674 C C . HIS A 1 330 ? -38.140 -13.044 107.850 1.00 89.00 330 HIS A C 1
ATOM 2676 O O . HIS A 1 330 ? -38.301 -12.221 106.954 1.00 89.00 330 HIS A O 1
ATOM 2682 N N . GLN A 1 331 ? -36.929 -13.422 108.267 1.00 91.19 331 GLN A N 1
ATOM 2683 C CA . GLN A 1 331 ? -35.688 -12.840 107.755 1.00 91.19 331 GLN A CA 1
ATOM 2684 C C . GLN A 1 331 ? -35.533 -13.057 106.243 1.00 91.19 331 GLN A C 1
ATOM 2686 O O . GLN A 1 331 ? -35.275 -12.110 105.510 1.00 91.19 331 GLN A O 1
ATOM 2691 N N . ILE A 1 332 ? -35.802 -14.267 105.742 1.00 87.56 332 ILE A N 1
ATOM 2692 C CA . ILE A 1 332 ? -35.784 -14.553 104.298 1.00 87.56 332 ILE A CA 1
ATOM 2693 C C . ILE A 1 332 ? -36.847 -13.730 103.560 1.00 87.56 332 ILE A C 1
ATOM 2695 O O . ILE A 1 332 ? -36.613 -13.265 102.445 1.00 87.56 332 ILE A O 1
ATOM 2699 N N . ARG A 1 333 ? -38.036 -13.545 104.145 1.00 87.44 333 ARG A N 1
ATOM 2700 C CA . ARG A 1 333 ? -39.091 -12.718 103.547 1.00 87.44 333 ARG A CA 1
ATOM 2701 C C . ARG A 1 333 ? -38.674 -11.247 103.488 1.00 87.44 333 ARG A C 1
ATOM 2703 O O . ARG A 1 333 ? -38.928 -10.606 102.468 1.00 87.44 333 ARG A O 1
ATOM 2710 N N . ASP A 1 334 ? -38.004 -10.745 104.517 1.00 87.69 334 ASP A N 1
ATOM 2711 C CA . ASP A 1 334 ? -37.454 -9.391 104.546 1.00 87.69 334 ASP A CA 1
ATOM 2712 C C . ASP A 1 334 ? -36.319 -9.226 103.531 1.00 87.69 334 ASP A C 1
ATOM 2714 O O . ASP A 1 334 ? -36.330 -8.270 102.757 1.00 87.69 334 ASP A O 1
ATOM 2718 N N . ASP A 1 335 ? -35.413 -10.197 103.419 1.00 87.38 335 ASP A N 1
ATOM 2719 C CA . ASP A 1 335 ? -34.351 -10.220 102.407 1.00 87.38 335 ASP A CA 1
ATOM 2720 C C . ASP A 1 335 ? -34.927 -10.255 100.980 1.00 87.38 335 ASP A C 1
ATOM 2722 O O . ASP A 1 335 ? -34.492 -9.523 100.092 1.00 87.38 335 ASP A O 1
ATOM 2726 N N . ILE A 1 336 ? -35.981 -11.041 100.739 1.00 86.12 336 ILE A N 1
ATOM 2727 C CA . ILE A 1 336 ? -36.687 -11.051 99.449 1.00 86.12 336 ILE A CA 1
ATOM 2728 C C . ILE A 1 336 ? -37.312 -9.679 99.164 1.00 86.12 336 ILE A C 1
ATOM 2730 O O . ILE A 1 336 ? -37.242 -9.195 98.029 1.00 86.12 336 ILE A O 1
ATOM 2734 N N . ASN A 1 337 ? -37.915 -9.042 100.167 1.00 85.50 337 ASN A N 1
ATOM 2735 C CA . ASN A 1 337 ? -38.532 -7.726 100.020 1.00 85.50 337 ASN A CA 1
ATOM 2736 C C . ASN A 1 337 ? -37.486 -6.630 99.768 1.00 85.50 337 ASN A C 1
ATOM 2738 O O . ASN A 1 337 ? -37.697 -5.768 98.908 1.00 85.50 337 ASN A O 1
ATOM 2742 N N . THR A 1 338 ? -36.339 -6.672 100.448 1.00 88.06 338 THR A N 1
ATOM 2743 C CA . THR A 1 338 ? -35.234 -5.726 100.233 1.00 88.06 338 THR A CA 1
ATOM 2744 C C . THR A 1 338 ? -34.609 -5.918 98.852 1.00 88.06 338 THR A C 1
ATOM 2746 O O . THR A 1 338 ? -34.456 -4.936 98.121 1.00 88.06 338 THR A O 1
ATOM 2749 N N . ILE A 1 339 ? -34.359 -7.158 98.415 1.00 87.19 339 ILE A N 1
ATOM 2750 C CA . ILE A 1 339 ? -33.846 -7.467 97.070 1.00 87.19 339 ILE A CA 1
ATOM 2751 C C . ILE A 1 339 ? -34.821 -6.994 95.982 1.00 87.19 339 ILE A C 1
ATOM 2753 O O . ILE A 1 339 ? -34.388 -6.400 94.991 1.00 87.19 339 ILE A O 1
ATOM 2757 N N . GLN A 1 340 ? -36.130 -7.217 96.152 1.00 84.31 340 GLN A N 1
ATOM 2758 C CA . GLN A 1 340 ? -37.146 -6.790 95.182 1.00 84.31 340 GLN A CA 1
ATOM 2759 C C . GLN A 1 340 ? -37.274 -5.265 95.092 1.00 84.31 340 GLN A C 1
ATOM 2761 O O . GLN A 1 340 ? -37.352 -4.724 93.987 1.00 84.31 340 GLN A O 1
ATOM 2766 N N . SER A 1 341 ? -37.310 -4.577 96.234 1.00 81.94 341 SER A N 1
ATOM 2767 C CA . SER A 1 341 ? -37.550 -3.130 96.293 1.00 81.94 341 SER A CA 1
ATOM 2768 C C . SER A 1 341 ? -36.333 -2.301 95.878 1.00 81.94 341 SER A C 1
ATOM 2770 O O . SER A 1 341 ? -36.502 -1.274 95.221 1.00 81.94 341 SER A O 1
ATOM 2772 N N . THR A 1 342 ? -35.117 -2.754 96.199 1.00 83.75 342 THR A N 1
ATOM 2773 C CA . THR A 1 342 ? -33.887 -1.978 95.979 1.00 83.75 342 THR A CA 1
ATOM 2774 C C . THR A 1 342 ? -33.072 -2.500 94.796 1.00 83.75 342 THR A C 1
ATOM 2776 O O . THR A 1 342 ? -33.031 -1.863 93.743 1.00 83.75 342 THR A O 1
ATOM 2779 N N . SER A 1 343 ? -32.439 -3.666 94.931 1.00 83.69 343 SER A N 1
ATOM 2780 C CA . SER A 1 343 ? -31.459 -4.180 93.967 1.00 83.69 343 SER A CA 1
ATOM 2781 C C . SER A 1 343 ? -32.088 -4.517 92.611 1.00 83.69 343 SER A C 1
ATOM 2783 O O . SER A 1 343 ? -31.651 -4.010 91.575 1.00 83.69 343 SER A O 1
ATOM 2785 N N . LEU A 1 344 ? -33.177 -5.294 92.612 1.00 86.81 344 LEU A N 1
ATOM 2786 C CA . LEU A 1 344 ? -33.847 -5.741 91.391 1.00 86.81 344 LEU A CA 1
ATOM 2787 C C . LEU A 1 344 ? -34.512 -4.577 90.646 1.00 86.81 344 LEU A C 1
ATOM 2789 O O . LEU A 1 344 ? -34.351 -4.449 89.435 1.00 86.81 344 LEU A O 1
ATOM 2793 N N . SER A 1 345 ? -35.218 -3.700 91.365 1.00 84.50 345 SER A N 1
ATOM 2794 C CA . SER A 1 345 ? -35.845 -2.504 90.788 1.00 84.50 345 SER A CA 1
ATOM 2795 C C . SER A 1 345 ? -34.811 -1.580 90.131 1.00 84.50 345 SER A C 1
ATOM 2797 O O . SER A 1 345 ? -35.015 -1.109 89.011 1.00 84.50 345 SER A O 1
ATOM 2799 N N . ASN A 1 346 ? -33.657 -1.371 90.775 1.00 84.62 346 ASN A N 1
ATOM 2800 C CA . ASN A 1 346 ? -32.585 -0.541 90.225 1.00 84.62 346 ASN A CA 1
ATOM 2801 C C . ASN A 1 346 ? -31.896 -1.187 89.013 1.00 84.62 346 ASN A C 1
ATOM 2803 O O . ASN A 1 346 ? -31.618 -0.489 88.036 1.00 84.62 346 ASN A O 1
ATOM 2807 N N . ALA A 1 347 ? -31.650 -2.501 89.039 1.00 86.06 347 ALA A N 1
ATOM 2808 C CA . ALA A 1 347 ? -31.085 -3.229 87.902 1.00 86.06 347 ALA A CA 1
ATOM 2809 C C . ALA A 1 347 ? -32.023 -3.200 86.683 1.00 86.06 347 ALA A C 1
ATOM 2811 O O . ALA A 1 347 ? -31.586 -2.862 85.585 1.00 86.06 347 ALA A O 1
ATOM 2812 N N . LEU A 1 348 ? -33.324 -3.433 86.888 1.00 86.50 348 LEU A N 1
ATOM 2813 C CA . LEU A 1 348 ? -34.331 -3.391 85.823 1.00 86.50 348 LEU A CA 1
ATOM 2814 C C . LEU A 1 348 ? -34.518 -1.990 85.237 1.00 86.50 348 LEU A C 1
ATOM 2816 O O . LEU A 1 348 ? -34.705 -1.858 84.033 1.00 86.50 348 LEU A O 1
ATOM 2820 N N . LYS A 1 349 ? -34.425 -0.930 86.051 1.00 82.50 349 LYS A N 1
ATOM 2821 C CA . LYS A 1 349 ? -34.434 0.457 85.551 1.00 82.50 349 LYS A CA 1
ATOM 2822 C C . LYS A 1 349 ? -33.208 0.775 84.693 1.00 82.50 349 LYS A C 1
ATOM 2824 O O . LYS A 1 349 ? -33.324 1.544 83.743 1.00 82.50 349 LYS A O 1
ATOM 2829 N N . ARG A 1 350 ? -32.038 0.212 85.018 1.00 84.31 350 ARG A N 1
ATOM 2830 C CA . ARG A 1 350 ? -30.822 0.356 84.197 1.00 84.31 350 ARG A CA 1
ATOM 2831 C C . ARG A 1 350 ? -30.945 -0.419 82.888 1.00 84.31 350 ARG A C 1
ATOM 2833 O O . ARG A 1 350 ? -30.642 0.139 81.843 1.00 84.31 350 ARG A O 1
ATOM 2840 N N . GLU A 1 351 ? -31.439 -1.653 82.944 1.00 84.56 351 GLU A N 1
ATOM 2841 C CA . GLU A 1 351 ? -31.689 -2.479 81.756 1.00 84.56 351 GLU A CA 1
ATOM 2842 C C . GLU A 1 351 ? -32.752 -1.840 80.849 1.00 84.56 351 GLU A C 1
ATOM 2844 O O . GLU A 1 351 ? -32.569 -1.788 79.638 1.00 84.56 351 GLU A O 1
ATOM 2849 N N . ALA A 1 352 ? -33.798 -1.237 81.425 1.00 83.50 352 ALA A N 1
ATOM 2850 C CA . ALA A 1 352 ? -34.849 -0.557 80.673 1.00 83.50 352 ALA A CA 1
ATOM 2851 C C . ALA A 1 352 ? -34.350 0.615 79.823 1.00 83.50 352 ALA A C 1
ATOM 2853 O O . ALA A 1 352 ? -34.828 0.816 78.712 1.00 83.50 352 ALA A O 1
ATOM 2854 N N . ARG A 1 353 ? -33.342 1.348 80.308 1.00 81.19 353 ARG A N 1
ATOM 2855 C CA . ARG A 1 353 ? -32.700 2.430 79.545 1.00 81.19 353 ARG A CA 1
ATOM 2856 C C . ARG A 1 353 ? -31.881 1.927 78.353 1.00 81.19 353 ARG A C 1
ATOM 2858 O O . ARG A 1 353 ? -31.542 2.722 77.489 1.00 81.19 353 ARG A O 1
ATOM 2865 N N . LEU A 1 354 ? -31.530 0.640 78.318 1.00 83.50 354 LEU A N 1
ATOM 2866 C CA . LEU A 1 354 ? -30.685 0.046 77.279 1.00 83.50 354 LEU A CA 1
ATOM 2867 C C . LEU A 1 354 ? -31.481 -0.686 76.188 1.00 83.50 354 LEU A C 1
ATOM 2869 O O . LEU A 1 354 ? -30.878 -1.150 75.224 1.00 83.50 354 LEU A O 1
ATOM 2873 N N . ILE A 1 355 ? -32.808 -0.791 76.312 1.00 82.62 355 ILE A N 1
ATOM 2874 C CA . ILE A 1 355 ? -33.679 -1.493 75.346 1.00 82.62 355 ILE A CA 1
ATOM 2875 C C . ILE A 1 355 ? -33.780 -0.758 74.020 1.00 82.62 355 ILE A C 1
ATOM 2877 O O . ILE A 1 355 ? -33.933 -1.391 72.977 1.00 82.62 355 ILE A O 1
ATOM 2881 N N . ASP A 1 356 ? -33.662 0.563 74.047 1.00 81.75 356 ASP A N 1
ATOM 2882 C CA . ASP A 1 356 ? -33.692 1.370 72.834 1.00 81.75 356 ASP A CA 1
ATOM 2883 C C . ASP A 1 356 ? -32.532 0.994 71.909 1.00 81.75 356 ASP A C 1
ATOM 2885 O O . ASP A 1 356 ? -32.692 0.985 70.695 1.00 81.75 356 ASP A O 1
ATOM 2889 N N . THR A 1 357 ? -31.377 0.619 72.466 1.00 85.06 357 THR A N 1
ATOM 2890 C CA . THR A 1 357 ? -30.158 0.318 71.706 1.00 85.06 357 THR A CA 1
ATOM 2891 C C . THR A 1 357 ? -30.343 -0.800 70.669 1.00 85.06 357 THR A C 1
ATOM 2893 O O . THR A 1 357 ? -30.032 -0.556 69.505 1.00 85.06 357 THR A O 1
ATOM 2896 N N . PRO A 1 358 ? -30.835 -2.015 71.001 1.00 84.94 358 PRO A N 1
ATOM 2897 C CA . PRO A 1 358 ? -31.073 -3.058 70.000 1.00 84.94 358 PRO A CA 1
ATOM 2898 C C . PRO A 1 358 ? -32.193 -2.710 69.010 1.00 84.94 358 PRO A C 1
ATOM 2900 O O . PRO A 1 358 ? -32.099 -3.106 67.852 1.00 84.94 358 PRO A O 1
ATOM 2903 N N . ILE A 1 359 ? -33.222 -1.965 69.431 1.00 83.12 359 ILE A N 1
ATOM 2904 C CA . ILE A 1 359 ? -34.323 -1.550 68.546 1.00 83.12 359 ILE A CA 1
ATOM 2905 C C . ILE A 1 359 ? -33.813 -0.546 67.509 1.00 83.12 359 ILE A C 1
ATOM 2907 O O . ILE A 1 359 ? -34.006 -0.736 66.310 1.00 83.12 359 ILE A O 1
ATOM 2911 N N . LEU A 1 360 ? -33.102 0.486 67.965 1.00 82.81 360 LEU A N 1
ATOM 2912 C CA . LEU A 1 360 ? -32.478 1.484 67.103 1.00 82.81 360 LEU A CA 1
ATOM 2913 C C . LEU A 1 360 ? -31.427 0.846 66.200 1.00 82.81 360 LEU A C 1
ATOM 2915 O O . LEU A 1 360 ? -31.387 1.153 65.015 1.00 82.81 360 LEU A O 1
ATOM 2919 N N . ARG A 1 361 ? -30.611 -0.078 66.722 1.00 87.00 361 ARG A N 1
ATOM 2920 C CA . ARG A 1 361 ? -29.655 -0.834 65.907 1.00 87.00 361 ARG A CA 1
ATOM 2921 C C . ARG A 1 361 ? -30.359 -1.592 64.782 1.00 87.00 361 ARG A C 1
ATOM 2923 O O . ARG A 1 361 ? -29.910 -1.495 63.652 1.00 87.00 361 ARG A O 1
ATOM 2930 N N . GLY A 1 362 ? -31.475 -2.266 65.062 1.00 84.12 362 GLY A N 1
ATOM 2931 C CA . GLY A 1 362 ? -32.274 -2.930 64.029 1.00 84.12 362 GLY A CA 1
ATOM 2932 C C . GLY A 1 362 ? -32.811 -1.967 62.962 1.00 84.12 362 GLY A C 1
ATOM 2933 O O . GLY A 1 362 ? -32.733 -2.273 61.774 1.00 84.12 362 GLY A O 1
ATOM 2934 N N . ASP A 1 363 ? -33.300 -0.786 63.359 1.00 79.12 363 ASP A N 1
ATOM 2935 C CA . ASP A 1 363 ? -33.755 0.256 62.420 1.00 79.12 363 ASP A CA 1
ATOM 2936 C C . ASP A 1 363 ? -32.603 0.788 61.547 1.00 79.12 363 ASP A C 1
ATOM 2938 O O . ASP A 1 363 ? -32.747 0.928 60.331 1.00 79.12 363 ASP A O 1
ATOM 2942 N N . TYR A 1 364 ? -31.430 1.036 62.140 1.00 80.94 364 TYR A N 1
ATOM 2943 C CA . TYR A 1 364 ? -30.242 1.464 61.397 1.00 80.94 364 TYR A CA 1
ATOM 2944 C C . TYR A 1 364 ? -29.701 0.368 60.477 1.00 80.94 364 TYR A C 1
ATOM 2946 O O . TYR A 1 364 ? -29.381 0.664 59.330 1.00 80.94 364 TYR A O 1
ATOM 2954 N N . ASP A 1 365 ? -29.658 -0.887 60.923 1.00 83.50 365 ASP A N 1
ATOM 2955 C CA . ASP A 1 365 ? -29.231 -2.021 60.101 1.00 83.50 365 ASP A CA 1
ATOM 2956 C C . ASP A 1 365 ? -30.163 -2.191 58.883 1.00 83.50 365 ASP A C 1
ATOM 2958 O O . ASP A 1 365 ? -29.691 -2.402 57.764 1.00 83.50 365 ASP A O 1
ATOM 2962 N N . LEU A 1 366 ? -31.480 -2.002 59.056 1.00 79.69 366 LEU A N 1
ATOM 2963 C CA . LEU A 1 366 ? -32.448 -2.001 57.950 1.00 79.69 366 LEU A CA 1
ATOM 2964 C C . LEU A 1 366 ? -32.228 -0.834 56.980 1.00 79.69 366 LEU A C 1
ATOM 2966 O O . LEU A 1 366 ? -32.279 -1.028 55.763 1.00 79.69 366 LEU A O 1
ATOM 2970 N N . LYS A 1 367 ? -31.960 0.373 57.491 1.00 78.50 367 LYS A N 1
ATOM 2971 C CA . LYS A 1 367 ? -31.631 1.541 56.655 1.00 78.50 367 LYS A CA 1
ATOM 2972 C C . LYS A 1 367 ? -30.344 1.325 55.860 1.00 78.50 367 LYS A C 1
ATOM 2974 O O . LYS A 1 367 ? -30.335 1.588 54.660 1.00 78.50 367 LYS A O 1
ATOM 2979 N N . ILE A 1 368 ? -29.297 0.797 56.493 1.00 80.50 368 ILE A N 1
ATOM 2980 C CA . ILE A 1 368 ? -28.015 0.486 55.848 1.00 80.50 368 ILE A CA 1
ATOM 2981 C C . ILE A 1 368 ? -28.203 -0.587 54.772 1.00 80.50 368 ILE A C 1
ATOM 2983 O O . ILE A 1 368 ? -27.725 -0.418 53.654 1.00 80.50 368 ILE A O 1
ATOM 2987 N N . ALA A 1 369 ? -28.938 -1.666 55.059 1.00 80.31 369 ALA A N 1
ATOM 2988 C CA . ALA A 1 369 ? -29.203 -2.720 54.080 1.00 80.31 369 ALA A CA 1
ATOM 2989 C C . ALA A 1 369 ? -29.929 -2.186 52.832 1.00 80.31 369 ALA A C 1
ATOM 2991 O O . ALA A 1 369 ? -29.575 -2.545 51.708 1.00 80.31 369 ALA A O 1
ATOM 2992 N N . ARG A 1 370 ? -30.900 -1.282 53.015 1.00 76.50 370 ARG A N 1
ATOM 2993 C CA . ARG A 1 370 ? -31.600 -0.613 51.906 1.00 76.50 370 ARG A CA 1
ATOM 2994 C C . ARG A 1 370 ? -30.680 0.311 51.116 1.00 76.50 370 ARG A C 1
ATOM 2996 O O . ARG A 1 370 ? -30.697 0.265 49.891 1.00 76.50 370 ARG A O 1
ATOM 3003 N N . GLN A 1 371 ? -29.863 1.118 51.792 1.00 80.62 371 GLN A N 1
ATOM 3004 C CA . GLN A 1 371 ? -28.884 1.975 51.118 1.00 80.62 371 GLN A CA 1
ATOM 3005 C C . GLN A 1 371 ? -27.897 1.145 50.298 1.00 80.62 371 GLN A C 1
ATOM 3007 O O . GLN A 1 371 ? -27.709 1.427 49.123 1.00 80.62 371 GLN A O 1
ATOM 3012 N N . ASN A 1 372 ? -27.354 0.066 50.862 1.00 84.88 372 ASN A N 1
ATOM 3013 C CA . ASN A 1 372 ? -26.459 -0.839 50.142 1.00 84.88 372 ASN A CA 1
ATOM 3014 C C . ASN A 1 372 ? -27.128 -1.455 48.905 1.00 84.88 372 ASN A C 1
ATOM 3016 O O . ASN A 1 372 ? -26.488 -1.584 47.862 1.00 84.88 372 ASN A O 1
ATOM 3020 N N . TYR A 1 373 ? -28.416 -1.805 48.995 1.00 83.38 373 TYR A N 1
ATOM 3021 C CA . TYR A 1 373 ? -29.187 -2.270 47.844 1.00 83.38 373 TYR A CA 1
ATOM 3022 C C . TYR A 1 373 ? -29.293 -1.191 46.755 1.00 83.38 373 TYR A C 1
ATOM 3024 O O . TYR A 1 373 ? -29.004 -1.475 45.591 1.00 83.38 373 TYR A O 1
ATOM 3032 N N . PHE A 1 374 ? -29.645 0.048 47.117 1.00 81.69 374 PHE A N 1
ATOM 3033 C CA . PHE A 1 374 ? -29.729 1.151 46.157 1.00 81.69 374 PHE A CA 1
ATOM 3034 C C . PHE A 1 374 ? -28.379 1.481 45.530 1.00 81.69 374 PHE A C 1
ATOM 3036 O O . PHE A 1 374 ? -28.313 1.592 44.310 1.00 81.69 374 PHE A O 1
ATOM 3043 N N . THR A 1 375 ? -27.310 1.563 46.322 1.00 86.12 375 THR A N 1
ATOM 3044 C CA . THR A 1 375 ? -25.950 1.783 45.817 1.00 86.12 375 THR A CA 1
ATOM 3045 C C . THR A 1 375 ? -25.559 0.679 44.839 1.00 86.12 375 THR A C 1
ATOM 3047 O O . THR A 1 375 ? -25.143 0.970 43.725 1.00 86.12 375 THR A O 1
ATOM 3050 N N . SER A 1 376 ? -25.808 -0.590 45.180 1.00 90.19 376 SER A N 1
ATOM 3051 C CA . SER A 1 376 ? -25.523 -1.714 44.282 1.00 90.19 376 SER A CA 1
ATOM 3052 C C . SER A 1 376 ? -26.308 -1.634 42.965 1.00 90.19 376 SER A C 1
ATOM 3054 O O . SER A 1 376 ? -25.765 -1.935 41.900 1.00 90.19 376 SER A O 1
ATOM 3056 N N . LYS A 1 377 ? -27.577 -1.207 43.004 1.00 86.06 377 LYS A N 1
ATOM 3057 C CA . LYS A 1 377 ? -28.396 -1.021 41.796 1.00 86.06 377 LYS A CA 1
ATOM 3058 C C . LYS A 1 377 ? -27.972 0.200 40.983 1.00 86.06 377 LYS A C 1
ATOM 3060 O O . LYS A 1 377 ? -27.994 0.140 39.755 1.00 86.06 377 LYS A O 1
ATOM 3065 N N . GLN A 1 378 ? -27.564 1.285 41.637 1.00 87.44 378 GLN A N 1
ATOM 3066 C CA . GLN A 1 378 ? -26.986 2.457 40.981 1.00 87.44 378 GLN A CA 1
ATOM 3067 C C . GLN A 1 378 ? -25.675 2.095 40.280 1.00 87.44 378 GLN A C 1
ATOM 3069 O O . GLN A 1 378 ? -25.523 2.424 39.108 1.00 87.44 378 GLN A O 1
ATOM 3074 N N . ASP A 1 379 ? -24.791 1.336 40.930 1.00 91.88 379 ASP A N 1
ATOM 3075 C CA . ASP A 1 379 ? -23.556 0.832 40.325 1.00 91.88 379 ASP A CA 1
ATOM 3076 C C . ASP A 1 379 ? -23.846 -0.036 39.093 1.00 91.88 379 ASP A C 1
ATOM 3078 O O . ASP A 1 379 ? -23.169 0.077 38.071 1.00 91.88 379 ASP A O 1
ATOM 3082 N N . GLU A 1 380 ? -24.878 -0.884 39.139 1.00 91.44 380 GLU A N 1
ATOM 3083 C CA . GLU A 1 380 ? -25.308 -1.676 37.982 1.00 91.44 380 GLU A CA 1
ATOM 3084 C C . GLU A 1 380 ? -25.719 -0.774 36.805 1.00 91.44 380 GLU A C 1
ATOM 3086 O O . GLU A 1 380 ? -25.251 -0.974 35.681 1.00 91.44 380 GLU A O 1
ATOM 3091 N N . VAL A 1 381 ? -26.528 0.261 37.057 1.00 91.19 381 VAL A N 1
ATOM 3092 C CA . VAL A 1 381 ? -26.939 1.237 36.033 1.00 91.19 381 VAL A CA 1
ATOM 3093 C C . VAL A 1 381 ? -25.742 2.029 35.501 1.00 91.19 381 VAL A C 1
ATOM 3095 O O . VAL A 1 381 ? -25.600 2.161 34.285 1.00 91.19 381 VAL A O 1
ATOM 3098 N N . ILE A 1 382 ? -24.852 2.505 36.376 1.00 91.56 382 ILE A N 1
ATOM 3099 C CA . ILE A 1 382 ? -23.635 3.235 35.997 1.00 91.56 382 ILE A CA 1
ATOM 3100 C C . ILE A 1 382 ? -22.760 2.364 35.102 1.00 91.56 382 ILE A C 1
ATOM 3102 O O . ILE A 1 382 ? -22.342 2.818 34.043 1.00 91.56 382 ILE A O 1
ATOM 3106 N N . ASN A 1 383 ? -22.538 1.098 35.456 1.00 94.75 383 ASN A N 1
ATOM 3107 C CA . ASN A 1 383 ? -21.750 0.176 34.639 1.00 94.75 383 ASN A CA 1
ATOM 3108 C C . ASN A 1 383 ? -22.363 -0.031 33.245 1.00 94.75 383 ASN A C 1
ATOM 3110 O O . ASN A 1 383 ? -21.641 -0.067 32.247 1.00 94.75 383 ASN A O 1
ATOM 3114 N N . LYS A 1 384 ? -23.696 -0.121 33.149 1.00 92.50 384 LYS A N 1
ATOM 3115 C CA . LYS A 1 384 ? -24.402 -0.215 31.861 1.00 92.50 384 LYS A CA 1
ATOM 3116 C C . LYS A 1 384 ? -24.280 1.064 31.027 1.00 92.50 384 LYS A C 1
ATOM 3118 O O . LYS A 1 384 ? -24.077 0.971 29.818 1.00 92.50 384 LYS A O 1
ATOM 3123 N N . LEU A 1 385 ? -24.357 2.239 31.651 1.00 92.94 385 LEU A N 1
ATOM 3124 C CA . LEU A 1 385 ? -24.161 3.526 30.975 1.00 92.94 385 LEU A CA 1
ATOM 3125 C C . LEU A 1 385 ? -22.702 3.739 30.550 1.00 92.94 385 LEU A C 1
ATOM 3127 O O . LEU A 1 385 ? -22.450 4.186 29.435 1.00 92.94 385 LEU A O 1
ATOM 3131 N N . MET A 1 386 ? -21.742 3.358 31.392 1.00 94.94 386 MET A N 1
ATOM 3132 C CA . MET A 1 386 ? -20.311 3.391 31.083 1.00 94.94 386 MET A CA 1
ATOM 3133 C C . MET A 1 386 ? -19.969 2.479 29.908 1.00 94.94 386 MET A C 1
ATOM 3135 O O . MET A 1 386 ? -19.196 2.873 29.038 1.00 94.94 386 MET A O 1
ATOM 3139 N N . PHE A 1 387 ? -20.573 1.290 29.846 1.00 93.62 387 PHE A N 1
ATOM 3140 C CA . PHE A 1 387 ? -20.440 0.398 28.697 1.00 93.62 387 PHE A CA 1
ATOM 3141 C C . PHE A 1 387 ? -21.001 1.031 27.417 1.00 93.62 387 PHE A C 1
ATOM 3143 O O . PHE A 1 387 ? -20.334 1.036 26.389 1.00 93.62 387 PHE A O 1
ATOM 3150 N N . LEU A 1 388 ? -22.197 1.624 27.472 1.00 92.38 388 LEU A N 1
ATOM 3151 C CA . LEU A 1 388 ? -22.762 2.309 26.309 1.00 92.38 388 LEU A CA 1
ATOM 3152 C C . LEU A 1 388 ? -21.862 3.467 25.843 1.00 92.38 388 LEU A C 1
ATOM 3154 O O . LEU A 1 388 ? -21.606 3.613 24.647 1.00 92.38 388 LEU A O 1
ATOM 3158 N N . ARG A 1 389 ? -21.335 4.252 26.790 1.00 93.25 389 ARG A N 1
ATOM 3159 C CA . ARG A 1 389 ? -20.413 5.355 26.509 1.00 93.25 389 ARG A CA 1
ATOM 3160 C C . ARG A 1 389 ? -19.093 4.870 25.914 1.00 93.25 389 ARG A C 1
ATOM 3162 O O . ARG A 1 389 ? -18.560 5.522 25.021 1.00 93.25 389 ARG A O 1
ATOM 3169 N N . SER A 1 390 ? -18.555 3.744 26.382 1.00 93.50 390 SER A N 1
ATOM 3170 C CA . SER A 1 390 ? -17.322 3.186 25.824 1.00 93.50 390 SER A CA 1
ATOM 3171 C C . SER A 1 390 ? -17.531 2.659 24.404 1.00 93.50 390 SER A C 1
ATOM 3173 O O . SER A 1 390 ? -16.664 2.877 23.562 1.00 93.50 390 SER A O 1
ATOM 3175 N N . CYS A 1 391 ? -18.686 2.055 24.103 1.00 91.69 391 CYS A N 1
ATOM 3176 C CA . CYS A 1 391 ? -19.054 1.663 22.741 1.00 91.69 391 CYS A CA 1
ATOM 3177 C C . CYS A 1 391 ? -19.140 2.871 21.798 1.00 91.69 391 CYS A C 1
ATOM 3179 O O . CYS A 1 391 ? -18.560 2.842 20.715 1.00 91.69 391 CYS A O 1
ATOM 3181 N N . GLU A 1 392 ? -19.813 3.945 22.220 1.00 91.12 392 GLU A N 1
ATOM 3182 C CA . GLU A 1 392 ? -19.896 5.196 21.457 1.00 91.12 392 GLU A CA 1
ATOM 3183 C C . GLU A 1 392 ? -18.502 5.795 21.205 1.00 91.12 392 GLU A C 1
ATOM 3185 O O . GLU A 1 392 ? -18.152 6.118 20.070 1.00 91.12 392 GLU A O 1
ATOM 3190 N N . GLN A 1 393 ? -17.673 5.882 22.250 1.00 95.00 393 GLN A N 1
ATOM 3191 C CA . GLN A 1 393 ? -16.316 6.413 22.145 1.00 95.00 393 GLN A CA 1
ATOM 3192 C C . GLN A 1 393 ? -15.432 5.554 21.232 1.00 95.00 393 GLN A C 1
ATOM 3194 O O . GLN A 1 393 ? -14.633 6.088 20.462 1.00 95.00 393 GLN A O 1
ATOM 3199 N N . PHE A 1 394 ? -15.568 4.230 21.307 1.00 94.44 394 PHE A N 1
ATOM 3200 C CA . PHE A 1 394 ? -14.841 3.298 20.453 1.00 94.44 394 PHE A CA 1
ATOM 3201 C C . PHE A 1 394 ? -15.222 3.475 18.984 1.00 94.44 394 PHE A C 1
ATOM 3203 O O . PHE A 1 394 ? -14.340 3.574 18.135 1.00 94.44 394 PHE A O 1
ATOM 3210 N N . LEU A 1 395 ? -16.521 3.574 18.691 1.00 92.69 395 LEU A N 1
ATOM 3211 C CA . LEU A 1 395 ? -17.021 3.819 17.342 1.00 92.69 395 LEU A CA 1
ATOM 3212 C C . LEU A 1 395 ? -16.503 5.154 16.784 1.00 92.69 395 LEU A C 1
ATOM 3214 O O . LEU A 1 395 ? -16.010 5.196 15.659 1.00 92.69 395 LEU A O 1
ATOM 3218 N N . SER A 1 396 ? -16.546 6.222 17.588 1.00 93.69 396 SER A N 1
ATOM 3219 C CA . SER A 1 396 ? -15.990 7.530 17.214 1.00 93.69 396 SER A CA 1
ATOM 3220 C C . SER A 1 396 ? -14.494 7.441 16.907 1.00 93.69 396 SER A C 1
ATOM 3222 O O . SER A 1 396 ? -14.044 7.932 15.876 1.00 93.69 396 SER A O 1
ATOM 3224 N N . MET A 1 397 ? -13.720 6.771 17.766 1.00 96.00 397 MET A N 1
ATOM 3225 C CA . MET A 1 397 ? -12.282 6.581 17.562 1.00 96.00 397 MET A CA 1
ATOM 3226 C C . MET A 1 397 ? -11.990 5.760 16.298 1.00 96.00 397 MET A C 1
ATOM 3228 O O . MET A 1 397 ? -11.076 6.092 15.546 1.00 96.00 397 MET A O 1
ATOM 3232 N N . ALA A 1 398 ? -12.761 4.702 16.035 1.00 93.88 398 ALA A N 1
ATOM 3233 C CA . ALA A 1 398 ? -12.603 3.881 14.839 1.00 93.88 398 ALA A CA 1
ATOM 3234 C C . ALA A 1 398 ? -12.827 4.704 13.558 1.00 93.88 398 ALA A C 1
ATOM 3236 O O . ALA A 1 398 ? -11.992 4.659 12.652 1.00 93.88 398 ALA A O 1
ATOM 3237 N N . LEU A 1 399 ? -13.887 5.521 13.525 1.00 93.25 399 LEU A N 1
ATOM 3238 C CA . LEU A 1 399 ? -14.173 6.436 12.416 1.00 93.25 399 LEU A CA 1
ATOM 3239 C C . LEU A 1 399 ? -13.091 7.515 12.256 1.00 93.25 399 LEU A C 1
ATOM 3241 O O . LEU A 1 399 ? -12.703 7.838 11.136 1.00 93.25 399 LEU A O 1
ATOM 3245 N N . GLU A 1 400 ? -12.556 8.062 13.350 1.00 95.94 400 GLU A N 1
ATOM 3246 C CA . GLU A 1 400 ? -11.461 9.039 13.292 1.00 95.94 400 GLU A CA 1
ATOM 3247 C C . GLU A 1 400 ? -10.159 8.436 12.751 1.00 95.94 400 GLU A C 1
ATOM 3249 O O . GLU A 1 400 ? -9.476 9.062 11.933 1.00 95.94 400 GLU A O 1
ATOM 3254 N N . ILE A 1 401 ? -9.810 7.222 13.188 1.00 95.38 401 ILE A N 1
ATOM 3255 C CA . ILE A 1 401 ? -8.636 6.497 12.691 1.00 95.38 401 ILE A CA 1
ATOM 3256 C C . ILE A 1 401 ? -8.795 6.225 11.199 1.00 95.38 401 ILE A C 1
ATOM 3258 O O . ILE A 1 401 ? -7.870 6.498 10.432 1.00 95.38 401 ILE A O 1
ATOM 3262 N N . GLU A 1 402 ? -9.957 5.730 10.780 1.00 93.69 402 GLU A N 1
ATOM 3263 C CA . GLU A 1 402 ? -10.263 5.494 9.373 1.00 93.69 402 GLU A CA 1
ATOM 3264 C C . GLU A 1 402 ? -10.166 6.791 8.562 1.00 93.69 402 GLU A C 1
ATOM 3266 O O . GLU A 1 402 ? -9.415 6.851 7.590 1.00 93.69 402 GLU A O 1
ATOM 3271 N N . ALA A 1 403 ? -10.802 7.875 9.013 1.00 93.75 403 ALA A N 1
ATOM 3272 C CA . ALA A 1 403 ? -10.723 9.179 8.361 1.00 93.75 403 ALA A CA 1
ATOM 3273 C C . ALA A 1 403 ? -9.278 9.688 8.241 1.00 93.75 403 ALA A C 1
ATOM 3275 O O . ALA A 1 403 ? -8.894 10.243 7.208 1.00 93.75 403 ALA A O 1
ATOM 3276 N N . LYS A 1 404 ? -8.447 9.491 9.272 1.00 95.69 404 LYS A N 1
ATOM 3277 C CA . LYS A 1 404 ? -7.020 9.829 9.217 1.00 95.69 404 LYS A CA 1
ATOM 3278 C C . LYS A 1 404 ? -6.296 9.000 8.156 1.00 95.69 404 LYS A C 1
ATOM 3280 O O . LYS A 1 404 ? -5.566 9.573 7.352 1.00 95.69 404 LYS A O 1
ATOM 3285 N N . LYS A 1 405 ? -6.532 7.686 8.109 1.00 92.19 405 LYS A N 1
ATOM 3286 C CA . LYS A 1 405 ? -5.936 6.798 7.099 1.00 92.19 405 LYS A CA 1
ATOM 3287 C C . LYS A 1 405 ? -6.358 7.175 5.684 1.00 92.19 405 LYS A C 1
ATOM 3289 O O . LYS A 1 405 ? -5.498 7.247 4.814 1.00 92.19 405 LYS A O 1
ATOM 3294 N N . LEU A 1 406 ? -7.629 7.505 5.468 1.00 91.25 406 LEU A N 1
ATOM 3295 C CA . LEU A 1 406 ? -8.128 7.981 4.177 1.00 91.25 406 LEU A CA 1
ATOM 3296 C C . LEU A 1 406 ? -7.440 9.284 3.748 1.00 91.25 406 LEU A C 1
ATOM 3298 O O . LEU A 1 406 ? -7.007 9.402 2.603 1.00 91.25 406 LEU A O 1
ATOM 3302 N N . ARG A 1 407 ? -7.264 10.245 4.667 1.00 94.88 407 ARG A N 1
ATOM 3303 C CA . ARG A 1 407 ? -6.520 11.489 4.386 1.00 94.88 407 ARG A CA 1
ATOM 3304 C C . ARG A 1 407 ? -5.051 11.223 4.068 1.00 94.88 407 ARG A C 1
ATOM 3306 O O . ARG A 1 407 ? -4.515 11.856 3.162 1.00 94.88 407 ARG A O 1
ATOM 3313 N N . ASP A 1 408 ? -4.404 10.309 4.786 1.00 94.69 408 ASP A N 1
ATOM 3314 C CA . ASP A 1 408 ? -3.011 9.929 4.532 1.00 94.69 408 ASP A CA 1
ATOM 3315 C C . ASP A 1 408 ? -2.870 9.253 3.157 1.00 94.69 408 ASP A C 1
ATOM 3317 O O . ASP A 1 408 ? -2.004 9.635 2.370 1.00 94.69 408 ASP A O 1
ATOM 3321 N N . CYS A 1 409 ? -3.769 8.322 2.815 1.00 91.69 409 CYS A N 1
ATOM 3322 C CA . CYS A 1 409 ? -3.840 7.711 1.487 1.00 91.69 409 CYS A CA 1
ATOM 3323 C C . CYS A 1 409 ? -4.062 8.760 0.392 1.00 91.69 409 CYS A C 1
ATOM 3325 O O . CYS A 1 409 ? -3.365 8.742 -0.618 1.00 91.69 409 CYS A O 1
ATOM 3327 N N . HIS A 1 410 ? -4.979 9.706 0.602 1.00 92.00 410 HIS A N 1
ATOM 3328 C CA . HIS A 1 410 ? -5.227 10.795 -0.339 1.00 92.00 410 HIS A CA 1
ATOM 3329 C C . HIS A 1 410 ? -3.986 11.676 -0.543 1.00 92.00 410 HIS A C 1
ATOM 3331 O O . HIS A 1 410 ? -3.623 11.964 -1.680 1.00 92.00 410 HIS A O 1
ATOM 3337 N N . ARG A 1 411 ? -3.283 12.053 0.535 1.00 95.62 411 ARG A N 1
ATOM 3338 C CA . ARG A 1 411 ? -2.022 12.813 0.455 1.00 95.62 411 ARG A CA 1
ATOM 3339 C C . ARG A 1 411 ? -0.942 12.059 -0.319 1.00 95.62 411 ARG A C 1
ATOM 3341 O O . ARG A 1 411 ? -0.260 12.664 -1.141 1.00 95.62 411 ARG A O 1
ATOM 3348 N N . LEU A 1 412 ? -0.803 10.753 -0.086 1.00 93.56 412 LEU A N 1
ATOM 3349 C CA . LEU A 1 412 ? 0.140 9.915 -0.828 1.00 93.56 412 LEU A CA 1
ATOM 3350 C C . LEU A 1 412 ? -0.223 9.845 -2.314 1.00 93.56 412 LEU A C 1
ATOM 3352 O O . LEU A 1 412 ? 0.644 10.060 -3.157 1.00 93.56 412 LEU A O 1
ATOM 3356 N N . LEU A 1 413 ? -1.496 9.618 -2.647 1.00 92.00 413 LEU A N 1
ATOM 3357 C CA . LEU A 1 413 ? -1.959 9.602 -4.036 1.00 92.00 413 LEU A CA 1
ATOM 3358 C C . LEU A 1 413 ? -1.732 10.949 -4.730 1.00 92.00 413 LEU A C 1
ATOM 3360 O O . LEU A 1 413 ? -1.262 10.962 -5.863 1.00 92.00 413 LEU A O 1
ATOM 3364 N N . LEU A 1 414 ? -1.985 12.069 -4.044 1.00 95.69 414 LEU A N 1
ATOM 3365 C CA . LEU A 1 414 ? -1.661 13.400 -4.559 1.00 95.69 414 LEU A CA 1
ATOM 3366 C C . LEU A 1 414 ? -0.161 13.559 -4.814 1.00 95.69 414 LEU A C 1
ATOM 3368 O O . LEU A 1 414 ? 0.207 14.022 -5.884 1.00 95.69 414 LEU A O 1
ATOM 3372 N N . SER A 1 415 ? 0.700 13.132 -3.885 1.00 95.25 415 SER A N 1
ATOM 3373 C CA . SER A 1 415 ? 2.156 13.222 -4.072 1.00 95.25 415 SER A CA 1
ATOM 3374 C C . SER A 1 415 ? 2.661 12.381 -5.251 1.00 95.25 415 SER A C 1
ATOM 3376 O O . SER A 1 415 ? 3.517 12.822 -6.011 1.00 95.25 415 SER A O 1
ATOM 3378 N N . VAL A 1 416 ? 2.099 11.183 -5.450 1.00 91.50 416 VAL A N 1
ATOM 3379 C CA . VAL A 1 416 ? 2.422 10.331 -6.603 1.00 91.50 416 VAL A CA 1
ATOM 3380 C C . VAL A 1 416 ? 1.921 10.976 -7.891 1.00 91.50 416 VAL A C 1
ATOM 3382 O O . VAL A 1 416 ? 2.638 10.984 -8.886 1.00 91.50 416 VAL A O 1
ATOM 3385 N N . HIS A 1 417 ? 0.716 11.547 -7.875 1.00 92.94 417 HIS A N 1
ATOM 3386 C CA . HIS A 1 417 ? 0.165 12.250 -9.025 1.00 92.94 417 HIS A CA 1
ATOM 3387 C C . HIS A 1 417 ? 1.024 13.454 -9.422 1.00 92.94 417 HIS A C 1
ATOM 3389 O O . HIS A 1 417 ? 1.349 13.575 -10.597 1.00 92.94 417 HIS A O 1
ATOM 3395 N N . THR A 1 418 ? 1.445 14.294 -8.469 1.00 95.75 418 THR A N 1
ATOM 3396 C CA . THR A 1 418 ? 2.303 15.453 -8.761 1.00 95.75 418 THR A CA 1
ATOM 3397 C C . THR A 1 418 ? 3.665 15.035 -9.301 1.00 95.75 418 THR A C 1
ATOM 3399 O O . THR A 1 418 ? 4.116 15.620 -10.275 1.00 95.75 418 THR A O 1
ATOM 3402 N N . LEU A 1 419 ? 4.291 13.993 -8.737 1.00 93.00 419 LEU A N 1
ATOM 3403 C CA . LEU A 1 419 ? 5.573 13.482 -9.240 1.00 93.00 419 LEU A CA 1
ATOM 3404 C C . LEU A 1 419 ? 5.453 12.954 -10.677 1.00 93.00 419 LEU A C 1
ATOM 3406 O O . LEU A 1 419 ? 6.276 13.278 -11.525 1.00 93.00 419 LEU A O 1
ATOM 3410 N N . ILE A 1 420 ? 4.404 12.177 -10.971 1.00 90.94 420 ILE A N 1
ATOM 3411 C CA . ILE A 1 420 ? 4.159 11.675 -12.331 1.00 90.94 420 ILE A CA 1
ATOM 3412 C C . ILE A 1 420 ? 3.839 12.834 -13.289 1.00 90.94 420 ILE A C 1
ATOM 3414 O O . ILE A 1 420 ? 4.285 12.822 -14.433 1.00 90.94 420 ILE A O 1
ATOM 3418 N N . ASP A 1 421 ? 3.082 13.841 -12.855 1.00 94.62 421 ASP A N 1
ATOM 3419 C CA . ASP A 1 421 ? 2.758 15.017 -13.671 1.00 94.62 421 ASP A CA 1
ATOM 3420 C C . ASP A 1 421 ? 4.009 15.862 -13.986 1.00 94.62 421 ASP A C 1
ATOM 3422 O O . ASP A 1 421 ? 4.212 16.287 -15.122 1.00 94.62 421 ASP A O 1
ATOM 3426 N N . GLU A 1 422 ? 4.906 16.044 -13.016 1.00 95.56 422 GLU A N 1
ATOM 3427 C CA . GLU A 1 422 ? 6.208 16.689 -13.224 1.00 95.56 422 GLU A CA 1
ATOM 3428 C C . GLU A 1 422 ? 7.089 15.888 -14.197 1.00 95.56 422 GLU A C 1
ATOM 3430 O O . GLU A 1 422 ? 7.583 16.445 -15.180 1.00 95.56 422 GLU A O 1
ATOM 3435 N N . ASP A 1 423 ? 7.225 14.574 -13.993 1.00 90.25 423 ASP A N 1
ATOM 3436 C CA . ASP A 1 423 ? 8.025 13.703 -14.865 1.00 90.25 423 ASP A CA 1
ATOM 3437 C C . ASP A 1 423 ? 7.471 13.643 -16.295 1.00 90.25 423 ASP A C 1
ATOM 3439 O O . ASP A 1 423 ? 8.230 13.627 -17.272 1.00 90.25 423 ASP A O 1
ATOM 3443 N N . THR A 1 424 ? 6.146 13.622 -16.448 1.00 92.69 424 THR A N 1
ATOM 3444 C CA . THR A 1 424 ? 5.501 13.629 -17.768 1.00 92.69 424 THR A CA 1
ATOM 3445 C C . THR A 1 424 ? 5.696 14.961 -18.479 1.00 92.69 424 THR A C 1
ATOM 3447 O O . THR A 1 424 ? 5.994 14.943 -19.672 1.00 92.69 424 THR A O 1
ATOM 3450 N N . LYS A 1 425 ? 5.627 16.099 -17.776 1.00 94.75 425 LYS A N 1
ATOM 3451 C CA . LYS A 1 425 ? 5.976 17.417 -18.336 1.00 94.75 425 LYS A CA 1
ATOM 3452 C C . LYS A 1 425 ? 7.423 17.457 -18.812 1.00 94.75 425 LYS A C 1
ATOM 3454 O O . LYS A 1 425 ? 7.652 17.713 -19.987 1.00 94.75 425 LYS A O 1
ATOM 3459 N N . VAL A 1 426 ? 8.382 17.085 -17.961 1.00 94.38 426 VAL A N 1
ATOM 3460 C CA . VAL A 1 426 ? 9.810 17.041 -18.333 1.00 94.38 426 VAL A CA 1
ATOM 3461 C C . VAL A 1 426 ? 10.046 16.119 -19.531 1.00 94.38 426 VAL A C 1
ATOM 3463 O O . VAL A 1 426 ? 10.833 16.427 -20.427 1.00 94.38 426 VAL A O 1
ATOM 3466 N N . THR A 1 427 ? 9.369 14.972 -19.570 1.00 89.50 427 THR A N 1
ATOM 3467 C CA . THR A 1 427 ? 9.479 14.033 -20.691 1.00 89.50 427 THR A CA 1
ATOM 3468 C C . THR A 1 427 ? 8.881 14.615 -21.970 1.00 89.50 427 THR A C 1
ATOM 3470 O O . THR A 1 427 ? 9.509 14.512 -23.021 1.00 89.50 427 THR A O 1
ATOM 3473 N N . ASN A 1 428 ? 7.720 15.266 -21.895 1.00 93.31 428 ASN A N 1
ATOM 3474 C CA . ASN A 1 428 ? 7.093 15.934 -23.033 1.00 93.31 428 ASN A CA 1
ATOM 3475 C C . ASN A 1 428 ? 7.952 17.092 -23.554 1.00 93.31 428 ASN A C 1
ATOM 3477 O O . ASN A 1 428 ? 8.175 17.159 -24.758 1.00 93.31 428 ASN A O 1
ATOM 3481 N N . ASP A 1 429 ? 8.525 17.915 -22.673 1.00 93.25 429 ASP A N 1
ATOM 3482 C CA . ASP A 1 429 ? 9.446 18.996 -23.044 1.00 93.25 429 ASP A CA 1
ATOM 3483 C C . ASP A 1 429 ? 10.682 18.442 -23.770 1.00 93.25 429 ASP A C 1
ATOM 3485 O O . ASP A 1 429 ? 11.131 18.983 -24.782 1.00 93.25 429 ASP A O 1
ATOM 3489 N N . ARG A 1 430 ? 11.229 17.312 -23.296 1.00 89.62 430 ARG A N 1
ATOM 3490 C CA . ARG A 1 430 ? 12.338 16.613 -23.967 1.00 89.62 430 ARG A CA 1
ATOM 3491 C C . ARG A 1 430 ? 11.925 16.053 -25.325 1.00 89.62 430 ARG A C 1
ATOM 3493 O O . ARG A 1 430 ? 12.713 16.139 -26.265 1.00 89.62 430 ARG A O 1
ATOM 3500 N N . ILE A 1 431 ? 10.732 15.469 -25.434 1.00 89.31 431 ILE A N 1
ATOM 3501 C CA . ILE A 1 431 ? 10.192 14.964 -26.704 1.00 89.31 431 ILE A CA 1
ATOM 3502 C C . ILE A 1 431 ? 10.016 16.122 -27.687 1.00 89.31 431 ILE A C 1
ATOM 3504 O O . ILE A 1 431 ? 10.445 16.003 -28.831 1.00 89.31 431 ILE A O 1
ATOM 3508 N N . GLU A 1 432 ? 9.461 17.249 -27.247 1.00 90.75 432 GLU A N 1
ATOM 3509 C CA . GLU A 1 432 ? 9.294 18.448 -28.065 1.00 90.75 432 GLU A CA 1
ATOM 3510 C C . GLU A 1 432 ? 10.650 19.023 -28.493 1.00 90.75 432 GLU A C 1
ATOM 3512 O O . GLU A 1 432 ? 10.857 19.327 -29.667 1.00 90.75 432 GLU A O 1
ATOM 3517 N N . PHE A 1 433 ? 11.623 19.095 -27.582 1.00 88.38 433 PHE A N 1
ATOM 3518 C CA . PHE A 1 433 ? 12.987 19.514 -27.898 1.00 88.38 433 PHE A CA 1
ATOM 3519 C C . PHE A 1 433 ? 13.651 18.603 -28.943 1.00 88.38 433 PHE A C 1
ATOM 3521 O O . PHE A 1 433 ? 14.237 19.093 -29.909 1.00 88.38 433 PHE A O 1
ATOM 3528 N N . LEU A 1 434 ? 13.533 17.280 -28.797 1.00 85.94 434 LEU A N 1
ATOM 3529 C CA . LEU A 1 434 ? 14.068 16.316 -29.764 1.00 85.94 434 LEU A CA 1
ATOM 3530 C C . LEU A 1 434 ? 13.330 16.373 -31.108 1.00 85.94 434 LEU A C 1
ATOM 3532 O O . LEU A 1 434 ? 13.974 16.289 -32.153 1.00 85.94 434 LEU A O 1
ATOM 3536 N N . ALA A 1 435 ? 12.009 16.558 -31.099 1.00 85.38 435 ALA A N 1
ATOM 3537 C CA . ALA A 1 435 ? 11.215 16.760 -32.307 1.00 85.38 435 ALA A CA 1
ATOM 3538 C C . ALA A 1 435 ? 11.630 18.049 -33.031 1.00 85.38 435 ALA A C 1
ATOM 3540 O O . ALA A 1 435 ? 11.789 18.047 -34.252 1.00 85.38 435 ALA A O 1
ATOM 3541 N N . ASN A 1 436 ? 11.905 19.120 -32.282 1.00 81.19 436 ASN A N 1
ATOM 3542 C CA . ASN A 1 436 ? 12.455 20.358 -32.817 1.00 81.19 436 ASN A CA 1
ATOM 3543 C C . ASN A 1 436 ? 13.849 20.141 -33.421 1.00 81.19 436 ASN A C 1
ATOM 3545 O O . ASN A 1 436 ? 14.091 20.634 -34.517 1.00 81.19 436 ASN A O 1
ATOM 3549 N N . ILE A 1 437 ? 14.737 19.358 -32.791 1.00 75.56 437 ILE A N 1
ATOM 3550 C CA . ILE A 1 437 ? 16.044 18.996 -33.376 1.00 75.56 437 ILE A CA 1
ATOM 3551 C C . ILE A 1 437 ? 15.877 18.195 -34.670 1.00 75.56 437 ILE A C 1
ATOM 3553 O O . ILE A 1 437 ? 16.536 18.501 -35.661 1.00 75.56 437 ILE A O 1
ATOM 3557 N N . ALA A 1 438 ? 14.987 17.202 -34.691 1.00 66.06 438 ALA A N 1
ATOM 3558 C CA . ALA A 1 438 ? 14.703 16.420 -35.893 1.00 66.06 438 ALA A CA 1
ATOM 3559 C C . ALA A 1 438 ? 14.082 17.279 -37.015 1.00 66.06 438 ALA A C 1
ATOM 3561 O O . ALA A 1 438 ? 14.331 17.033 -38.194 1.00 66.06 438 ALA A O 1
ATOM 3562 N N . GLY A 1 439 ? 13.323 18.320 -36.650 1.00 58.09 439 GLY A N 1
ATOM 3563 C CA . GLY A 1 439 ? 12.793 19.348 -37.548 1.00 58.09 439 GLY A CA 1
ATOM 3564 C C . GLY A 1 439 ? 13.818 20.402 -37.992 1.00 58.09 439 GLY A C 1
ATOM 3565 O O . GLY A 1 439 ? 13.561 21.138 -38.948 1.00 58.09 439 GLY A O 1
ATOM 3566 N N . ILE A 1 440 ? 15.007 20.463 -37.376 1.00 57.72 440 ILE A N 1
ATOM 3567 C CA . ILE A 1 440 ? 16.176 21.146 -37.945 1.00 57.72 440 ILE A CA 1
ATOM 3568 C C . ILE A 1 440 ? 16.756 20.221 -39.025 1.00 57.72 440 ILE A C 1
ATOM 3570 O O . ILE A 1 440 ? 17.875 19.720 -38.941 1.00 57.72 440 ILE A O 1
ATOM 3574 N N . THR A 1 441 ? 16.017 20.037 -40.121 1.00 53.47 441 THR A N 1
ATOM 3575 C CA . THR A 1 441 ? 16.677 19.912 -41.423 1.00 53.47 441 THR A CA 1
ATOM 3576 C C . THR A 1 441 ? 17.600 21.113 -41.523 1.00 53.47 441 THR A C 1
ATOM 3578 O O . THR A 1 441 ? 17.087 22.229 -41.437 1.00 53.47 441 THR A O 1
ATOM 3581 N N . ILE A 1 442 ? 18.917 20.889 -41.612 1.00 55.38 442 ILE A N 1
ATOM 3582 C CA . ILE A 1 442 ? 19.979 21.896 -41.777 1.00 55.38 442 ILE A CA 1
ATOM 3583 C C . ILE A 1 442 ? 19.405 23.107 -42.527 1.00 55.38 442 ILE A C 1
ATOM 3585 O O . ILE A 1 442 ? 19.241 23.081 -43.747 1.00 55.38 442 ILE A O 1
ATOM 3589 N N . LYS A 1 443 ? 18.970 24.131 -41.778 1.00 48.38 443 LYS A N 1
ATOM 3590 C CA . LYS A 1 443 ? 18.329 25.304 -42.370 1.00 48.38 443 LYS A CA 1
ATOM 3591 C C . LYS A 1 443 ? 19.438 26.018 -43.129 1.00 48.38 443 LYS A C 1
ATOM 3593 O O . LYS A 1 443 ? 20.437 26.408 -42.530 1.00 48.38 443 LYS A O 1
ATOM 3598 N N . SER A 1 444 ? 19.239 26.137 -44.438 1.00 47.44 444 SER A N 1
ATOM 3599 C CA . SER A 1 444 ? 20.218 26.370 -45.508 1.00 47.44 444 SER A CA 1
ATOM 3600 C C . SER A 1 444 ? 20.976 25.105 -45.955 1.00 47.44 444 SER A C 1
ATOM 3602 O O . SER A 1 444 ? 21.986 24.740 -45.351 1.00 47.44 444 SER A O 1
ATOM 3604 N N . PRO A 1 445 ? 20.596 24.462 -47.083 1.00 53.81 445 PRO A N 1
ATOM 3605 C CA . PRO A 1 445 ? 21.644 23.916 -47.934 1.00 53.81 445 PRO A CA 1
ATOM 3606 C C . PRO A 1 445 ? 22.619 25.070 -48.166 1.00 53.81 445 PRO A C 1
ATOM 3608 O O . PRO A 1 445 ? 22.219 26.142 -48.628 1.00 53.81 445 PRO A O 1
ATOM 3611 N N . ARG A 1 446 ? 23.878 24.921 -47.752 1.00 56.69 446 ARG A N 1
ATOM 3612 C CA . ARG A 1 446 ? 24.899 25.890 -48.142 1.00 56.69 446 ARG A CA 1
ATOM 3613 C C . ARG A 1 446 ? 24.907 25.879 -49.667 1.00 56.69 446 ARG A C 1
ATOM 3615 O O . ARG A 1 446 ? 25.352 24.914 -50.272 1.00 56.69 446 ARG A O 1
ATOM 3622 N N . ASN A 1 447 ? 24.347 26.917 -50.288 1.00 63.38 447 ASN A N 1
ATOM 3623 C CA . ASN A 1 447 ? 24.345 27.037 -51.747 1.00 63.38 447 ASN A CA 1
ATOM 3624 C C . ASN A 1 447 ? 25.774 27.143 -52.288 1.00 63.38 447 ASN A C 1
ATOM 3626 O O . ASN A 1 447 ? 25.996 26.882 -53.468 1.00 63.38 447 ASN A O 1
ATOM 3630 N N . THR A 1 448 ? 26.723 27.504 -51.425 1.00 67.94 448 THR A N 1
ATOM 3631 C CA . THR A 1 448 ? 28.150 27.572 -51.692 1.00 67.94 448 THR A CA 1
ATOM 3632 C C . THR A 1 448 ? 28.855 26.280 -51.283 1.00 67.94 448 THR A C 1
ATOM 3634 O O . THR A 1 448 ? 28.662 25.745 -50.190 1.00 67.94 448 THR A O 1
ATOM 3637 N N . ILE A 1 449 ? 29.695 25.791 -52.186 1.00 69.12 449 ILE A N 1
ATOM 3638 C CA . ILE A 1 449 ? 30.633 24.700 -51.958 1.00 69.12 449 ILE A CA 1
ATOM 3639 C C . ILE A 1 449 ? 31.780 25.265 -51.114 1.00 69.12 449 ILE A C 1
ATOM 3641 O O . ILE A 1 449 ? 32.290 26.348 -51.398 1.00 69.12 449 ILE A O 1
ATOM 3645 N N . ASP A 1 450 ? 32.163 24.561 -50.051 1.00 70.31 450 ASP A N 1
ATOM 3646 C CA . ASP A 1 450 ? 33.280 24.965 -49.193 1.00 70.31 450 ASP A CA 1
ATOM 3647 C C . ASP A 1 450 ? 34.599 24.919 -49.989 1.00 70.31 450 ASP A C 1
ATOM 3649 O O . ASP A 1 450 ? 34.888 23.935 -50.669 1.00 70.31 450 ASP A O 1
ATOM 3653 N N . ASN A 1 451 ? 35.433 25.957 -49.878 1.00 63.97 451 ASN A N 1
ATOM 3654 C CA . ASN A 1 451 ? 36.734 26.044 -50.556 1.00 63.97 451 ASN A CA 1
ATOM 3655 C C . ASN A 1 451 ? 37.722 24.951 -50.107 1.00 63.97 451 ASN A C 1
ATOM 3657 O O . ASN A 1 451 ? 38.726 24.702 -50.775 1.00 63.97 451 ASN A O 1
ATOM 3661 N N . ARG A 1 452 ? 37.451 24.283 -48.978 1.00 69.88 452 ARG A N 1
ATOM 3662 C CA . ARG A 1 452 ? 38.206 23.104 -48.520 1.00 69.88 452 ARG A CA 1
ATOM 3663 C C . ARG A 1 452 ? 37.852 21.833 -49.287 1.00 69.88 452 ARG A C 1
ATOM 3665 O O . ARG A 1 452 ? 38.617 20.868 -49.24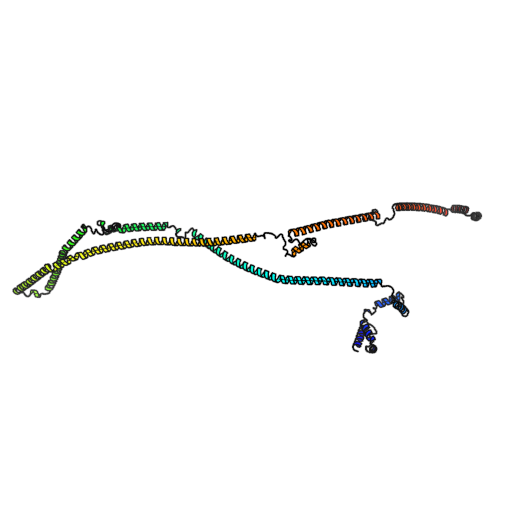8 1.00 69.88 452 ARG A O 1
ATOM 3672 N N . ASP A 1 453 ? 36.720 21.822 -49.984 1.00 70.12 453 ASP A N 1
ATOM 3673 C CA . ASP A 1 453 ? 36.281 20.692 -50.784 1.00 70.12 453 ASP A CA 1
ATOM 3674 C C . ASP A 1 453 ? 36.996 20.682 -52.145 1.00 70.12 453 ASP A C 1
ATOM 3676 O O . ASP A 1 453 ? 36.522 21.166 -53.179 1.00 70.12 453 ASP A O 1
ATOM 3680 N N . LEU A 1 454 ? 38.208 20.124 -52.126 1.00 69.38 454 LEU A N 1
ATOM 3681 C CA . LEU A 1 454 ? 39.076 19.971 -53.295 1.00 69.38 454 LEU A CA 1
ATOM 3682 C C . LEU A 1 454 ? 38.452 19.102 -54.400 1.00 69.38 454 LEU A C 1
ATOM 3684 O O . LEU A 1 454 ? 38.927 19.119 -55.535 1.00 69.38 454 LEU A O 1
ATOM 3688 N N . PHE A 1 455 ? 37.425 18.311 -54.084 1.00 74.88 455 PHE A N 1
ATOM 3689 C CA . PHE A 1 455 ? 36.779 17.424 -55.041 1.00 74.88 455 PHE A CA 1
ATOM 3690 C C . PHE A 1 455 ? 35.789 18.194 -55.914 1.00 74.88 455 PHE A C 1
ATOM 3692 O O . PHE A 1 455 ? 35.939 18.216 -57.137 1.00 74.88 455 PHE A O 1
ATOM 3699 N N . PHE A 1 456 ? 34.827 18.889 -55.303 1.00 71.12 456 PHE A N 1
ATOM 3700 C CA . PHE A 1 456 ? 33.829 19.642 -56.066 1.00 71.12 456 PHE A CA 1
ATOM 3701 C C . PHE A 1 456 ? 34.423 20.864 -56.776 1.00 71.12 456 PHE A C 1
ATOM 3703 O O . PHE A 1 456 ? 34.017 21.178 -57.895 1.00 71.12 456 PHE A O 1
ATOM 3710 N N . THR A 1 457 ? 35.441 21.497 -56.188 1.00 72.00 457 THR A N 1
ATOM 3711 C CA . THR A 1 457 ? 36.223 22.556 -56.854 1.00 72.00 457 THR A CA 1
ATOM 3712 C C . THR A 1 457 ? 36.942 22.037 -58.107 1.00 72.00 457 THR A C 1
ATOM 3714 O O . THR A 1 457 ? 36.894 22.678 -59.156 1.00 72.00 457 THR A O 1
ATOM 3717 N N . ARG A 1 458 ? 37.552 20.841 -58.061 1.00 73.94 458 ARG A N 1
ATOM 3718 C CA . ARG A 1 458 ? 38.150 20.205 -59.252 1.00 73.94 458 ARG A CA 1
ATOM 3719 C C . ARG A 1 458 ? 37.112 19.852 -60.308 1.00 73.94 458 ARG A C 1
ATOM 3721 O O . ARG A 1 458 ? 37.369 20.086 -61.483 1.00 73.94 458 ARG A O 1
ATOM 3728 N N . ILE A 1 459 ? 35.963 19.306 -59.912 1.00 77.50 459 ILE A N 1
ATOM 3729 C CA . ILE A 1 459 ? 34.883 18.970 -60.850 1.00 77.50 459 ILE A CA 1
ATOM 3730 C C . ILE A 1 459 ? 34.397 20.225 -61.571 1.00 77.50 459 ILE A C 1
ATOM 3732 O O . ILE A 1 459 ? 34.294 20.219 -62.793 1.00 77.50 459 ILE A O 1
ATOM 3736 N N . TYR A 1 460 ? 34.178 21.316 -60.838 1.00 76.56 460 TYR A N 1
ATOM 3737 C CA . TYR A 1 460 ? 33.802 22.593 -61.435 1.00 76.56 460 TYR A CA 1
ATOM 3738 C C . TYR A 1 460 ? 34.847 23.088 -62.454 1.00 76.56 460 TYR A C 1
ATOM 3740 O O . TYR A 1 460 ? 34.485 23.471 -63.565 1.00 76.56 460 TYR A O 1
ATOM 3748 N N . ASN A 1 461 ? 36.142 22.993 -62.131 1.00 74.38 461 ASN A N 1
ATOM 3749 C CA . ASN A 1 461 ? 37.227 23.385 -63.042 1.00 74.38 461 ASN A CA 1
ATOM 3750 C C . ASN A 1 461 ? 37.334 22.494 -64.292 1.00 74.38 461 ASN A C 1
ATOM 3752 O O . ASN A 1 461 ? 37.682 22.980 -65.364 1.00 74.38 461 ASN A O 1
ATOM 3756 N N . VAL A 1 462 ? 37.043 21.195 -64.173 1.00 76.62 462 VAL A N 1
ATOM 3757 C CA . VAL A 1 462 ? 37.021 20.271 -65.321 1.00 76.62 462 VAL A CA 1
ATOM 3758 C C . VAL A 1 462 ? 35.825 20.553 -66.230 1.00 76.62 462 VAL A C 1
ATOM 3760 O O . VAL A 1 462 ? 35.951 20.472 -67.449 1.00 76.62 462 VAL A O 1
ATOM 3763 N N . LEU A 1 463 ? 34.675 20.902 -65.649 1.00 73.25 463 LEU A N 1
ATOM 3764 C CA . LEU A 1 463 ? 33.457 21.218 -66.394 1.00 73.25 463 LEU A CA 1
ATOM 3765 C C . LEU A 1 463 ? 33.526 22.589 -67.089 1.00 73.25 463 LEU A C 1
ATOM 3767 O O . LEU A 1 463 ? 32.928 22.749 -68.149 1.00 73.25 463 LEU A O 1
ATOM 3771 N N . ASN A 1 464 ? 34.284 23.546 -66.541 1.00 68.69 464 ASN A N 1
ATOM 3772 C CA . ASN A 1 464 ? 34.489 24.885 -67.106 1.00 68.69 464 ASN A CA 1
ATOM 3773 C C . ASN A 1 464 ? 35.981 25.165 -67.399 1.00 68.69 464 ASN A C 1
ATOM 3775 O O . ASN A 1 464 ? 36.630 25.917 -66.665 1.00 68.69 464 ASN A O 1
ATOM 3779 N N . PRO A 1 465 ? 36.546 24.632 -68.499 1.00 62.56 465 PRO A N 1
ATOM 3780 C CA . PRO A 1 465 ? 37.945 24.875 -68.873 1.00 62.56 465 PRO A CA 1
ATOM 3781 C C . PRO A 1 465 ? 38.230 26.334 -69.291 1.00 62.56 465 PRO A C 1
ATOM 3783 O O . PRO A 1 465 ? 39.391 26.755 -69.330 1.00 62.56 465 PRO A O 1
ATOM 3786 N N . SER A 1 466 ? 37.183 27.119 -69.577 1.00 55.28 466 SER A N 1
ATOM 3787 C CA . SER A 1 466 ? 37.246 28.512 -70.047 1.00 55.28 466 SER A CA 1
ATOM 3788 C C . SER A 1 466 ? 37.817 29.501 -69.023 1.00 55.28 466 SER A C 1
ATOM 3790 O O . SER A 1 466 ? 38.333 30.543 -69.415 1.00 55.28 466 SER A O 1
ATOM 3792 N N . ASN A 1 467 ? 37.799 29.174 -67.725 1.00 53.78 467 ASN A N 1
ATOM 3793 C CA . ASN A 1 467 ? 38.266 30.076 -66.660 1.00 53.78 467 ASN A CA 1
ATOM 3794 C C . ASN A 1 467 ? 39.789 30.103 -66.473 1.00 53.78 467 ASN A C 1
ATOM 3796 O O . ASN A 1 467 ? 40.294 30.681 -65.516 1.00 53.78 467 ASN A O 1
ATOM 3800 N N . THR A 1 468 ? 40.560 29.490 -67.369 1.00 54.44 468 THR A N 1
ATOM 3801 C CA . THR A 1 468 ? 42.003 29.331 -67.158 1.00 54.44 468 THR A CA 1
ATOM 3802 C C . THR A 1 468 ? 42.855 30.533 -67.557 1.00 54.44 468 THR A C 1
ATOM 3804 O O . THR A 1 468 ? 44.071 30.443 -67.388 1.00 54.44 468 THR A O 1
ATOM 3807 N N . LYS A 1 469 ? 42.302 31.655 -68.059 1.00 55.97 469 LYS A N 1
ATOM 3808 C CA . LYS A 1 469 ? 43.174 32.759 -68.513 1.00 55.97 469 LYS A CA 1
ATOM 3809 C C . LYS A 1 469 ? 42.877 34.206 -68.123 1.00 55.97 469 LYS A C 1
ATOM 3811 O O . LYS A 1 469 ? 43.813 34.972 -68.323 1.00 55.97 469 LYS A O 1
ATOM 3816 N N . GLN A 1 470 ? 41.739 34.629 -67.553 1.00 48.56 470 GLN A N 1
ATOM 3817 C CA . GLN A 1 470 ? 41.609 36.073 -67.233 1.00 48.56 470 GLN A CA 1
ATOM 3818 C C . GLN A 1 470 ? 40.498 36.546 -66.281 1.00 48.56 470 GLN A C 1
ATOM 3820 O O . GLN A 1 470 ? 40.329 37.753 -66.137 1.00 48.56 470 GLN A O 1
ATOM 3825 N N . GLU A 1 471 ? 39.786 35.662 -65.586 1.00 47.59 471 GLU A N 1
ATOM 3826 C CA . GLU A 1 471 ? 38.803 36.082 -64.578 1.00 47.59 471 GLU A CA 1
ATOM 3827 C C . GLU A 1 471 ? 39.259 35.592 -63.205 1.00 47.59 471 GLU A C 1
ATOM 3829 O O . GLU A 1 471 ? 39.697 34.446 -63.069 1.00 47.59 471 GLU A O 1
ATOM 3834 N N . GLU A 1 472 ? 39.226 36.474 -62.202 1.00 49.38 472 GLU A N 1
ATOM 3835 C CA . GLU A 1 472 ? 39.512 36.093 -60.820 1.00 49.38 472 GLU A CA 1
ATOM 3836 C C . GLU A 1 472 ? 38.686 34.852 -60.450 1.00 49.38 472 GLU A C 1
ATOM 3838 O O . GLU A 1 472 ? 37.521 34.747 -60.849 1.00 49.38 472 GLU A O 1
ATOM 3843 N N . PRO A 1 473 ? 39.260 33.883 -59.716 1.00 54.31 473 PRO A N 1
ATOM 3844 C CA . PRO A 1 473 ? 38.506 32.714 -59.305 1.00 54.31 473 PRO A CA 1
ATOM 3845 C C . PRO A 1 473 ? 37.326 33.197 -58.464 1.00 54.31 473 PRO A C 1
ATOM 3847 O O . PRO A 1 473 ? 37.531 33.711 -57.365 1.00 54.31 473 PRO A O 1
ATOM 3850 N N . ASN A 1 474 ? 36.103 33.057 -58.987 1.00 55.34 474 ASN A N 1
ATOM 3851 C CA . ASN A 1 474 ? 34.879 33.350 -58.247 1.00 55.34 474 ASN A CA 1
ATOM 3852 C C . ASN A 1 474 ? 35.009 32.746 -56.844 1.00 55.34 474 ASN A C 1
ATOM 3854 O O . ASN A 1 474 ? 35.075 31.526 -56.697 1.00 55.34 474 ASN A O 1
ATOM 3858 N N . ALA A 1 475 ? 35.081 33.606 -55.822 1.00 57.66 475 ALA A N 1
ATOM 3859 C CA . ALA A 1 475 ? 35.454 33.225 -54.456 1.00 57.66 475 ALA A CA 1
ATOM 3860 C C . ALA A 1 475 ? 34.477 32.230 -53.799 1.00 57.66 475 ALA A C 1
ATOM 3862 O O . ALA A 1 475 ? 34.774 31.674 -52.739 1.00 57.66 475 ALA A O 1
ATOM 3863 N N . PHE A 1 476 ? 33.329 31.994 -54.440 1.00 60.84 476 PHE A N 1
ATOM 3864 C CA . PHE A 1 476 ? 32.306 31.055 -54.017 1.00 60.84 476 PHE A CA 1
ATOM 3865 C C . PHE A 1 476 ? 31.778 30.271 -55.222 1.00 60.84 476 PHE A C 1
ATOM 3867 O O . PHE A 1 476 ? 31.040 30.799 -56.054 1.00 60.84 476 PHE A O 1
ATOM 3874 N N . ILE A 1 477 ? 32.135 28.990 -55.303 1.00 69.50 477 ILE A N 1
ATOM 3875 C CA . ILE A 1 477 ? 31.507 28.047 -56.233 1.00 69.50 477 ILE A CA 1
ATOM 3876 C C . ILE A 1 477 ? 30.145 27.678 -55.648 1.00 69.50 477 ILE A C 1
ATOM 3878 O O . ILE A 1 477 ? 30.054 27.369 -54.462 1.00 69.50 477 ILE A O 1
ATOM 3882 N N . THR A 1 478 ? 29.084 27.701 -56.453 1.00 77.12 478 THR A N 1
ATOM 3883 C CA . THR A 1 478 ? 27.748 27.285 -56.001 1.00 77.12 478 THR A CA 1
ATOM 3884 C C . THR A 1 478 ? 27.346 25.946 -56.605 1.00 77.12 478 THR A C 1
ATOM 3886 O O . THR A 1 478 ? 27.787 25.578 -57.695 1.00 77.12 478 THR A O 1
ATOM 3889 N N . TYR A 1 479 ? 26.477 25.204 -55.916 1.00 72.75 479 TYR A N 1
ATOM 3890 C CA . TYR A 1 479 ? 25.921 23.968 -56.478 1.00 72.75 479 TYR A CA 1
ATOM 3891 C C . TYR A 1 479 ? 25.108 24.242 -57.754 1.00 72.75 479 TYR A C 1
ATOM 3893 O O . TYR A 1 479 ? 25.173 23.454 -58.694 1.00 72.75 479 TYR A O 1
ATOM 3901 N N . ALA A 1 480 ? 24.429 25.391 -57.837 1.00 74.81 480 ALA A N 1
ATOM 3902 C CA . ALA A 1 480 ? 23.716 25.823 -59.040 1.00 74.81 480 ALA A CA 1
ATOM 3903 C C . ALA A 1 480 ? 24.667 26.046 -60.230 1.00 74.81 480 ALA A C 1
ATOM 3905 O O . ALA A 1 480 ? 24.429 25.499 -61.302 1.00 74.81 480 ALA A O 1
ATOM 3906 N N . SER A 1 481 ? 25.801 26.735 -60.030 1.00 72.69 481 SER A N 1
ATOM 3907 C CA . SER A 1 481 ? 26.773 26.957 -61.113 1.00 72.69 481 SER A CA 1
ATOM 3908 C C . SER A 1 481 ? 27.401 25.660 -61.634 1.00 72.69 481 SER A C 1
ATOM 3910 O O . SER A 1 481 ? 27.769 25.576 -62.803 1.00 72.69 481 SER A O 1
ATOM 3912 N N . LEU A 1 482 ? 27.528 24.637 -60.782 1.00 77.25 482 LEU A N 1
ATOM 3913 C CA . LEU A 1 482 ? 27.992 23.314 -61.202 1.00 77.25 482 LEU A CA 1
ATOM 3914 C C . LEU A 1 482 ? 26.933 22.594 -62.047 1.00 77.25 482 LEU A C 1
ATOM 3916 O O . LEU A 1 482 ? 27.273 22.005 -63.070 1.00 77.25 482 LEU A O 1
ATOM 3920 N N . VAL A 1 483 ? 25.657 22.678 -61.660 1.00 79.81 483 VAL A N 1
ATOM 3921 C CA . VAL A 1 483 ? 24.539 22.123 -62.441 1.00 79.81 483 VAL A CA 1
ATOM 3922 C C . VAL A 1 483 ? 24.427 22.806 -63.805 1.00 79.81 483 VAL A C 1
ATOM 3924 O O . VAL A 1 483 ? 24.289 22.113 -64.812 1.00 79.81 483 VAL A O 1
ATOM 3927 N N . ASP A 1 484 ? 24.581 24.128 -63.865 1.00 79.69 484 ASP A N 1
ATOM 3928 C CA . ASP A 1 484 ? 24.577 24.876 -65.127 1.00 79.69 484 ASP A CA 1
ATOM 3929 C C . ASP A 1 484 ? 25.759 24.486 -66.027 1.00 79.69 484 ASP A C 1
ATOM 3931 O O . ASP A 1 484 ? 25.590 24.307 -67.235 1.00 79.69 484 ASP A O 1
ATOM 3935 N N . ALA A 1 485 ? 26.949 24.274 -65.453 1.00 77.38 485 ALA A N 1
ATOM 3936 C CA . ALA A 1 485 ? 28.119 23.798 -66.196 1.00 77.38 485 ALA A CA 1
ATOM 3937 C C . ALA A 1 485 ? 27.891 22.398 -66.799 1.00 77.38 485 ALA A C 1
ATOM 3939 O O . ALA A 1 485 ? 28.199 22.163 -67.970 1.00 77.38 485 ALA A O 1
ATOM 3940 N N . VAL A 1 486 ? 27.282 21.481 -66.037 1.00 80.62 486 VAL A N 1
ATOM 3941 C CA . VAL A 1 486 ? 26.878 20.157 -66.542 1.00 80.62 486 VAL A CA 1
ATOM 3942 C C . VAL A 1 486 ? 25.799 20.284 -67.622 1.00 80.62 486 VAL A C 1
ATOM 3944 O O . VAL A 1 486 ? 25.871 19.603 -68.646 1.00 80.62 486 VAL A O 1
ATOM 3947 N N . GLY A 1 487 ? 24.824 21.178 -67.438 1.00 83.12 487 GLY A N 1
ATOM 3948 C CA . GLY A 1 487 ? 23.782 21.464 -68.425 1.00 83.12 487 GLY A CA 1
ATOM 3949 C C . GLY A 1 487 ? 24.355 21.969 -69.752 1.00 83.12 487 GLY A C 1
ATOM 3950 O O . GLY A 1 487 ? 23.978 21.478 -70.819 1.00 83.12 487 GLY A O 1
ATOM 3951 N N . ASN A 1 488 ? 25.330 22.879 -69.694 1.00 81.31 488 ASN A N 1
ATOM 3952 C CA . ASN A 1 488 ? 26.045 23.385 -70.865 1.00 81.31 488 ASN A CA 1
ATOM 3953 C C . ASN A 1 488 ? 26.810 22.277 -71.594 1.00 81.31 488 ASN A C 1
ATOM 3955 O O . ASN A 1 488 ? 26.726 22.182 -72.821 1.00 81.31 488 ASN A O 1
ATOM 3959 N N . LEU A 1 489 ? 27.501 21.402 -70.858 1.00 81.62 489 LEU A N 1
ATOM 3960 C CA . LEU A 1 489 ? 28.198 20.257 -71.440 1.00 81.62 489 LEU A CA 1
ATOM 3961 C C . LEU A 1 489 ? 27.218 19.297 -72.119 1.00 81.62 489 LEU A C 1
ATOM 3963 O O . LEU A 1 489 ? 27.460 18.873 -73.247 1.00 81.62 489 LEU A O 1
ATOM 3967 N N . ASN A 1 490 ? 26.079 19.007 -71.490 1.00 84.94 490 ASN A N 1
ATOM 3968 C CA . ASN A 1 490 ? 25.067 18.134 -72.079 1.00 84.94 490 ASN A CA 1
ATOM 3969 C C . ASN A 1 490 ? 24.470 18.735 -73.365 1.00 84.94 490 ASN A C 1
ATOM 3971 O O . ASN A 1 490 ? 24.233 18.029 -74.349 1.00 84.94 490 ASN A O 1
ATOM 3975 N N . ARG A 1 491 ? 24.298 20.063 -73.403 1.00 85.19 491 ARG A N 1
ATOM 3976 C CA . ARG A 1 491 ? 23.872 20.778 -74.612 1.00 85.19 491 ARG A CA 1
ATOM 3977 C C . ARG A 1 491 ? 24.930 20.713 -75.715 1.00 85.19 491 ARG A C 1
ATOM 3979 O O . ARG A 1 491 ? 24.576 20.485 -76.870 1.00 85.19 491 ARG A O 1
ATOM 3986 N N . LEU A 1 492 ? 26.213 20.856 -75.369 1.00 84.62 492 LEU A N 1
ATOM 3987 C CA . LEU A 1 492 ? 27.324 20.697 -76.312 1.00 84.62 492 LEU A CA 1
ATOM 3988 C C . LEU A 1 492 ? 27.384 19.272 -76.872 1.00 84.62 492 LEU A C 1
ATOM 3990 O O . LEU A 1 492 ? 27.432 19.109 -78.088 1.00 84.62 492 LEU A O 1
ATOM 3994 N N . VAL A 1 493 ? 27.296 18.247 -76.024 1.00 85.25 493 VAL A N 1
ATOM 3995 C CA . VAL A 1 493 ? 27.267 16.836 -76.450 1.00 85.25 493 VAL A CA 1
ATOM 3996 C C . VAL A 1 493 ? 26.075 16.563 -77.364 1.00 85.25 493 VAL A C 1
ATOM 3998 O O . VAL A 1 493 ? 26.238 15.950 -78.416 1.00 85.25 493 VAL A O 1
ATOM 4001 N N . SER A 1 494 ? 24.895 17.082 -77.020 1.00 85.75 494 SER A N 1
ATOM 4002 C CA . SER A 1 494 ? 23.704 16.967 -77.867 1.00 85.75 494 SER A CA 1
ATOM 4003 C C . SER A 1 494 ? 23.918 17.639 -79.228 1.00 85.75 494 SER A C 1
ATOM 4005 O O . SER A 1 494 ? 23.587 17.058 -80.257 1.00 85.75 494 SER A O 1
ATOM 4007 N N . SER A 1 495 ? 24.539 18.824 -79.260 1.00 87.06 495 SER A N 1
ATOM 4008 C CA . SER A 1 495 ? 24.855 19.517 -80.516 1.00 87.06 495 SER A CA 1
ATOM 4009 C C . SER A 1 495 ? 25.882 18.766 -81.371 1.00 87.06 495 SER A C 1
ATOM 4011 O O . SER A 1 495 ? 25.707 18.670 -82.584 1.00 87.06 495 SER A O 1
ATOM 4013 N N . PHE A 1 496 ? 26.904 18.163 -80.754 1.00 84.19 496 PHE A N 1
ATOM 4014 C CA . PHE A 1 496 ? 27.881 17.332 -81.454 1.00 84.19 496 PHE A CA 1
ATOM 4015 C C . PHE A 1 496 ? 27.261 16.039 -81.977 1.00 84.19 496 PHE A C 1
ATOM 4017 O O . PHE A 1 496 ? 27.574 15.645 -83.091 1.00 84.19 496 PHE A O 1
ATOM 4024 N N . SER A 1 497 ? 26.356 15.408 -81.228 1.00 85.62 497 SER A N 1
ATOM 4025 C CA . SER A 1 497 ? 25.627 14.216 -81.677 1.00 85.62 497 SER A CA 1
ATOM 4026 C C . SER A 1 497 ? 24.737 14.516 -82.890 1.00 85.62 497 SER A C 1
ATOM 4028 O O . SER A 1 497 ? 24.742 13.776 -83.874 1.00 85.62 497 SER A O 1
ATOM 4030 N N . VAL A 1 498 ? 24.040 15.660 -82.885 1.00 87.06 498 VAL A N 1
ATOM 4031 C CA . VAL A 1 498 ? 23.268 16.129 -84.050 1.00 87.06 498 VAL A CA 1
ATOM 4032 C C . VAL A 1 498 ? 24.188 16.435 -85.238 1.00 87.06 498 VAL A C 1
ATOM 4034 O O . VAL A 1 498 ? 23.890 16.052 -86.368 1.00 87.06 498 VAL A O 1
ATOM 4037 N N . ALA A 1 499 ? 25.341 17.068 -85.004 1.00 85.56 499 ALA A N 1
ATOM 4038 C CA . ALA A 1 499 ? 26.326 17.302 -86.058 1.00 85.56 499 ALA A CA 1
ATOM 4039 C C . ALA A 1 499 ? 26.876 15.980 -86.629 1.00 85.56 499 ALA A C 1
ATOM 4041 O O . ALA A 1 499 ? 26.960 15.835 -87.848 1.00 85.56 499 ALA A O 1
ATOM 4042 N N . LEU A 1 500 ? 27.182 14.997 -85.776 1.00 85.50 500 LEU A N 1
ATOM 4043 C CA . LEU A 1 500 ? 27.698 13.686 -86.172 1.00 85.50 500 LEU A CA 1
ATOM 4044 C C . LEU A 1 500 ? 26.672 12.906 -87.001 1.00 85.50 500 LEU A C 1
ATOM 4046 O O . LEU A 1 500 ? 26.994 12.455 -88.092 1.00 85.50 500 LEU A O 1
ATOM 4050 N N . THR A 1 501 ? 25.423 12.833 -86.539 1.00 83.56 501 THR A N 1
ATOM 4051 C CA . THR A 1 501 ? 24.329 12.170 -87.272 1.00 83.56 501 THR A CA 1
ATOM 4052 C C . THR A 1 501 ? 24.036 12.856 -88.608 1.00 83.56 501 THR A C 1
ATOM 4054 O O . THR A 1 501 ? 23.813 12.182 -89.613 1.00 83.56 501 THR A O 1
ATOM 4057 N N . SER A 1 502 ? 24.114 14.191 -88.672 1.00 82.38 502 SER A N 1
ATOM 4058 C CA . SER A 1 502 ? 23.999 14.918 -89.944 1.00 82.38 502 SER A CA 1
ATOM 4059 C C . SER A 1 502 ? 25.170 14.636 -90.897 1.00 82.38 502 SER A C 1
ATOM 4061 O O . SER A 1 502 ? 24.967 14.524 -92.106 1.00 82.38 502 SER A O 1
ATOM 4063 N N . PHE A 1 503 ? 26.386 14.468 -90.367 1.00 85.62 503 PHE A N 1
ATOM 4064 C CA . PHE A 1 503 ? 27.569 14.112 -91.146 1.00 85.62 503 PHE A CA 1
ATOM 4065 C C . PHE A 1 503 ? 27.499 12.667 -91.659 1.00 85.62 503 PHE A C 1
ATOM 4067 O O . PHE A 1 503 ? 27.779 12.426 -92.833 1.00 85.62 503 PHE A O 1
ATOM 4074 N N . GLU A 1 504 ? 27.079 11.722 -90.815 1.00 82.88 504 GLU A N 1
ATOM 4075 C CA . GLU A 1 504 ? 26.854 10.321 -91.184 1.00 82.88 504 GLU A CA 1
ATOM 4076 C C . GLU A 1 504 ? 25.792 10.204 -92.277 1.00 82.88 504 GLU A C 1
ATOM 4078 O O . GLU A 1 504 ? 26.067 9.623 -93.325 1.00 82.88 504 GLU A O 1
ATOM 4083 N N . SER A 1 505 ? 24.634 10.848 -92.099 1.00 80.62 505 SER A N 1
ATOM 4084 C CA . SER A 1 505 ? 23.571 10.878 -93.109 1.00 80.62 505 SER A CA 1
ATOM 4085 C C . SER A 1 505 ? 24.051 11.498 -94.426 1.00 80.62 505 SER A C 1
ATOM 4087 O O . SER A 1 505 ? 23.794 10.960 -95.502 1.00 80.62 505 SER A O 1
ATOM 4089 N N . HIS A 1 506 ? 24.825 12.588 -94.370 1.00 83.88 506 HIS A N 1
ATOM 4090 C CA . HIS A 1 506 ? 25.404 13.199 -95.566 1.00 83.88 506 HIS A CA 1
ATOM 4091 C C . HIS A 1 506 ? 26.411 12.278 -96.278 1.00 83.88 506 HIS A C 1
ATOM 4093 O O . HIS A 1 506 ? 26.497 12.278 -97.510 1.00 83.88 506 HIS A O 1
ATOM 4099 N N . ASN A 1 507 ? 27.184 11.494 -95.527 1.00 83.38 507 ASN A N 1
ATOM 4100 C CA . ASN A 1 507 ? 28.120 10.530 -96.094 1.00 83.38 507 ASN A CA 1
ATOM 4101 C C . ASN A 1 507 ? 27.397 9.312 -96.692 1.00 83.38 507 ASN A C 1
ATOM 4103 O O . ASN A 1 507 ? 27.767 8.843 -97.767 1.00 83.38 507 ASN A O 1
ATOM 4107 N N . GLU A 1 508 ? 26.331 8.842 -96.048 1.00 84.88 508 GLU A N 1
ATOM 4108 C CA . GLU A 1 508 ? 25.471 7.777 -96.561 1.00 84.88 508 GLU A CA 1
ATOM 4109 C C . GLU A 1 508 ? 24.770 8.205 -97.860 1.00 84.88 508 GLU A C 1
ATOM 4111 O O . GLU A 1 508 ? 24.774 7.463 -98.842 1.00 84.88 508 GLU A O 1
ATOM 4116 N N . GLU A 1 509 ? 24.282 9.447 -97.933 1.00 84.94 509 GLU A N 1
ATOM 4117 C CA . GLU A 1 509 ? 23.726 10.047 -99.152 1.00 84.94 509 GLU A CA 1
ATOM 4118 C C . GLU A 1 509 ? 24.773 10.099 -100.285 1.00 84.94 509 GLU A C 1
ATOM 4120 O O . GLU A 1 509 ? 24.479 9.772 -101.441 1.00 84.94 509 GLU A O 1
ATOM 4125 N N . LYS A 1 510 ? 26.026 10.463 -99.966 1.00 84.69 510 LYS A N 1
ATOM 4126 C CA . LYS A 1 510 ? 27.153 10.442 -100.918 1.00 84.69 510 LYS A CA 1
ATOM 4127 C C . LYS A 1 510 ? 27.469 9.027 -101.405 1.00 84.69 510 LYS A C 1
ATOM 4129 O O . LYS A 1 510 ? 27.624 8.828 -102.610 1.00 84.69 510 LYS A O 1
ATOM 4134 N N . LEU A 1 511 ? 27.533 8.050 -100.501 1.00 85.25 511 LEU A N 1
ATOM 4135 C CA . LEU A 1 511 ? 27.749 6.638 -100.832 1.00 85.25 511 LEU A CA 1
ATOM 4136 C C . LEU A 1 511 ? 26.622 6.096 -101.708 1.00 85.25 511 LEU A C 1
ATOM 4138 O O . LEU A 1 511 ? 26.892 5.493 -102.745 1.00 85.25 511 LEU A O 1
ATOM 4142 N N . ARG A 1 512 ? 25.368 6.387 -101.358 1.00 85.69 512 ARG A N 1
ATOM 4143 C CA . ARG A 1 512 ? 24.187 6.030 -102.149 1.00 85.69 512 ARG A CA 1
ATOM 4144 C C . ARG A 1 512 ? 24.255 6.635 -103.553 1.00 85.69 512 ARG A C 1
ATOM 4146 O O . ARG A 1 512 ? 23.967 5.943 -104.525 1.00 85.69 512 ARG A O 1
ATOM 4153 N N . ARG A 1 513 ? 24.690 7.892 -103.694 1.00 84.69 513 ARG A N 1
ATOM 4154 C CA . ARG A 1 513 ? 24.884 8.547 -105.002 1.00 84.69 513 ARG A CA 1
ATOM 4155 C C . ARG A 1 513 ? 26.021 7.925 -105.820 1.00 84.69 513 ARG A C 1
ATOM 4157 O O . ARG A 1 513 ? 25.899 7.818 -107.042 1.00 84.69 513 ARG A O 1
ATOM 4164 N N . CYS A 1 514 ? 27.094 7.489 -105.164 1.00 84.19 514 CYS A N 1
ATOM 4165 C CA . CYS A 1 514 ? 28.177 6.742 -105.802 1.00 84.19 514 CYS A CA 1
ATOM 4166 C C . CYS A 1 514 ? 27.683 5.373 -106.293 1.00 84.19 514 CYS A C 1
ATOM 4168 O O . CYS A 1 514 ? 27.857 5.046 -107.460 1.00 84.19 514 CYS A O 1
ATOM 4170 N N . LEU A 1 515 ? 26.956 4.627 -105.456 1.00 85.19 515 LEU A N 1
ATOM 4171 C CA . LEU A 1 515 ? 26.332 3.349 -105.815 1.00 85.19 515 LEU A CA 1
ATOM 4172 C C . LEU A 1 515 ? 25.345 3.488 -106.979 1.00 85.19 515 LEU A C 1
ATOM 4174 O O . LEU A 1 515 ? 25.363 2.677 -107.900 1.00 85.19 515 LEU A O 1
ATOM 4178 N N . LEU A 1 516 ? 24.521 4.537 -106.987 1.00 84.75 516 LEU A N 1
ATOM 4179 C CA . LEU A 1 516 ? 23.632 4.846 -108.112 1.00 84.75 516 LEU A CA 1
ATOM 4180 C C . LEU A 1 516 ? 24.416 5.172 -109.393 1.00 84.75 516 LEU A C 1
ATOM 4182 O O . LEU A 1 516 ? 24.033 4.747 -110.478 1.00 84.75 516 LEU A O 1
ATOM 4186 N N . SER A 1 517 ? 25.544 5.876 -109.279 1.00 81.38 517 SER A N 1
ATOM 4187 C CA . SER A 1 517 ? 26.435 6.125 -110.420 1.00 81.38 517 SER A CA 1
ATOM 4188 C C . SER A 1 517 ? 27.092 4.837 -110.929 1.00 81.38 517 SER A C 1
ATOM 4190 O O . SER A 1 517 ? 27.108 4.608 -112.135 1.00 81.38 517 SER A O 1
ATOM 4192 N N . CYS A 1 518 ? 27.578 3.969 -110.038 1.00 78.94 518 CYS A N 1
ATOM 4193 C CA . CYS A 1 518 ? 28.163 2.676 -110.398 1.00 78.94 518 CYS A CA 1
ATOM 4194 C C . CYS A 1 518 ? 27.131 1.746 -111.038 1.00 78.94 518 CYS A C 1
ATOM 4196 O O . CYS A 1 518 ? 27.402 1.187 -112.091 1.00 78.94 518 CYS A O 1
ATOM 4198 N N . THR A 1 519 ? 25.927 1.644 -110.475 1.00 77.75 519 THR A N 1
ATOM 4199 C CA . THR A 1 519 ? 24.833 0.855 -111.068 1.00 77.75 519 THR A CA 1
ATOM 4200 C C . THR A 1 519 ? 24.364 1.433 -112.403 1.00 77.75 519 THR A C 1
ATOM 4202 O O . THR A 1 519 ? 24.058 0.675 -113.313 1.00 77.75 519 THR A O 1
ATOM 4205 N N . SER A 1 520 ? 24.385 2.759 -112.585 1.00 74.31 520 SER A N 1
ATOM 4206 C CA . SER A 1 520 ? 24.136 3.381 -113.893 1.00 74.31 520 SER A CA 1
ATOM 4207 C C . SER A 1 520 ? 25.243 3.079 -114.912 1.00 74.31 520 SER A C 1
ATOM 4209 O O . SER A 1 520 ? 24.948 2.892 -116.093 1.00 74.31 520 SER A O 1
ATOM 4211 N N . LEU A 1 521 ? 26.508 3.019 -114.484 1.00 73.88 521 LEU A N 1
ATOM 4212 C CA . LEU A 1 521 ? 27.621 2.584 -115.333 1.00 73.88 521 LEU A CA 1
ATOM 4213 C C . LEU A 1 521 ? 27.508 1.096 -115.675 1.00 73.88 521 LEU A C 1
ATOM 4215 O O . LEU A 1 521 ? 27.682 0.737 -116.835 1.00 73.88 521 LEU A O 1
ATOM 4219 N N . GLU A 1 522 ? 27.150 0.251 -114.710 1.00 69.75 522 GLU A N 1
ATOM 4220 C CA . GLU A 1 522 ? 26.851 -1.162 -114.942 1.00 69.75 522 GLU A CA 1
ATOM 4221 C C . GLU A 1 522 ? 25.698 -1.317 -115.938 1.00 69.75 522 GLU A C 1
ATOM 4223 O O . GLU A 1 522 ? 25.851 -2.012 -116.937 1.00 69.75 522 GLU A O 1
ATOM 4228 N N . ASP A 1 523 ? 24.579 -0.613 -115.761 1.00 70.06 523 ASP A N 1
ATOM 4229 C CA . ASP A 1 523 ? 23.446 -0.688 -116.688 1.00 70.06 523 ASP A CA 1
ATOM 4230 C C . ASP A 1 523 ? 23.801 -0.163 -118.094 1.00 70.06 523 ASP A C 1
ATOM 4232 O O . ASP A 1 523 ? 23.261 -0.665 -119.080 1.00 70.06 523 ASP A O 1
ATOM 4236 N N . LYS A 1 524 ? 24.742 0.787 -118.223 1.00 68.38 524 LYS A N 1
ATOM 4237 C CA . LYS A 1 524 ? 25.275 1.244 -119.523 1.00 68.38 524 LYS A CA 1
ATOM 4238 C C . LYS A 1 524 ? 26.236 0.242 -120.167 1.00 68.38 524 LYS A C 1
ATOM 4240 O O . LYS A 1 524 ? 26.186 0.073 -121.381 1.00 68.38 524 LYS A O 1
ATOM 4245 N N . ILE A 1 525 ? 27.079 -0.433 -119.386 1.00 65.25 525 ILE A N 1
ATOM 4246 C CA . ILE A 1 525 ? 28.007 -1.466 -119.879 1.00 65.25 525 ILE A CA 1
ATOM 4247 C C . ILE A 1 525 ? 27.246 -2.745 -120.263 1.00 65.25 525 ILE A C 1
ATOM 4249 O O . ILE A 1 525 ? 27.585 -3.394 -121.251 1.00 65.25 525 ILE A O 1
ATOM 4253 N N . PHE A 1 526 ? 26.193 -3.088 -119.519 1.00 64.12 526 PHE A N 1
ATOM 4254 C CA . PHE A 1 526 ? 25.413 -4.314 -119.709 1.00 64.12 526 PHE A CA 1
ATOM 4255 C C . PHE A 1 526 ? 24.084 -4.106 -120.453 1.00 64.12 526 PHE A C 1
ATOM 4257 O O . PHE A 1 526 ? 23.351 -5.073 -120.657 1.00 64.12 526 PHE A O 1
ATOM 4264 N N . SER A 1 527 ? 23.759 -2.871 -120.865 1.00 58.69 527 SER A N 1
ATOM 4265 C CA . SER A 1 527 ? 22.566 -2.495 -121.651 1.00 58.69 527 SER A CA 1
ATOM 4266 C C . SER A 1 527 ? 21.282 -3.248 -121.256 1.00 58.69 527 SER A C 1
ATOM 4268 O O . SER A 1 527 ? 20.542 -3.729 -122.113 1.00 58.69 527 SER A O 1
ATOM 4270 N N . GLY A 1 528 ? 21.024 -3.376 -119.950 1.00 58.25 528 GLY A N 1
ATOM 4271 C CA . GLY A 1 528 ? 19.804 -3.990 -119.411 1.00 58.25 528 GLY A CA 1
ATOM 4272 C C . GLY A 1 528 ? 19.759 -5.526 -119.332 1.00 58.25 528 GLY A C 1
ATOM 4273 O O . GLY A 1 528 ? 18.770 -6.046 -118.825 1.00 58.25 528 GLY A O 1
ATOM 4274 N N . ASN A 1 529 ? 20.799 -6.269 -119.734 1.00 53.41 529 ASN A N 1
ATOM 4275 C CA . ASN A 1 529 ? 20.830 -7.739 -119.627 1.00 53.41 529 ASN A CA 1
ATOM 4276 C C . ASN A 1 529 ? 21.803 -8.220 -118.538 1.00 53.41 529 ASN A C 1
ATOM 4278 O O . ASN A 1 529 ? 22.936 -8.613 -118.803 1.00 53.41 529 ASN A O 1
ATOM 4282 N N . ARG A 1 530 ? 21.338 -8.235 -117.282 1.00 52.69 530 ARG A N 1
ATOM 4283 C CA . ARG A 1 530 ? 22.137 -8.638 -116.103 1.00 52.69 530 ARG A CA 1
ATOM 4284 C C . ARG A 1 530 ? 22.409 -10.148 -115.984 1.00 52.69 530 ARG A C 1
ATOM 4286 O O . ARG A 1 530 ? 23.170 -10.558 -115.113 1.00 52.69 530 ARG A O 1
ATOM 4293 N N . THR A 1 531 ? 21.801 -10.988 -116.820 1.00 58.66 531 THR A N 1
ATOM 4294 C CA . THR A 1 531 ? 21.858 -12.459 -116.693 1.00 58.66 531 THR A CA 1
ATOM 4295 C C . THR A 1 531 ? 22.901 -13.129 -117.588 1.00 58.66 531 THR A C 1
ATOM 4297 O O . THR A 1 531 ? 23.348 -14.230 -117.275 1.00 58.66 531 THR A O 1
ATOM 4300 N N . THR A 1 532 ? 23.365 -12.468 -118.648 1.00 56.69 532 THR A N 1
ATOM 4301 C CA . THR A 1 532 ? 24.445 -12.962 -119.512 1.00 56.69 532 THR A CA 1
ATOM 4302 C C . THR A 1 532 ? 25.588 -11.960 -119.460 1.00 56.69 532 THR A C 1
ATOM 4304 O O . THR A 1 532 ? 25.457 -10.866 -120.001 1.00 56.69 532 THR A O 1
ATOM 4307 N N . LYS A 1 533 ? 26.691 -12.300 -118.783 1.00 57.09 533 LYS A N 1
ATOM 4308 C CA . LYS A 1 533 ? 27.906 -11.471 -118.643 1.00 57.09 533 LYS A CA 1
ATOM 4309 C C . LYS A 1 533 ? 28.645 -11.290 -119.984 1.00 57.09 533 LYS A C 1
ATOM 4311 O O . LYS A 1 533 ? 29.807 -11.659 -120.105 1.00 57.09 533 LYS A O 1
ATOM 4316 N N . ASN A 1 534 ? 27.978 -10.733 -120.989 1.00 56.19 534 ASN A N 1
ATOM 4317 C CA . ASN A 1 534 ? 28.550 -10.441 -122.295 1.00 56.19 534 ASN A CA 1
ATOM 4318 C C . ASN A 1 534 ? 28.753 -8.928 -122.395 1.00 56.19 534 ASN A C 1
ATOM 4320 O O . ASN A 1 534 ? 27.792 -8.163 -122.444 1.00 56.19 534 ASN A O 1
ATOM 4324 N N . LEU A 1 535 ? 30.016 -8.503 -122.389 1.00 57.22 535 LEU A N 1
ATOM 4325 C CA . LEU A 1 535 ? 30.411 -7.114 -122.611 1.00 57.22 535 LEU A CA 1
ATOM 4326 C C . LEU A 1 535 ? 30.118 -6.731 -124.070 1.00 57.22 535 LEU A C 1
ATOM 4328 O O . LEU A 1 535 ? 30.754 -7.261 -124.979 1.00 57.22 535 LEU A O 1
ATOM 4332 N N . GLN A 1 536 ? 29.185 -5.806 -124.311 1.00 55.25 536 GLN A N 1
ATOM 4333 C CA . GLN A 1 536 ? 28.976 -5.225 -125.642 1.00 55.25 536 GLN A CA 1
ATOM 4334 C C . GLN A 1 536 ? 29.750 -3.907 -125.760 1.00 55.25 536 GLN A C 1
ATOM 4336 O O . GLN A 1 536 ? 29.250 -2.836 -125.437 1.00 55.25 536 GLN A O 1
ATOM 4341 N N . LEU A 1 537 ? 30.995 -4.001 -126.235 1.00 56.53 537 LEU A N 1
ATOM 4342 C CA . LEU A 1 537 ? 31.853 -2.853 -126.573 1.00 56.53 537 LEU A CA 1
ATOM 4343 C C . LEU A 1 537 ? 31.621 -2.327 -128.007 1.00 56.53 537 LEU A C 1
ATOM 4345 O O . LEU A 1 537 ? 32.315 -1.408 -128.438 1.00 56.53 537 LEU A O 1
ATOM 4349 N N . SER A 1 538 ? 30.660 -2.885 -128.754 1.00 56.59 538 SER A N 1
ATOM 4350 C CA . SER A 1 538 ? 30.409 -2.548 -130.163 1.00 56.59 538 SER A CA 1
ATOM 4351 C C . SER A 1 538 ? 29.004 -1.951 -130.371 1.00 56.59 538 SER A C 1
ATOM 4353 O O . SER A 1 538 ? 28.033 -2.505 -129.855 1.00 56.59 538 SER A O 1
ATOM 4355 N N . PRO A 1 539 ? 28.858 -0.841 -131.123 1.00 65.06 539 PRO A N 1
ATOM 4356 C CA . PRO A 1 539 ? 27.561 -0.222 -131.413 1.00 65.06 539 PRO A CA 1
ATOM 4357 C C . PRO A 1 539 ? 26.596 -1.182 -132.129 1.00 65.06 539 PRO A C 1
ATOM 4359 O O . PRO A 1 539 ? 26.990 -1.831 -133.096 1.00 65.06 539 PRO A O 1
ATOM 4362 N N . LYS A 1 540 ? 25.318 -1.217 -131.712 1.00 62.97 540 LYS A N 1
ATOM 4363 C CA . LYS A 1 540 ? 24.262 -2.096 -132.274 1.00 62.97 540 LYS A CA 1
ATOM 4364 C C . LYS A 1 540 ? 24.141 -2.024 -133.803 1.00 62.97 540 LYS A C 1
ATOM 4366 O O . LYS A 1 540 ? 23.954 -3.047 -134.439 1.00 62.97 540 LYS A O 1
ATOM 4371 N N . GLN A 1 541 ? 24.390 -0.856 -134.392 1.00 65.19 541 GLN A N 1
ATOM 4372 C CA . GLN A 1 541 ? 24.390 -0.655 -135.846 1.00 65.19 541 GLN A CA 1
ATOM 4373 C C . GLN A 1 541 ? 25.385 -1.556 -136.597 1.00 65.19 541 GLN A C 1
ATOM 4375 O O . GLN A 1 541 ? 25.133 -1.938 -137.730 1.00 65.19 541 GLN A O 1
ATOM 4380 N N . ILE A 1 542 ? 26.523 -1.900 -135.985 1.00 66.19 542 ILE A N 1
ATOM 4381 C CA . ILE A 1 542 ? 27.524 -2.781 -136.606 1.00 66.19 542 ILE A CA 1
ATOM 4382 C C . ILE A 1 542 ? 27.082 -4.244 -136.519 1.00 66.19 542 ILE A C 1
ATOM 4384 O O . ILE A 1 542 ? 27.351 -5.011 -137.437 1.00 66.19 542 ILE A O 1
ATOM 4388 N N . LEU A 1 543 ? 26.392 -4.624 -135.439 1.00 70.06 543 LEU A N 1
ATOM 4389 C CA . LEU A 1 543 ? 25.864 -5.975 -135.273 1.00 70.06 543 LEU A CA 1
ATOM 4390 C C . LEU A 1 543 ? 24.742 -6.248 -136.279 1.00 70.06 543 LEU A C 1
ATOM 4392 O O . LEU A 1 543 ? 24.768 -7.285 -136.932 1.00 70.06 543 LEU A O 1
ATOM 4396 N N . ASP A 1 544 ? 23.838 -5.285 -136.460 1.00 70.81 544 ASP A N 1
ATOM 4397 C CA . ASP A 1 544 ? 22.736 -5.391 -137.421 1.00 70.81 544 ASP A CA 1
ATOM 4398 C C . ASP A 1 544 ? 23.277 -5.500 -138.864 1.00 70.81 544 ASP A C 1
ATOM 4400 O O . ASP A 1 544 ? 22.890 -6.395 -139.618 1.00 70.81 544 ASP A O 1
ATOM 4404 N N . ASN A 1 545 ? 24.280 -4.681 -139.213 1.00 72.19 545 ASN A N 1
ATOM 4405 C CA . ASN A 1 545 ? 24.961 -4.762 -140.512 1.00 72.19 545 ASN A CA 1
ATOM 4406 C C . ASN A 1 545 ? 25.705 -6.097 -140.715 1.00 72.19 545 ASN A C 1
ATOM 4408 O O . ASN A 1 545 ? 25.752 -6.614 -141.829 1.00 72.19 545 ASN A O 1
ATOM 4412 N N . LEU A 1 546 ? 26.311 -6.664 -139.664 1.00 72.69 546 LEU A N 1
ATOM 4413 C CA . LEU A 1 546 ? 26.977 -7.969 -139.745 1.00 72.69 546 LEU A CA 1
ATOM 4414 C C . LEU A 1 546 ? 25.971 -9.102 -139.963 1.00 72.69 546 LEU A C 1
ATOM 4416 O O . LEU A 1 546 ? 26.246 -9.993 -140.764 1.00 72.69 546 LEU A O 1
ATOM 4420 N N . THR A 1 547 ? 24.800 -9.039 -139.323 1.00 75.00 547 THR A N 1
ATOM 4421 C CA . THR A 1 547 ? 23.737 -10.027 -139.545 1.00 75.00 547 THR A CA 1
ATOM 4422 C C . THR A 1 547 ? 23.146 -9.946 -140.956 1.00 75.00 547 THR A C 1
ATOM 4424 O O . THR A 1 547 ? 22.946 -10.987 -141.576 1.00 75.00 547 THR A O 1
ATOM 4427 N N . GLU A 1 548 ? 22.969 -8.748 -141.530 1.00 79.56 548 GLU A N 1
ATOM 4428 C CA . GLU A 1 548 ? 22.566 -8.609 -142.942 1.00 79.56 548 GLU A CA 1
ATOM 4429 C C . GLU A 1 548 ? 23.622 -9.181 -143.905 1.00 79.56 548 GLU A C 1
ATOM 4431 O O . GLU A 1 548 ? 23.280 -9.837 -144.892 1.00 79.56 548 GLU A O 1
ATOM 4436 N N . ILE A 1 549 ? 24.916 -8.979 -143.626 1.00 77.50 549 ILE A N 1
ATOM 4437 C CA . ILE A 1 549 ? 26.001 -9.543 -144.446 1.00 77.50 549 ILE A CA 1
ATOM 4438 C C . ILE A 1 549 ? 26.031 -11.075 -144.354 1.00 77.50 549 ILE A C 1
ATOM 4440 O O . ILE A 1 549 ? 26.250 -11.736 -145.372 1.00 77.50 549 ILE A O 1
ATOM 4444 N N . GLU A 1 550 ? 25.794 -11.654 -143.174 1.00 81.56 550 GLU A N 1
ATOM 4445 C CA . GLU A 1 550 ? 25.692 -13.110 -143.009 1.00 81.56 550 GLU A CA 1
ATOM 4446 C C . GLU A 1 550 ? 24.501 -13.696 -143.779 1.00 81.56 550 GLU A C 1
ATOM 4448 O O . GLU A 1 550 ? 24.655 -14.715 -144.459 1.00 81.56 550 GLU A O 1
ATOM 4453 N N . GLU A 1 551 ? 23.338 -13.039 -143.758 1.00 81.50 551 GLU A N 1
ATOM 4454 C CA . GLU A 1 551 ? 22.179 -13.467 -144.551 1.00 81.50 551 GLU A CA 1
ATOM 4455 C C . GLU A 1 551 ? 22.452 -13.385 -146.062 1.00 81.50 551 GLU A C 1
ATOM 4457 O O . GLU A 1 551 ? 22.125 -14.316 -146.812 1.00 81.50 551 GLU A O 1
ATOM 4462 N N . LEU A 1 552 ? 23.121 -12.322 -146.522 1.00 82.12 552 LEU A N 1
ATOM 4463 C CA . LEU A 1 552 ? 23.536 -12.193 -147.920 1.00 82.12 552 LEU A CA 1
ATOM 4464 C C . LEU A 1 552 ? 24.542 -13.280 -148.321 1.00 82.12 552 LEU A C 1
ATOM 4466 O O . LEU A 1 552 ? 24.392 -13.865 -149.400 1.00 82.12 552 LEU A O 1
ATOM 4470 N N . LEU A 1 553 ? 25.516 -13.602 -147.461 1.00 79.19 553 LEU A N 1
ATOM 4471 C CA . LEU A 1 553 ? 26.490 -14.677 -147.686 1.00 79.19 553 LEU A CA 1
ATOM 4472 C C . LEU A 1 553 ? 25.820 -16.050 -147.788 1.00 79.19 553 LEU A C 1
ATOM 4474 O O . LEU A 1 553 ? 26.141 -16.810 -148.703 1.00 79.19 553 LEU A O 1
ATOM 4478 N N . LEU A 1 554 ? 24.851 -16.350 -146.920 1.00 85.56 554 LEU A N 1
ATOM 4479 C CA . LEU A 1 554 ? 24.079 -17.595 -146.986 1.00 85.56 554 LEU A CA 1
ATOM 4480 C C . LEU A 1 554 ? 23.251 -17.687 -148.276 1.00 85.56 554 LEU A C 1
ATOM 4482 O O . LEU A 1 554 ? 23.171 -18.753 -148.894 1.00 85.56 554 LEU A O 1
ATOM 4486 N N . SER A 1 555 ? 22.670 -16.572 -148.731 1.00 81.50 555 SER A N 1
ATOM 4487 C CA . SER A 1 555 ? 21.954 -16.534 -150.014 1.00 81.50 555 SER A CA 1
ATOM 4488 C C . SER A 1 555 ? 22.895 -16.782 -151.204 1.00 81.50 555 SER A C 1
ATOM 4490 O O . SER A 1 555 ? 22.562 -17.531 -152.128 1.00 81.50 555 SER A O 1
ATOM 4492 N N . LEU A 1 556 ? 24.109 -16.225 -151.156 1.00 82.38 556 LEU A N 1
ATOM 4493 C CA . LEU A 1 556 ? 25.124 -16.400 -152.188 1.00 82.38 556 LEU A CA 1
ATOM 4494 C C . LEU A 1 556 ? 25.649 -17.840 -152.208 1.00 82.38 556 LEU A C 1
ATOM 4496 O O . LEU A 1 556 ? 25.787 -18.432 -153.276 1.00 82.38 556 LEU A O 1
ATOM 4500 N N . GLU A 1 557 ? 25.857 -18.450 -151.042 1.00 83.56 557 GLU A N 1
ATOM 4501 C CA . GLU A 1 557 ? 26.227 -19.862 -150.943 1.00 83.56 557 GLU A CA 1
ATOM 4502 C C . GLU A 1 557 ? 25.155 -20.768 -151.571 1.00 83.56 557 GLU A C 1
ATOM 4504 O O . GLU A 1 557 ? 25.473 -21.713 -152.302 1.00 83.56 557 GLU A O 1
ATOM 4509 N N . LYS A 1 558 ? 23.872 -20.456 -151.347 1.00 85.06 558 LYS A N 1
ATOM 4510 C CA . LYS A 1 558 ? 22.758 -21.197 -151.948 1.00 85.06 558 LYS A CA 1
ATOM 4511 C C . LYS A 1 558 ? 22.746 -21.076 -153.475 1.00 85.06 558 LYS A C 1
ATOM 4513 O O . LYS A 1 558 ? 22.648 -22.096 -154.155 1.00 85.06 558 LYS A O 1
ATOM 4518 N N . THR A 1 559 ? 22.908 -19.867 -154.018 1.00 85.06 559 THR A N 1
ATOM 4519 C CA . THR A 1 559 ? 22.949 -19.658 -155.481 1.00 85.06 559 THR A CA 1
ATOM 4520 C C . THR A 1 559 ? 24.173 -20.316 -156.127 1.00 85.06 559 THR A C 1
ATOM 4522 O O . THR A 1 559 ? 24.053 -20.928 -157.189 1.00 85.06 559 THR A O 1
ATOM 4525 N N . LEU A 1 560 ? 25.338 -20.299 -155.469 1.00 82.12 560 LEU A N 1
ATOM 4526 C CA . LEU A 1 560 ? 26.520 -21.032 -155.930 1.00 82.12 560 LEU A CA 1
ATOM 4527 C C . LEU A 1 560 ? 26.279 -22.544 -155.966 1.00 82.12 560 LEU A C 1
ATOM 4529 O O . LEU A 1 560 ? 26.637 -23.193 -156.950 1.00 82.12 560 LEU A O 1
ATOM 4533 N N . LYS A 1 561 ? 25.638 -23.115 -154.938 1.00 83.44 561 LYS A N 1
ATOM 4534 C CA . LYS A 1 561 ? 25.268 -24.540 -154.922 1.00 83.44 561 LYS A CA 1
ATOM 4535 C C . LYS A 1 561 ? 24.311 -24.903 -156.063 1.00 83.44 561 LYS A C 1
ATOM 4537 O O . LYS A 1 561 ? 24.471 -25.967 -156.663 1.00 83.44 561 LYS A O 1
ATOM 4542 N N . GLU A 1 562 ? 23.367 -24.028 -156.407 1.00 85.75 562 GLU A N 1
ATOM 4543 C CA . GLU A 1 562 ? 22.469 -24.221 -157.556 1.00 85.75 562 GLU A CA 1
ATOM 4544 C C . GLU A 1 562 ? 23.233 -24.208 -158.895 1.00 85.75 562 GLU A C 1
ATOM 4546 O O . GLU A 1 562 ? 23.067 -25.127 -159.701 1.00 85.75 562 GLU A O 1
ATOM 4551 N N . ILE A 1 563 ? 24.152 -23.254 -159.102 1.00 83.38 563 ILE A N 1
ATOM 4552 C CA . ILE A 1 563 ? 24.995 -23.188 -160.314 1.00 83.38 563 ILE A CA 1
ATOM 4553 C C . ILE A 1 563 ? 25.901 -24.420 -160.435 1.00 83.38 563 ILE A C 1
ATOM 4555 O O . ILE A 1 563 ? 26.044 -24.976 -161.526 1.00 83.38 563 ILE A O 1
ATOM 4559 N N . ILE A 1 564 ? 26.504 -24.872 -159.330 1.00 81.62 564 ILE A N 1
ATOM 4560 C CA . ILE A 1 564 ? 27.337 -26.083 -159.307 1.00 81.62 564 ILE A CA 1
ATOM 4561 C C . ILE A 1 564 ? 26.497 -27.311 -159.678 1.00 81.62 564 ILE A C 1
ATOM 4563 O O . ILE A 1 564 ? 26.930 -28.115 -160.504 1.00 81.62 564 ILE A O 1
ATOM 4567 N N . SER A 1 565 ? 25.272 -27.428 -159.151 1.00 82.31 565 SER A N 1
ATOM 4568 C CA . SER A 1 565 ? 24.349 -28.508 -159.523 1.00 82.31 565 SER A CA 1
ATOM 4569 C C . SER A 1 565 ? 24.041 -28.505 -161.022 1.00 82.31 565 SER A C 1
ATOM 4571 O O . SER A 1 565 ? 24.080 -29.553 -161.670 1.00 82.31 565 SER A O 1
ATOM 4573 N N . ASP A 1 566 ? 23.784 -27.334 -161.604 1.00 83.06 566 ASP A N 1
ATOM 4574 C CA . ASP A 1 566 ? 23.522 -27.206 -163.037 1.00 83.06 566 ASP A CA 1
ATOM 4575 C C . ASP A 1 566 ? 24.760 -27.480 -163.897 1.00 83.06 566 ASP A C 1
ATOM 4577 O O . ASP A 1 566 ? 24.647 -28.084 -164.971 1.00 83.06 566 ASP A O 1
ATOM 4581 N N . PHE A 1 567 ? 25.952 -27.108 -163.425 1.00 82.00 567 PHE A N 1
ATOM 4582 C CA . PHE A 1 567 ? 27.205 -27.486 -164.070 1.00 82.00 567 PHE A CA 1
ATOM 4583 C C . PHE A 1 567 ? 27.397 -29.004 -164.061 1.00 82.00 567 PHE A C 1
ATOM 4585 O O . PHE A 1 567 ? 27.714 -29.580 -165.102 1.00 82.00 567 PHE A O 1
ATOM 4592 N N . ASP A 1 568 ? 27.140 -29.671 -162.936 1.00 78.94 568 ASP A N 1
ATOM 4593 C CA . ASP A 1 568 ? 27.235 -31.127 -162.835 1.00 78.94 568 ASP A CA 1
ATOM 4594 C C . ASP A 1 568 ? 26.194 -31.839 -163.704 1.00 78.94 568 ASP A C 1
ATOM 4596 O O . ASP A 1 568 ? 26.518 -32.844 -164.342 1.00 78.94 568 ASP A O 1
ATOM 4600 N N . LYS A 1 569 ? 24.969 -31.306 -163.822 1.00 81.62 569 LYS A N 1
ATOM 4601 C CA . LYS A 1 569 ? 23.972 -31.808 -164.787 1.00 81.62 569 LYS A CA 1
ATOM 4602 C C . LYS A 1 569 ? 24.489 -31.687 -166.222 1.00 81.62 569 LYS A C 1
ATOM 4604 O O . LYS A 1 569 ? 24.488 -32.679 -166.950 1.00 81.62 569 LYS A O 1
ATOM 4609 N N . LYS A 1 570 ? 24.994 -30.513 -166.626 1.00 77.38 570 LYS A N 1
ATOM 4610 C CA . LYS A 1 570 ? 25.565 -30.293 -167.972 1.00 77.38 570 LYS A CA 1
ATOM 4611 C C . LYS A 1 570 ? 26.794 -31.173 -168.225 1.00 77.38 570 LYS A C 1
ATOM 4613 O O . LYS A 1 570 ? 26.953 -31.702 -169.322 1.00 77.38 570 LYS A O 1
ATOM 4618 N N . LYS A 1 571 ? 27.642 -31.382 -167.215 1.00 77.38 571 LYS A N 1
ATOM 4619 C CA . LYS A 1 571 ? 28.793 -32.295 -167.260 1.00 77.38 571 LYS A CA 1
ATOM 4620 C C . LYS A 1 571 ? 28.354 -33.748 -167.445 1.00 77.38 571 LYS A C 1
ATOM 4622 O O . LYS A 1 571 ? 28.955 -34.445 -168.255 1.00 77.38 571 LYS A O 1
ATOM 4627 N N . LYS A 1 572 ? 27.300 -34.195 -166.755 1.00 77.12 572 LYS A N 1
ATOM 4628 C CA . LYS A 1 572 ? 26.724 -35.537 -166.943 1.00 77.12 572 LYS A CA 1
ATOM 4629 C C . LYS A 1 572 ? 26.157 -35.724 -168.349 1.00 77.12 572 LYS A C 1
ATOM 4631 O O . LYS A 1 572 ? 26.421 -36.755 -168.953 1.00 77.12 572 LYS A O 1
ATOM 4636 N N . VAL A 1 573 ? 25.463 -34.724 -168.902 1.00 75.06 573 VAL A N 1
ATOM 4637 C CA . VAL A 1 573 ? 24.984 -34.760 -170.300 1.00 75.06 573 VAL A CA 1
ATOM 4638 C C . VAL A 1 573 ? 26.156 -34.898 -171.278 1.00 75.06 573 VAL A C 1
ATOM 4640 O O . VAL A 1 573 ? 26.111 -35.730 -172.176 1.00 75.06 573 VAL A O 1
ATOM 4643 N N . LEU A 1 574 ? 27.249 -34.165 -171.049 1.00 70.69 574 LEU A N 1
ATOM 4644 C CA . LEU A 1 574 ? 28.466 -34.272 -171.862 1.00 70.69 574 LEU A CA 1
ATOM 4645 C C . LEU A 1 574 ? 29.193 -35.613 -171.726 1.00 70.69 574 LEU A C 1
ATOM 4647 O O . LEU A 1 574 ? 29.914 -36.000 -172.635 1.00 70.69 574 LEU A O 1
ATOM 4651 N N . GLN A 1 575 ? 29.056 -36.307 -170.598 1.00 68.31 575 GLN A N 1
ATOM 4652 C CA . GLN A 1 575 ? 29.623 -37.647 -170.429 1.00 68.31 575 GLN A CA 1
ATOM 4653 C C . GLN A 1 575 ? 28.737 -38.735 -171.045 1.00 68.31 575 GLN A C 1
ATOM 4655 O O . GLN A 1 575 ? 29.263 -39.746 -171.502 1.00 68.31 575 GLN A O 1
ATOM 4660 N N . ALA A 1 576 ? 27.417 -38.538 -171.047 1.00 70.56 576 ALA A N 1
ATOM 4661 C CA . ALA A 1 576 ? 26.459 -39.499 -171.580 1.00 70.56 576 ALA A CA 1
ATOM 4662 C C . ALA A 1 576 ? 26.417 -39.500 -173.115 1.00 70.56 576 ALA A C 1
ATOM 4664 O O . ALA A 1 576 ? 26.318 -40.569 -173.713 1.00 70.56 576 ALA A O 1
ATOM 4665 N N . ASP A 1 577 ? 26.513 -38.327 -173.747 1.00 75.50 577 ASP A N 1
ATOM 4666 C CA . ASP A 1 577 ? 26.346 -38.188 -175.193 1.00 75.50 577 ASP A CA 1
ATOM 4667 C C . ASP A 1 577 ? 27.668 -37.819 -175.885 1.00 75.50 577 ASP A C 1
ATOM 4669 O O . ASP A 1 577 ? 28.137 -36.674 -175.842 1.00 75.50 577 ASP A O 1
ATOM 4673 N N . GLN A 1 578 ? 28.303 -38.814 -176.517 1.00 68.12 578 GLN A N 1
ATOM 4674 C CA . GLN A 1 578 ? 29.605 -38.640 -177.170 1.00 68.12 578 GLN A CA 1
ATOM 4675 C C . GLN A 1 578 ? 29.550 -37.581 -178.279 1.00 68.12 578 GLN A C 1
ATOM 4677 O O . GLN A 1 578 ? 30.508 -36.825 -178.436 1.00 68.12 578 GLN A O 1
ATOM 4682 N N . TYR A 1 579 ? 28.429 -37.461 -179.000 1.00 69.25 579 TYR A N 1
ATOM 4683 C CA . TYR A 1 579 ? 28.262 -36.483 -180.080 1.00 69.25 579 TYR A CA 1
ATOM 4684 C C . TYR A 1 579 ? 28.266 -35.034 -179.571 1.00 69.25 579 TYR A C 1
ATOM 4686 O O . TYR A 1 579 ? 28.914 -34.178 -180.174 1.00 69.25 579 TYR A O 1
ATOM 4694 N N . VAL A 1 580 ? 27.661 -34.765 -178.411 1.00 68.94 580 VAL A N 1
ATOM 4695 C CA . VAL A 1 580 ? 27.652 -33.427 -177.787 1.00 68.94 580 VAL A CA 1
ATOM 4696 C C . VAL A 1 580 ? 29.023 -33.081 -177.188 1.00 68.94 580 VAL A C 1
ATOM 4698 O O . VAL A 1 580 ? 29.462 -31.929 -177.227 1.00 68.94 580 VAL A O 1
ATOM 4701 N N . ALA A 1 581 ? 29.762 -34.077 -176.685 1.00 66.38 581 ALA A N 1
ATOM 4702 C CA . ALA A 1 581 ? 31.161 -33.901 -176.292 1.00 66.38 581 ALA A CA 1
ATOM 4703 C C . ALA A 1 581 ? 32.067 -33.584 -177.494 1.00 66.38 581 ALA A C 1
ATOM 4705 O O . ALA A 1 581 ? 32.970 -32.750 -177.373 1.00 66.38 581 ALA A O 1
ATOM 4706 N N . PHE A 1 582 ? 31.814 -34.210 -178.651 1.00 69.62 582 PHE A N 1
ATOM 4707 C CA . PHE A 1 582 ? 32.500 -33.892 -179.904 1.00 69.62 582 PHE A CA 1
ATOM 4708 C C . PHE A 1 582 ? 32.207 -32.458 -180.355 1.00 69.62 582 PHE A C 1
ATOM 4710 O O . PHE A 1 582 ? 33.151 -31.714 -180.619 1.00 69.62 582 PHE A O 1
ATOM 4717 N N . GLU A 1 583 ? 30.940 -32.037 -180.368 1.00 72.38 583 GLU A N 1
ATOM 4718 C CA . GLU A 1 583 ? 30.548 -30.672 -180.741 1.00 72.38 583 GLU A CA 1
ATOM 4719 C C . GLU A 1 583 ? 31.180 -29.628 -179.809 1.00 72.38 583 GLU A C 1
ATOM 4721 O O . GLU A 1 583 ? 31.805 -28.677 -180.279 1.00 72.38 583 GLU A O 1
ATOM 4726 N N . ARG A 1 584 ? 31.144 -29.850 -178.485 1.00 72.44 584 ARG A N 1
ATOM 4727 C CA . ARG A 1 584 ? 31.807 -28.967 -177.512 1.00 72.44 584 ARG A CA 1
ATOM 4728 C C . ARG A 1 584 ? 33.320 -28.912 -177.725 1.00 72.44 584 ARG A C 1
ATOM 4730 O O . ARG A 1 584 ? 33.907 -27.845 -177.573 1.00 72.44 584 ARG A O 1
ATOM 4737 N N . ARG A 1 585 ? 33.975 -30.028 -178.058 1.00 71.75 585 ARG A N 1
ATOM 4738 C CA . ARG A 1 585 ? 35.432 -30.059 -178.271 1.00 71.75 585 ARG A CA 1
ATOM 4739 C C . ARG A 1 585 ? 35.832 -29.351 -179.564 1.00 71.75 585 ARG A C 1
ATOM 4741 O O . ARG A 1 585 ? 36.831 -28.641 -179.557 1.00 71.75 585 ARG A O 1
ATOM 4748 N N . ILE A 1 586 ? 35.030 -29.474 -180.623 1.00 70.44 586 ILE A N 1
ATOM 4749 C CA . ILE A 1 586 ? 35.183 -28.693 -181.859 1.00 70.44 586 ILE A CA 1
ATOM 4750 C C . ILE A 1 586 ? 34.951 -27.205 -181.578 1.00 70.44 586 ILE A C 1
ATOM 4752 O O . ILE A 1 586 ? 35.764 -26.385 -181.989 1.00 70.44 586 ILE A O 1
ATOM 4756 N N . PHE A 1 587 ? 33.904 -26.855 -180.828 1.00 75.31 587 PHE A N 1
ATOM 4757 C CA . PHE A 1 587 ? 33.601 -25.472 -180.460 1.00 75.31 587 PHE A CA 1
ATOM 4758 C C . PHE A 1 587 ? 34.712 -24.833 -179.611 1.00 75.31 587 PHE A C 1
ATOM 4760 O O . PHE A 1 587 ? 35.103 -23.695 -179.854 1.00 75.31 587 PHE A O 1
ATOM 4767 N N . VAL A 1 588 ? 35.275 -25.575 -178.651 1.00 73.50 588 VAL A N 1
ATOM 4768 C CA . VAL A 1 588 ? 36.419 -25.111 -177.852 1.00 73.50 588 VAL A CA 1
ATOM 4769 C C . VAL A 1 588 ? 37.659 -24.946 -178.733 1.00 73.50 588 VAL A C 1
ATOM 4771 O O . VAL A 1 588 ? 38.249 -23.873 -178.721 1.00 73.50 588 VAL A O 1
ATOM 4774 N N . LEU A 1 589 ? 38.014 -25.946 -179.552 1.00 71.62 589 LEU A N 1
ATOM 4775 C CA . LEU A 1 589 ? 39.182 -25.871 -180.443 1.00 71.62 589 LEU A CA 1
ATOM 4776 C C . LEU A 1 589 ? 39.059 -24.755 -181.494 1.00 71.62 589 LEU A C 1
ATOM 4778 O O . LEU A 1 589 ? 40.063 -24.127 -181.818 1.00 71.62 589 LEU A O 1
ATOM 4782 N N . PHE A 1 590 ? 37.846 -24.467 -181.977 1.00 72.00 590 PHE A N 1
ATOM 4783 C CA . PHE A 1 590 ? 37.565 -23.347 -182.880 1.00 72.00 590 PHE A CA 1
ATOM 4784 C C . PHE A 1 590 ? 37.899 -21.986 -182.252 1.00 72.00 590 PHE A C 1
ATOM 4786 O O . PHE A 1 590 ? 38.382 -21.098 -182.950 1.00 72.00 590 PHE A O 1
ATOM 4793 N N . LEU A 1 591 ? 37.677 -21.827 -180.944 1.00 67.56 591 LEU A N 1
ATOM 4794 C CA . LEU A 1 591 ? 37.925 -20.572 -180.232 1.00 67.56 591 LEU A CA 1
ATOM 4795 C C . LEU A 1 591 ? 39.341 -20.464 -179.650 1.00 67.56 591 LEU A C 1
ATOM 4797 O O . LEU A 1 591 ? 39.832 -19.348 -179.496 1.00 67.56 591 LEU A O 1
ATOM 4801 N N . THR A 1 592 ? 39.998 -21.581 -179.314 1.00 71.19 592 THR A N 1
ATOM 4802 C CA . THR A 1 592 ? 41.312 -21.559 -178.648 1.00 71.19 592 THR A CA 1
ATOM 4803 C C . THR A 1 592 ? 42.507 -21.785 -179.571 1.00 71.19 592 THR A C 1
ATOM 4805 O O . THR A 1 592 ? 43.561 -21.237 -179.275 1.00 71.19 592 THR A O 1
ATOM 4808 N N . ASP A 1 593 ? 42.402 -22.589 -180.644 1.00 72.25 593 ASP A N 1
ATOM 4809 C CA . ASP A 1 593 ? 43.587 -22.947 -181.444 1.00 72.25 593 ASP A CA 1
ATOM 4810 C C . ASP A 1 593 ? 43.264 -23.504 -182.853 1.00 72.25 593 ASP A C 1
ATOM 4812 O O . ASP A 1 593 ? 42.981 -24.691 -183.050 1.00 72.25 593 ASP A O 1
ATOM 4816 N N . SER A 1 594 ? 43.389 -22.654 -183.880 1.00 69.06 594 SER A N 1
ATOM 4817 C CA . SER A 1 594 ? 43.089 -22.997 -185.287 1.00 69.06 594 SER A CA 1
ATOM 4818 C C . SER A 1 594 ? 43.988 -24.115 -185.858 1.00 69.06 594 SER A C 1
ATOM 4820 O O . SER A 1 594 ? 43.546 -24.953 -186.648 1.00 69.06 594 SER A O 1
ATOM 4822 N N . ASN A 1 595 ? 45.243 -24.205 -185.401 1.00 64.31 595 ASN A N 1
ATOM 4823 C CA . ASN A 1 595 ? 46.217 -25.184 -185.904 1.00 64.31 595 ASN A CA 1
ATOM 4824 C C . ASN A 1 595 ? 45.969 -26.613 -185.389 1.00 64.31 595 ASN A C 1
ATOM 4826 O O . ASN A 1 595 ? 46.255 -27.585 -186.092 1.00 64.31 595 ASN A O 1
ATOM 4830 N N . GLN A 1 596 ? 45.423 -26.769 -184.177 1.00 62.91 596 GLN A N 1
ATOM 4831 C CA . GLN A 1 596 ? 45.048 -28.089 -183.655 1.00 62.91 596 GLN A CA 1
ATOM 4832 C C . GLN A 1 596 ? 43.733 -28.586 -184.255 1.00 62.91 596 GLN A C 1
ATOM 4834 O O . GLN A 1 596 ? 43.595 -29.785 -184.496 1.00 62.91 596 GLN A O 1
ATOM 4839 N N . LEU A 1 597 ? 42.810 -27.672 -184.576 1.00 69.69 597 LEU A N 1
ATOM 4840 C CA . LEU A 1 597 ? 41.573 -27.988 -185.288 1.00 69.69 597 LEU A CA 1
ATOM 4841 C C . LEU A 1 597 ? 41.863 -28.602 -186.667 1.00 69.69 597 LEU A C 1
ATOM 4843 O O . LEU A 1 597 ? 41.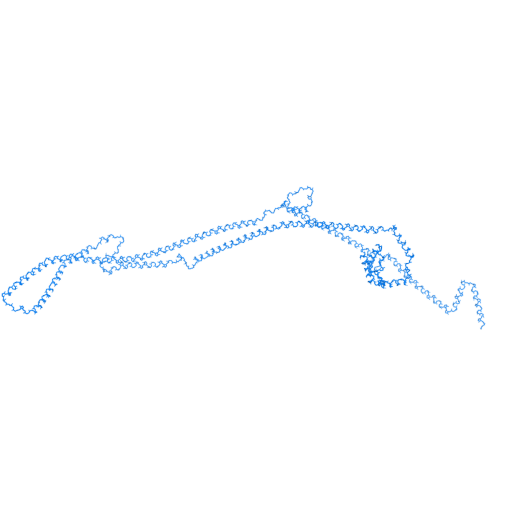277 -29.626 -187.007 1.00 69.69 597 LEU A O 1
ATOM 4847 N N . GLN A 1 598 ? 42.805 -28.043 -187.436 1.00 67.19 598 GLN A N 1
ATOM 4848 C CA . GLN A 1 598 ? 43.182 -28.600 -188.743 1.00 67.19 598 GLN A CA 1
ATOM 4849 C C . GLN A 1 598 ? 43.760 -30.022 -188.644 1.00 67.19 598 GLN A C 1
ATOM 4851 O O . GLN A 1 598 ? 43.417 -30.869 -189.468 1.00 67.19 598 GLN A O 1
ATOM 4856 N N . LYS A 1 599 ? 44.571 -30.318 -187.617 1.00 66.75 599 LYS A N 1
ATOM 4857 C CA . LYS A 1 599 ? 45.095 -31.675 -187.363 1.00 66.75 599 LYS A CA 1
ATOM 4858 C C . LYS A 1 599 ? 43.999 -32.655 -186.933 1.00 66.75 599 LYS A C 1
ATOM 4860 O O . LYS A 1 599 ? 43.938 -33.761 -187.455 1.00 66.75 599 LYS A O 1
ATOM 4865 N N . TYR A 1 600 ? 43.088 -32.232 -186.056 1.00 65.94 600 TYR A N 1
ATOM 4866 C CA . TYR A 1 600 ? 41.980 -33.073 -185.587 1.00 65.94 600 TYR A CA 1
ATOM 4867 C C . TYR A 1 600 ? 40.925 -33.338 -186.670 1.00 65.94 600 TYR A C 1
ATOM 4869 O O . TYR A 1 600 ? 40.380 -34.435 -186.745 1.00 65.94 600 TYR A O 1
ATOM 4877 N N . VAL A 1 601 ? 40.641 -32.358 -187.536 1.00 67.38 601 VAL A N 1
ATOM 4878 C CA . VAL A 1 601 ? 39.747 -32.529 -188.695 1.00 67.38 601 VAL A CA 1
ATOM 4879 C C . VAL A 1 601 ? 40.393 -33.425 -189.761 1.00 67.38 601 VAL A C 1
ATOM 4881 O O . VAL A 1 601 ? 39.684 -34.182 -190.426 1.00 67.38 601 VAL A O 1
ATOM 4884 N N . ALA A 1 602 ? 41.724 -33.397 -189.902 1.00 65.44 602 ALA A N 1
ATOM 4885 C CA . ALA A 1 602 ? 42.463 -34.332 -190.752 1.00 65.44 602 ALA A CA 1
ATOM 4886 C C . ALA A 1 602 ? 42.411 -35.776 -190.208 1.00 65.44 602 ALA A C 1
ATOM 4888 O O . ALA A 1 602 ? 42.054 -36.679 -190.961 1.00 65.44 602 ALA A O 1
ATOM 4889 N N . GLU A 1 603 ? 42.626 -35.988 -188.903 1.00 66.94 603 GLU A N 1
ATOM 4890 C CA . GLU A 1 603 ? 42.429 -37.296 -188.243 1.00 66.94 603 GLU A CA 1
ATOM 4891 C C . GLU A 1 603 ? 40.972 -37.789 -188.326 1.00 66.94 603 GLU A C 1
ATOM 4893 O O . GLU A 1 603 ? 40.715 -38.987 -188.444 1.00 66.94 603 GLU A O 1
ATOM 4898 N N . LEU A 1 604 ? 39.990 -36.880 -188.295 1.00 64.88 604 LEU A N 1
ATOM 4899 C CA . LEU A 1 604 ? 38.572 -37.203 -188.497 1.00 64.88 604 LEU A CA 1
ATOM 4900 C C . LEU A 1 604 ? 38.278 -37.625 -189.938 1.00 64.88 604 LEU A C 1
ATOM 4902 O O . LEU A 1 604 ? 37.545 -38.591 -190.144 1.00 64.88 604 LEU A O 1
ATOM 4906 N N . LYS A 1 605 ? 38.871 -36.956 -190.935 1.00 64.62 605 LYS A N 1
ATOM 4907 C CA . LYS A 1 605 ? 38.804 -37.405 -192.335 1.00 64.62 605 LYS A CA 1
ATOM 4908 C C . LYS A 1 605 ? 39.426 -38.791 -192.505 1.00 64.62 605 LYS A C 1
ATOM 4910 O O . LYS A 1 605 ? 38.843 -39.611 -193.209 1.00 64.62 605 LYS A O 1
ATOM 4915 N N . GLU A 1 606 ? 40.537 -39.079 -191.828 1.00 62.91 606 GLU A N 1
ATOM 4916 C CA . GLU A 1 606 ? 41.154 -40.411 -191.831 1.00 62.91 606 GLU A CA 1
ATOM 4917 C C . GLU A 1 606 ? 40.302 -41.465 -191.109 1.00 62.91 606 GLU A C 1
ATOM 4919 O O . GLU A 1 606 ? 40.154 -42.571 -191.620 1.00 62.91 606 GLU A O 1
ATOM 4924 N N . ARG A 1 607 ? 39.659 -41.141 -189.979 1.00 59.72 607 ARG A N 1
ATOM 4925 C CA . ARG A 1 607 ? 38.751 -42.068 -189.272 1.00 59.72 607 ARG A CA 1
ATOM 4926 C C . ARG A 1 607 ? 37.461 -42.358 -190.035 1.00 59.72 607 ARG A C 1
ATOM 4928 O O . ARG A 1 607 ? 37.003 -43.497 -190.033 1.00 59.72 607 ARG A O 1
ATOM 4935 N N . VAL A 1 608 ? 36.897 -41.364 -190.718 1.00 60.28 608 VAL A N 1
ATOM 4936 C CA . VAL A 1 608 ? 35.728 -41.548 -191.596 1.00 60.28 608 VAL A CA 1
ATOM 4937 C C . VAL A 1 608 ? 36.113 -42.322 -192.865 1.00 60.28 608 VAL A C 1
ATOM 4939 O O . VAL A 1 608 ? 35.310 -43.101 -193.374 1.00 60.28 608 VAL A O 1
ATOM 4942 N N . ALA A 1 609 ? 37.352 -42.181 -193.349 1.00 58.12 609 ALA A N 1
ATOM 4943 C CA . ALA A 1 609 ? 37.890 -43.021 -194.419 1.00 58.12 609 ALA A CA 1
ATOM 4944 C C . ALA A 1 609 ? 38.165 -44.467 -193.951 1.00 58.12 609 ALA A C 1
ATOM 4946 O O . ALA A 1 609 ? 37.875 -45.404 -194.689 1.00 58.12 609 ALA A O 1
ATOM 4947 N N . ALA A 1 610 ? 38.633 -44.665 -192.714 1.00 56.00 610 ALA A N 1
ATOM 4948 C CA . ALA A 1 610 ? 38.834 -45.982 -192.103 1.00 56.00 610 ALA A CA 1
ATOM 4949 C C . ALA A 1 610 ? 37.512 -46.715 -191.808 1.00 56.00 610 ALA A C 1
ATOM 4951 O O . ALA A 1 610 ? 37.463 -47.937 -191.876 1.00 56.00 610 ALA A O 1
ATOM 4952 N N . GLN A 1 611 ? 36.417 -45.987 -191.568 1.00 54.78 611 GLN A N 1
ATOM 4953 C CA . GLN A 1 611 ? 35.063 -46.553 -191.471 1.00 54.78 611 GLN A CA 1
ATOM 4954 C C . GLN A 1 611 ? 34.418 -46.882 -192.830 1.00 54.78 611 GLN A C 1
ATOM 4956 O O . GLN A 1 611 ? 33.318 -47.421 -192.852 1.00 54.78 611 GLN A O 1
ATOM 4961 N N . ARG A 1 612 ? 35.078 -46.586 -193.962 1.00 50.97 612 ARG A N 1
ATOM 4962 C CA . ARG A 1 612 ? 34.666 -47.043 -195.306 1.00 50.97 612 ARG A CA 1
ATOM 4963 C C . ARG A 1 612 ? 35.376 -48.319 -195.771 1.00 50.97 612 ARG A C 1
ATOM 4965 O O . ARG A 1 612 ? 35.084 -48.801 -196.860 1.00 50.97 612 ARG A O 1
ATOM 4972 N N . ILE A 1 613 ? 36.282 -48.867 -194.959 1.00 50.91 613 ILE A N 1
ATOM 4973 C CA . ILE A 1 613 ? 36.792 -50.238 -195.092 1.00 50.91 613 ILE A CA 1
ATOM 4974 C C . ILE A 1 613 ? 36.306 -51.017 -193.866 1.00 50.91 613 ILE A C 1
ATOM 4976 O O . ILE A 1 613 ? 37.095 -51.389 -193.005 1.00 50.91 613 ILE A O 1
ATOM 4980 N N . ILE A 1 614 ? 34.981 -51.122 -193.748 1.00 35.91 614 ILE A N 1
ATOM 4981 C CA . ILE A 1 614 ? 34.162 -52.341 -193.635 1.00 35.91 614 ILE A CA 1
ATOM 4982 C C . ILE A 1 614 ? 32.847 -52.005 -194.344 1.00 35.91 614 ILE A C 1
ATOM 4984 O O . ILE A 1 614 ? 32.355 -50.871 -194.137 1.00 35.91 614 ILE A O 1
#